Protein AF-W5NEF2-F1 (afdb_monomer)

pLDDT: mean 73.18, std 16.23, range [29.92, 96.69]

Solvent-accessible surface area (backbone atoms only — not comparable to full-atom values): 31275 Å² total; per-residue (Å²): 89,32,35,35,42,43,38,66,43,52,70,58,50,53,48,53,50,26,46,60,60,70,44,90,72,83,83,78,63,73,80,49,56,46,82,47,76,40,72,45,94,92,37,60,38,36,40,34,42,51,28,24,52,55,48,53,47,40,61,70,29,90,52,57,69,63,22,44,65,76,43,44,67,48,54,50,48,46,36,64,76,30,62,89,28,34,42,32,37,42,38,42,46,68,93,74,67,90,55,52,71,48,54,55,52,43,52,33,73,73,60,34,81,68,48,36,72,37,30,33,42,34,36,66,58,63,85,92,55,91,67,64,83,77,72,48,74,53,51,46,54,55,28,57,64,24,73,64,36,67,51,73,41,68,88,59,64,83,57,54,62,61,49,53,53,49,52,53,56,48,49,54,40,22,54,76,54,75,67,46,52,53,77,44,74,81,46,50,64,60,44,54,57,52,50,53,52,52,53,50,52,54,50,53,48,52,53,51,52,50,51,51,51,55,48,53,53,51,49,54,53,48,52,53,49,52,53,50,53,52,51,50,52,51,52,48,52,54,50,51,54,51,50,51,51,54,48,53,52,52,51,50,52,51,50,51,53,50,53,51,51,50,49,52,51,50,50,53,51,50,52,53,49,51,52,52,51,50,53,53,51,52,53,51,51,51,52,50,51,53,51,51,50,54,50,51,51,50,50,54,52,51,54,50,51,54,53,51,56,50,52,56,52,51,53,55,52,54,53,54,51,53,54,56,54,50,55,58,52,55,58,55,58,56,58,52,58,60,54,60,60,54,61,64,60,52,64,73,52,55,73,70,48,72,80,61,67,85,70,66,91,66,76,90,84,76,79,93,84,77,92,85,84,79,96,85,90,88,85,85,78,88,78,84,82,80,83,85,85,85,84,76,77,70,77,63,69,64,62,67,66,73,66,72,79,76,74,76,71,88,81,71,81,85,83,79,82,91,73,89,88,76,69,63,71,62,46,53,56,52,46,52,52,52,47,52,50,48,51,52,48,48,51,52,51,51,51,50,47,49,50,50,54,49,51,51,48,52,53,52,52,53,48,49,53,53,49,52,53,49,51,50,51,51,49,53,53,51,51,52,51,48,53,52,50,51,54,51,51,51,54,49,53,51,50,52,47,53,52,50,53,50,54,52,50,51,51,52,54,51,51,51,53,48,51,52,48,54,54,46,53,51,49,52,49,52,50,52,51,51,50,52,49,52,51,51,48,52,55,46,56,57,48,59,70,72,76,114

Foldseek 3Di:
DEEEEAELDQVQSQLVVCLLQVHNDDGDDQQAWDWDWHQGPNDTYIYIYAHNCLLVLCQVDPPNVVSLVSCLVRLLRSLVRRPLAGLAYEYEYEQDDPPLVSSVVNCCVNQHLCNLLRYAYEYEDDDPDPDDRQPDPSSVVSCVSSVVHYAYDYSDSVPSVSNVVVVVSSVVSCVVVVVDHRDDPSSVPVNVVVVVVVVVVVVVVVVVVVVVVVVVVVVVVVVVVVVVVVVVVVVVVVVVVVVVVVVVVVVVVVVVVVVVVVVVVVVVVVVVVVVVVVVVVVVVVVVVVVVVVVVVVVVVVVVVVVVVVVVVVVVVVVVVVVVVVVVVVVVVVVVVVVVVVVVVVVVVVVVVCPVPVVPPPDDDDDDDDDDDDDDDDDPPDPPPPPPDPPDPPPVVVVVVVVPVVPPPPPPPPPPPPPDDDPPPPVCVVVVVVVVVVVVVVVVVVVVVVVVVVVVVVVVVVVVVVVVVVVVVVVVVVVVVVVVVVVVVVVVVVVVVVVVVVVVVVVVVVVVVVVVVVVVVVVVVVVVVVVVVVVVVVVVVVVVVVVVD

Mean predicted aligned error: 22.67 Å

Nearest PDB structures (foldseek):
  3p1j-assembly1_D  TM=8.138E-01  e=3.929E-15  Homo sapiens
  5a1u-assembly1_A  TM=5.969E-01  e=3.977E-05  Saccharomyces cerevisiae

Structure (mmCIF, N/CA/C/O backbone):
data_AF-W5NEF2-F1
#
_entry.id   AF-W5NEF2-F1
#
loop_
_atom_site.group_PDB
_atom_site.id
_atom_site.type_symbol
_atom_site.label_atom_id
_atom_site.label_alt_id
_atom_site.label_comp_id
_atom_site.label_asym_id
_atom_site.label_entity_id
_atom_site.label_seq_id
_atom_site.pdbx_PDB_ins_code
_atom_site.Cartn_x
_atom_site.Cartn_y
_atom_site.Cartn_z
_atom_site.occupancy
_atom_site.B_iso_or_equiv
_atom_site.auth_seq_id
_atom_site.auth_comp_id
_atom_site.auth_asym_id
_atom_site.auth_atom_id
_atom_site.pdbx_PDB_model_num
ATOM 1 N N . LEU A 1 1 ? -35.655 -9.846 30.711 1.00 94.25 1 LEU A N 1
ATOM 2 C CA . LEU A 1 1 ? -36.380 -9.978 31.997 1.00 94.25 1 LEU A CA 1
ATOM 3 C C . LEU A 1 1 ? -35.524 -10.765 32.986 1.00 94.25 1 LEU A C 1
ATOM 5 O O . LEU A 1 1 ? -34.838 -11.686 32.565 1.00 94.25 1 LEU A O 1
ATOM 9 N N . ARG A 1 2 ? -35.521 -10.394 34.270 1.00 94.69 2 ARG A N 1
ATOM 10 C CA . ARG A 1 2 ? -34.716 -11.026 35.334 1.00 94.69 2 ARG A CA 1
ATOM 11 C C . ARG A 1 2 ? -35.627 -11.329 36.519 1.00 94.69 2 ARG A C 1
ATOM 13 O O . ARG A 1 2 ? -36.267 -10.404 37.007 1.00 94.69 2 ARG A O 1
ATOM 20 N N . ILE A 1 3 ? -35.702 -12.586 36.926 1.00 95.00 3 ILE A N 1
ATOM 21 C CA . ILE A 1 3 ? -36.659 -13.113 37.896 1.00 95.00 3 ILE A CA 1
ATOM 22 C C . ILE A 1 3 ? -35.874 -13.756 39.038 1.00 95.00 3 ILE A C 1
ATOM 24 O O . ILE A 1 3 ? -34.994 -14.575 38.784 1.00 95.00 3 ILE A O 1
ATOM 28 N N . ALA A 1 4 ? -36.211 -13.415 40.277 1.00 91.12 4 ALA A N 1
ATOM 29 C CA . ALA A 1 4 ? -35.761 -14.151 41.455 1.00 91.12 4 ALA A CA 1
ATOM 30 C C . ALA A 1 4 ? -36.895 -15.067 41.936 1.00 91.12 4 ALA A C 1
ATOM 32 O O . ALA A 1 4 ? -37.988 -14.579 42.225 1.00 91.12 4 ALA A O 1
ATOM 33 N N . LEU A 1 5 ? -36.656 -16.377 42.015 1.00 90.31 5 LEU A N 1
ATOM 34 C CA . LEU A 1 5 ? -37.600 -17.343 42.589 1.00 90.31 5 LEU A CA 1
ATOM 35 C C . LEU A 1 5 ? -37.313 -17.521 44.079 1.00 90.31 5 LEU A C 1
ATOM 37 O O . LEU A 1 5 ? -36.195 -17.876 44.447 1.00 90.31 5 LEU A O 1
ATOM 41 N N . LEU A 1 6 ? -38.325 -17.278 44.913 1.00 84.31 6 LEU A N 1
ATOM 42 C CA . LEU A 1 6 ? -38.298 -17.390 46.372 1.00 84.31 6 LEU A CA 1
ATOM 43 C C . LEU A 1 6 ? -39.299 -18.461 46.817 1.00 84.31 6 LEU A C 1
ATOM 45 O O . LEU A 1 6 ? -40.390 -18.525 46.258 1.00 84.31 6 LEU A O 1
ATOM 49 N N . GLY A 1 7 ? -39.000 -19.235 47.857 1.00 77.19 7 GLY A N 1
ATOM 50 C CA . GLY A 1 7 ? -39.950 -20.202 48.411 1.00 77.19 7 GLY A CA 1
ATOM 51 C C . GLY A 1 7 ? -39.312 -21.169 49.403 1.00 77.19 7 GLY A C 1
ATOM 52 O O . GLY A 1 7 ? -38.091 -21.227 49.520 1.00 77.19 7 GLY A O 1
ATOM 53 N N . ASP A 1 8 ? -40.159 -21.915 50.110 1.00 67.12 8 ASP A N 1
ATOM 54 C CA . ASP A 1 8 ? -39.770 -22.904 51.135 1.00 67.12 8 ASP A CA 1
ATOM 55 C C . ASP A 1 8 ? -39.663 -24.339 50.567 1.00 67.12 8 ASP A C 1
ATOM 57 O O . ASP A 1 8 ? -39.228 -25.275 51.230 1.00 67.12 8 ASP A O 1
ATOM 61 N N . GLY A 1 9 ? -40.049 -24.525 49.298 1.00 67.94 9 GLY A N 1
ATOM 62 C CA . GLY A 1 9 ? -40.098 -25.819 48.617 1.00 67.94 9 GLY A CA 1
ATOM 63 C C . GLY A 1 9 ? -39.190 -25.863 47.390 1.00 67.94 9 GLY A C 1
ATOM 64 O O . GLY A 1 9 ? -39.457 -25.213 46.376 1.00 67.94 9 GLY A O 1
ATOM 65 N N . LYS A 1 10 ? -38.104 -26.646 47.467 1.00 69.50 10 LYS A N 1
ATOM 66 C CA . LYS A 1 10 ? -37.151 -26.843 46.357 1.00 69.50 10 LYS A CA 1
ATOM 67 C C . LYS A 1 10 ? -37.852 -27.404 45.113 1.00 69.50 10 LYS A C 1
ATOM 69 O O . LYS A 1 10 ? -37.632 -26.934 44.000 1.00 69.50 10 LYS A O 1
ATOM 74 N N . THR A 1 11 ? -38.720 -28.393 45.310 1.00 76.25 11 THR A N 1
ATOM 75 C CA . THR A 1 11 ? -39.436 -29.081 44.232 1.00 76.25 11 THR A CA 1
ATOM 76 C C . THR A 1 11 ? -40.412 -28.140 43.527 1.00 76.25 11 THR A C 1
ATOM 78 O O . THR A 1 11 ? -40.505 -28.138 42.298 1.00 76.25 11 THR A O 1
ATOM 81 N N . GLU A 1 12 ? -41.113 -27.296 44.278 1.00 79.81 12 GLU A N 1
ATOM 82 C CA . GLU A 1 12 ? -42.079 -26.329 43.765 1.00 79.81 12 GLU A CA 1
ATOM 83 C C . GLU A 1 12 ? -41.392 -25.217 42.966 1.00 79.81 12 GLU A C 1
ATOM 85 O O . GLU A 1 12 ? -41.832 -24.912 41.857 1.00 79.81 12 GLU A O 1
ATOM 90 N N . MET A 1 13 ? -40.287 -24.656 43.469 1.00 85.00 13 MET A N 1
ATOM 91 C CA . MET A 1 13 ? -39.518 -23.636 42.744 1.00 85.00 13 MET A CA 1
ATOM 92 C C . MET A 1 13 ? -38.921 -24.177 41.443 1.00 85.00 13 MET A C 1
ATOM 94 O O . MET A 1 13 ? -39.084 -23.554 40.392 1.00 85.00 13 MET A O 1
ATOM 98 N N . SER A 1 14 ? -38.307 -25.364 41.486 1.00 86.25 14 SER A N 1
ATOM 99 C CA . SER A 1 14 ? -37.797 -26.044 40.290 1.00 86.25 14 SER A CA 1
ATOM 100 C C . SER A 1 14 ? -38.923 -26.351 39.289 1.00 86.25 14 SER A C 1
ATOM 102 O O . SER A 1 14 ? -38.734 -26.199 38.082 1.00 86.25 14 SER A O 1
ATOM 104 N N . THR A 1 15 ? -40.124 -26.707 39.765 1.00 87.75 15 THR A N 1
ATOM 105 C CA . THR A 1 15 ? -41.303 -26.904 38.902 1.00 87.75 15 THR A CA 1
ATOM 106 C C . THR A 1 15 ? -41.695 -25.605 38.196 1.00 87.75 15 THR A C 1
ATOM 108 O O . THR A 1 15 ? -41.836 -25.597 36.975 1.00 87.75 15 THR A O 1
ATOM 111 N N . VAL A 1 16 ? -41.817 -24.496 38.935 1.00 89.88 16 VAL A N 1
ATOM 112 C CA . VAL A 1 16 ? -42.149 -23.179 38.362 1.00 89.88 16 VAL A CA 1
ATOM 113 C C . VAL A 1 16 ? -41.095 -22.741 37.343 1.00 89.88 16 VAL A C 1
ATOM 115 O O . VAL A 1 16 ? -41.446 -22.333 36.238 1.00 89.88 16 VAL A O 1
ATOM 118 N N . ARG A 1 17 ? -39.803 -22.877 37.665 1.00 91.62 17 ARG A N 1
ATOM 119 C CA . ARG A 1 17 ? -38.693 -22.595 36.741 1.00 91.62 17 ARG A CA 1
ATOM 120 C C . ARG A 1 17 ? -38.828 -23.392 35.440 1.00 91.62 17 ARG A C 1
ATOM 122 O O . ARG A 1 17 ? -38.743 -22.808 34.359 1.00 91.62 17 ARG A O 1
ATOM 129 N N . ASN A 1 18 ? -39.043 -24.703 35.552 1.00 91.00 18 ASN A N 1
ATOM 130 C CA . ASN A 1 18 ? -39.154 -25.608 34.407 1.00 91.00 18 ASN A CA 1
ATOM 131 C C . ASN A 1 18 ? -40.376 -25.288 33.535 1.00 91.00 18 ASN A C 1
ATOM 133 O O . ASN A 1 18 ? -40.299 -25.401 32.313 1.00 91.00 18 ASN A O 1
ATOM 137 N N . ILE A 1 19 ? -41.487 -24.857 34.145 1.00 91.25 19 ILE A N 1
ATOM 138 C CA . ILE A 1 19 ? -42.666 -24.369 33.418 1.00 91.25 19 ILE A CA 1
ATOM 139 C C . ILE A 1 19 ? -42.328 -23.076 32.672 1.00 91.25 19 ILE A C 1
ATOM 141 O O . ILE A 1 19 ? -42.560 -22.999 31.470 1.00 91.25 19 ILE A O 1
ATOM 145 N N . ILE A 1 20 ? -41.729 -22.075 33.327 1.00 92.94 20 ILE A N 1
ATOM 146 C CA . ILE A 1 20 ? -41.433 -20.786 32.678 1.00 92.94 20 ILE A CA 1
ATOM 147 C C . ILE A 1 20 ? -40.483 -20.975 31.486 1.00 92.94 20 ILE A C 1
ATOM 149 O O . ILE A 1 20 ? -40.786 -20.512 30.384 1.00 92.94 20 ILE A O 1
ATOM 153 N N . LEU A 1 21 ? -39.361 -21.673 31.689 1.00 92.19 21 LEU A N 1
ATOM 154 C CA . LEU A 1 21 ? -38.311 -21.850 30.674 1.00 92.19 21 LEU A CA 1
ATOM 155 C C . LEU A 1 21 ? -38.598 -22.957 29.657 1.00 92.19 21 LEU A C 1
ATOM 157 O O . LEU A 1 21 ? -37.850 -23.089 28.694 1.00 92.19 21 LEU A O 1
ATOM 161 N N . ASP A 1 22 ? -39.649 -23.741 29.885 1.00 89.44 22 ASP A N 1
ATOM 162 C CA . ASP A 1 22 ? -39.994 -24.931 29.112 1.00 89.44 22 ASP A CA 1
ATOM 163 C C . ASP A 1 22 ? -38.851 -25.954 28.974 1.00 89.44 22 ASP A C 1
ATOM 165 O O . ASP A 1 22 ? -38.590 -26.515 27.910 1.00 89.44 22 ASP A O 1
ATOM 169 N N . ARG A 1 23 ? -38.129 -26.206 30.069 1.00 85.56 23 ARG A N 1
ATOM 170 C CA . ARG A 1 23 ? -36.997 -27.147 30.100 1.00 85.56 23 ARG A CA 1
ATOM 171 C C . ARG A 1 23 ? -36.985 -27.924 31.405 1.00 85.56 23 ARG A C 1
ATOM 173 O O . ARG A 1 23 ? -37.302 -27.367 32.452 1.00 85.56 23 ARG A O 1
ATOM 180 N N . VAL A 1 24 ? -36.611 -29.203 31.352 1.00 80.06 24 VAL A N 1
ATOM 181 C CA . VAL A 1 24 ? -36.299 -29.979 32.561 1.00 80.06 24 VAL A CA 1
ATOM 182 C C . VAL A 1 24 ? -34.807 -29.858 32.796 1.00 80.06 24 VAL A C 1
ATOM 184 O O . VAL A 1 24 ? -34.018 -30.461 32.077 1.00 80.06 24 VAL A O 1
ATOM 187 N N . GLU A 1 25 ? -34.429 -29.068 33.790 1.00 75.62 25 GLU A N 1
ATOM 188 C CA . GLU A 1 25 ? -33.044 -29.015 34.250 1.00 75.62 25 GLU A CA 1
ATOM 189 C C . GLU A 1 25 ? -32.871 -29.782 35.566 1.00 75.62 25 GLU A C 1
ATOM 191 O O . GLU A 1 25 ? -33.831 -29.864 36.346 1.00 75.62 25 GLU A O 1
ATOM 196 N N . PRO A 1 26 ? -31.667 -30.329 35.834 1.00 68.31 26 PRO A N 1
ATOM 197 C CA . PRO A 1 26 ? -31.377 -31.042 37.071 1.00 68.31 26 PRO A CA 1
ATOM 198 C C . PRO A 1 26 ? -31.734 -30.206 38.299 1.00 68.31 26 PRO A C 1
ATOM 200 O O . PRO A 1 26 ? -31.693 -28.969 38.283 1.00 68.31 26 PRO A O 1
ATOM 203 N N . GLU A 1 27 ? -32.081 -30.883 39.389 1.00 64.25 27 GLU A N 1
ATOM 204 C CA . GLU A 1 27 ? -32.394 -30.184 40.626 1.00 64.25 27 GLU A CA 1
ATOM 205 C C . GLU A 1 27 ? -31.203 -29.349 41.131 1.00 64.25 27 GLU A C 1
ATOM 207 O O . GLU A 1 27 ? -30.028 -29.699 40.975 1.00 64.25 27 GLU A O 1
ATOM 212 N N . SER A 1 28 ? -31.500 -28.218 41.775 1.00 62.00 28 SER A N 1
ATOM 213 C CA . SER A 1 28 ? -30.462 -27.373 42.372 1.00 62.00 28 SER A CA 1
ATOM 214 C C . SER A 1 28 ? -29.755 -28.058 43.561 1.00 62.00 28 SER A C 1
ATOM 216 O O . SER A 1 28 ? -30.307 -28.962 44.187 1.00 62.00 28 SER A O 1
ATOM 218 N N . ASN A 1 29 ? -28.541 -27.632 43.919 1.00 60.44 29 ASN A N 1
ATOM 219 C CA . ASN A 1 29 ? -27.919 -28.037 45.187 1.00 60.44 29 ASN A CA 1
ATOM 220 C C . ASN A 1 29 ? -28.631 -27.303 46.338 1.00 60.44 29 ASN A C 1
ATOM 222 O O . ASN A 1 29 ? -29.122 -26.193 46.151 1.00 60.44 29 ASN A O 1
ATOM 226 N N . ARG A 1 30 ? -28.712 -27.895 47.541 1.00 62.56 30 ARG A N 1
ATOM 227 C CA . ARG A 1 30 ? -29.532 -27.342 48.647 1.00 62.56 30 ARG A CA 1
ATOM 228 C C . ARG A 1 30 ? -29.068 -25.975 49.188 1.00 62.56 30 ARG A C 1
ATOM 230 O O . ARG A 1 30 ? -29.837 -25.366 49.926 1.00 62.56 30 ARG A O 1
ATOM 237 N N . ASN A 1 31 ? -27.863 -25.501 48.852 1.00 71.50 31 ASN A N 1
ATOM 238 C CA . ASN A 1 31 ? -27.211 -24.379 49.547 1.00 71.50 31 ASN A CA 1
ATOM 239 C C . ASN A 1 31 ? -26.822 -23.163 48.678 1.00 71.50 31 ASN A C 1
ATOM 241 O O . ASN A 1 31 ? -26.399 -22.165 49.258 1.00 71.50 31 ASN A O 1
ATOM 245 N N . GLU A 1 32 ? -26.984 -23.206 47.351 1.00 77.62 32 GLU A N 1
ATOM 246 C CA . GLU A 1 32 ? -26.492 -22.166 46.420 1.00 77.62 32 GLU A CA 1
ATOM 247 C C . GLU A 1 32 ? -27.596 -21.629 45.500 1.00 77.62 32 GLU A C 1
ATOM 249 O O . GLU A 1 32 ? -28.550 -22.348 45.176 1.00 77.62 32 GLU A O 1
ATOM 254 N N . CYS A 1 33 ? -27.461 -20.372 45.069 1.00 84.25 33 CYS A N 1
ATOM 255 C CA . CYS A 1 33 ? -28.320 -19.801 44.038 1.00 84.25 33 CYS A CA 1
ATOM 256 C C . CYS A 1 33 ? -27.896 -20.339 42.666 1.00 84.25 33 CYS A C 1
ATOM 258 O O . CYS A 1 33 ? -26.711 -20.416 42.353 1.00 84.25 33 CYS A O 1
ATOM 260 N N . LYS A 1 34 ? -28.859 -20.697 41.810 1.00 87.56 34 LYS A N 1
ATOM 261 C CA . LYS A 1 34 ? -28.568 -21.157 40.442 1.00 87.56 34 LYS A CA 1
ATOM 262 C C . LYS A 1 34 ? -29.238 -20.277 39.409 1.00 87.56 34 LYS A C 1
ATOM 264 O O . LYS A 1 34 ? -30.423 -19.967 39.515 1.00 87.56 34 LYS A O 1
ATOM 269 N N . LYS A 1 35 ? -28.465 -19.896 38.394 1.00 91.06 35 LYS A N 1
ATOM 270 C CA . LYS A 1 35 ? -28.905 -19.059 37.281 1.00 91.06 35 LYS A CA 1
ATOM 271 C C . LYS A 1 35 ? -29.294 -19.908 36.080 1.00 91.06 35 LYS A C 1
ATOM 273 O O . LYS A 1 35 ? -28.509 -20.719 35.608 1.00 91.06 35 LYS A O 1
ATOM 278 N N . PHE A 1 36 ? -30.464 -19.609 35.537 1.00 92.31 36 PHE A N 1
ATOM 279 C CA . PHE A 1 36 ? -31.048 -20.244 34.366 1.00 92.31 36 PHE A CA 1
ATOM 280 C C . PHE A 1 36 ? -31.442 -19.179 33.349 1.00 92.31 36 PHE A C 1
ATOM 282 O O . PHE A 1 36 ? -31.911 -18.098 33.720 1.00 92.31 36 PHE A O 1
ATOM 289 N N . GLN A 1 37 ? -31.239 -19.454 32.062 1.00 94.12 37 GLN A N 1
ATOM 290 C CA . GLN A 1 37 ? -31.530 -18.499 30.994 1.00 94.12 37 GLN A CA 1
ATOM 291 C C . GLN A 1 37 ? -32.178 -19.184 29.796 1.00 94.12 37 GLN A C 1
ATOM 293 O O . GLN A 1 37 ? -31.794 -20.282 29.403 1.00 94.12 37 GLN A O 1
ATOM 298 N N . GLY A 1 38 ? -33.147 -18.503 29.191 1.00 92.94 38 GLY A N 1
ATOM 299 C CA . GLY A 1 38 ? -33.825 -18.991 28.000 1.00 92.94 38 GLY A CA 1
ATOM 300 C C . GLY A 1 38 ? -34.649 -17.910 27.317 1.00 92.94 38 GLY A C 1
ATOM 301 O O . GLY A 1 38 ? -34.943 -16.860 27.896 1.00 92.94 38 GLY A O 1
ATOM 302 N N . LYS A 1 39 ? -35.019 -18.177 26.065 1.00 93.38 39 LYS A N 1
ATOM 303 C CA . LYS A 1 39 ? -35.941 -17.346 25.291 1.00 93.38 39 LYS A CA 1
ATOM 304 C C . LYS A 1 39 ? -37.364 -17.861 25.530 1.00 93.38 39 LYS A C 1
ATOM 306 O O . LYS A 1 39 ? -37.628 -19.033 25.288 1.00 93.38 39 LYS A O 1
ATOM 311 N N . VAL A 1 40 ? -38.252 -17.003 26.030 1.00 90.88 40 VAL A N 1
ATOM 312 C CA . VAL A 1 40 ? -39.659 -17.318 26.330 1.00 90.88 40 VAL A CA 1
ATOM 313 C C . VAL A 1 40 ? -40.526 -16.254 25.668 1.00 90.88 40 VAL A C 1
ATOM 315 O O . VAL A 1 40 ? -40.343 -15.073 25.958 1.00 90.88 40 VAL A O 1
ATOM 318 N N . SER A 1 41 ? -41.432 -16.650 24.769 1.00 86.19 41 SER A N 1
ATOM 319 C CA . SER A 1 41 ? -42.276 -15.723 23.987 1.00 86.19 41 SER A CA 1
ATOM 320 C C . SER A 1 41 ? -41.459 -14.585 23.359 1.00 86.19 41 SER A C 1
ATOM 322 O O . SER A 1 41 ? -41.710 -13.407 23.589 1.00 86.19 41 SER A O 1
ATOM 324 N N . GLU A 1 42 ? -40.393 -14.955 22.649 1.00 87.38 42 GLU A N 1
ATOM 325 C CA . GLU A 1 42 ? -39.400 -14.061 22.039 1.00 87.38 42 GLU A CA 1
ATOM 326 C C . GLU A 1 42 ? -38.555 -13.181 22.983 1.00 87.38 42 GLU A C 1
ATOM 328 O O . GLU A 1 42 ? -37.612 -12.517 22.549 1.00 87.38 42 GLU A O 1
ATOM 333 N N . ARG A 1 43 ? -38.792 -13.236 24.296 1.00 91.38 43 ARG A N 1
ATOM 334 C CA . ARG A 1 43 ? -38.092 -12.431 25.301 1.00 91.38 43 ARG A CA 1
ATOM 335 C C . ARG A 1 43 ? -36.995 -13.227 25.999 1.00 91.38 43 ARG A C 1
ATOM 337 O O . ARG A 1 43 ? -37.213 -14.347 26.453 1.00 91.38 43 ARG A O 1
ATOM 344 N N . TRP A 1 44 ? -35.817 -12.623 26.176 1.00 94.69 44 TRP A N 1
ATOM 345 C CA . TRP A 1 44 ? -34.762 -13.225 26.997 1.00 94.69 44 TRP A CA 1
ATOM 346 C C . TRP A 1 44 ? -35.126 -13.147 28.485 1.00 94.69 44 TRP A C 1
ATOM 348 O O . TRP A 1 44 ? -35.255 -12.053 29.057 1.00 94.69 44 TRP A O 1
ATOM 358 N N . VAL A 1 45 ? -35.291 -14.306 29.120 1.00 95.56 45 VAL A N 1
ATOM 359 C CA . VAL A 1 45 ? -35.630 -14.450 30.537 1.00 95.56 45 VAL A CA 1
ATOM 360 C C . VAL A 1 45 ? -34.447 -15.070 31.270 1.00 95.56 45 VAL A C 1
ATOM 362 O O . VAL A 1 45 ? -33.878 -16.072 30.853 1.00 95.56 45 VAL A O 1
ATOM 365 N N . THR A 1 46 ? -34.055 -14.440 32.372 1.00 95.50 46 THR A N 1
ATOM 366 C CA . THR A 1 46 ? -33.085 -14.971 33.332 1.00 95.50 46 THR A CA 1
ATOM 367 C C . THR A 1 46 ? -33.812 -15.234 34.635 1.00 95.50 46 THR A C 1
ATOM 369 O O . THR A 1 4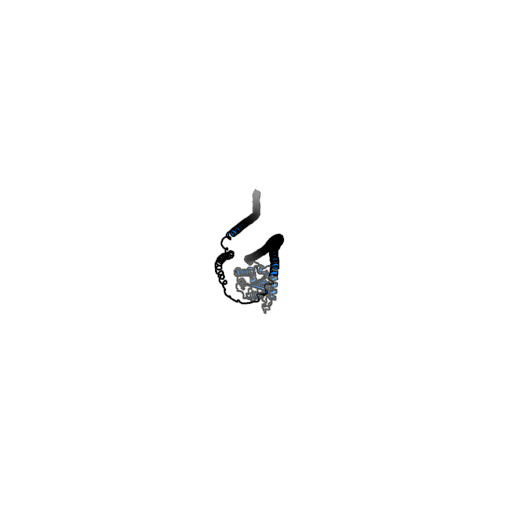6 ? -34.464 -14.330 35.152 1.00 95.50 46 THR A O 1
ATOM 372 N N . ILE A 1 47 ? -33.698 -16.446 35.157 1.00 94.38 47 ILE A N 1
ATOM 373 C CA . ILE A 1 47 ? -34.290 -16.856 36.424 1.00 94.38 47 ILE A CA 1
ATOM 374 C C . ILE A 1 47 ? -33.152 -17.270 37.343 1.00 94.38 47 ILE A C 1
ATOM 376 O O . ILE A 1 47 ? -32.326 -18.090 36.953 1.00 94.38 47 ILE A O 1
ATOM 380 N N . VAL A 1 48 ? -33.098 -16.711 38.546 1.00 91.38 48 VAL A N 1
ATOM 381 C CA . VAL A 1 48 ? -32.240 -17.238 39.605 1.00 91.38 48 VAL A CA 1
ATOM 382 C C . VAL A 1 48 ? -33.121 -17.901 40.645 1.00 91.38 48 VAL A C 1
ATOM 384 O O . VAL A 1 48 ? -33.991 -17.269 41.244 1.00 91.38 48 VAL A O 1
ATOM 387 N N . GLU A 1 49 ? -32.918 -19.204 40.791 1.00 88.44 49 GLU A N 1
ATOM 388 C CA . GLU A 1 49 ? -33.544 -20.022 41.819 1.00 88.44 49 GLU A CA 1
ATOM 389 C C . GLU A 1 49 ? -32.714 -19.919 43.089 1.00 88.44 49 GLU A C 1
ATOM 391 O O . GLU A 1 49 ? -31.493 -20.096 43.060 1.00 88.44 49 GLU A O 1
ATOM 396 N N . THR A 1 50 ? -33.378 -19.609 44.195 1.00 82.19 50 THR A N 1
ATOM 397 C CA . THR A 1 50 ? -32.724 -19.482 45.495 1.00 82.19 50 THR A CA 1
ATOM 398 C C . THR A 1 50 ? -32.792 -20.796 46.278 1.00 82.19 50 THR A C 1
ATOM 400 O O . THR A 1 50 ? -33.611 -21.662 45.961 1.00 82.19 50 THR A O 1
ATOM 403 N N . PRO A 1 51 ? -31.921 -21.006 47.279 1.00 77.69 51 PRO A N 1
ATOM 404 C CA . PRO A 1 51 ? -31.893 -22.260 48.027 1.00 77.69 51 PRO A CA 1
ATOM 405 C C . PRO A 1 51 ? -33.222 -22.544 48.743 1.00 77.69 51 PRO A C 1
ATOM 407 O O . PRO A 1 51 ? -33.760 -21.673 49.418 1.00 77.69 51 PRO A O 1
ATOM 410 N N . GLY A 1 52 ? -33.719 -23.784 48.682 1.00 65.81 52 GLY A N 1
ATOM 411 C CA . GLY A 1 52 ? -35.020 -24.151 49.271 1.00 65.81 52 GLY A CA 1
ATOM 412 C C . GLY A 1 52 ? -35.136 -23.943 50.787 1.00 65.81 52 GLY A C 1
ATOM 413 O O . GLY A 1 52 ? -36.204 -23.618 51.276 1.00 65.81 52 GLY A O 1
ATOM 414 N N . GLN A 1 53 ? -34.030 -24.043 51.533 1.00 66.00 53 GLN A N 1
ATOM 415 C CA . GLN A 1 53 ? -34.013 -23.820 52.990 1.00 66.00 53 GLN A CA 1
ATOM 416 C C . GLN A 1 53 ? -33.936 -22.338 53.383 1.00 66.00 53 GLN A C 1
ATOM 418 O O . GLN A 1 53 ? -33.722 -22.011 54.552 1.00 66.00 53 GLN A O 1
ATOM 423 N N . TRP A 1 54 ? -34.003 -21.418 52.419 1.00 70.06 54 TRP A N 1
ATOM 424 C CA . TRP A 1 54 ? -33.805 -20.002 52.695 1.00 70.06 54 TRP A CA 1
ATOM 425 C C . TRP A 1 54 ? -34.881 -19.454 53.641 1.00 70.06 54 TRP A C 1
ATOM 427 O O . TRP A 1 54 ? -34.548 -18.734 54.584 1.00 70.06 54 TRP A O 1
ATOM 437 N N . MET A 1 55 ? -36.143 -19.865 53.460 1.00 66.50 55 MET A N 1
ATOM 438 C CA . MET A 1 55 ? -37.256 -19.470 54.332 1.00 66.50 55 MET A CA 1
ATOM 439 C C . MET A 1 55 ? -37.232 -20.185 55.685 1.00 66.50 55 MET A C 1
ATOM 441 O O . MET A 1 55 ? -37.371 -19.522 56.712 1.00 66.50 55 MET A O 1
ATOM 445 N N . GLU A 1 56 ? -36.944 -21.486 55.716 1.00 65.81 56 GLU A N 1
ATOM 446 C CA . GLU A 1 56 ? -36.760 -22.253 56.953 1.00 65.81 56 GLU A CA 1
ATOM 447 C C . GLU A 1 56 ? -35.635 -21.687 57.849 1.00 65.81 56 GLU A C 1
ATOM 449 O O . GLU A 1 56 ? -35.835 -21.470 59.047 1.00 65.81 56 GLU A O 1
ATOM 454 N N . LYS A 1 57 ? -34.456 -21.358 57.292 1.00 66.38 57 LYS A N 1
ATOM 455 C CA . LYS A 1 57 ? -33.320 -20.754 58.035 1.00 66.38 57 LYS A CA 1
ATOM 456 C C . LYS A 1 57 ? -33.650 -19.363 58.587 1.00 66.38 57 LYS A C 1
ATOM 458 O O . LYS A 1 57 ? -33.132 -18.962 59.631 1.00 66.38 57 LYS A O 1
ATOM 463 N N . LEU A 1 58 ? -34.523 -18.635 57.895 1.00 64.38 58 LEU A N 1
ATOM 464 C CA . LEU A 1 58 ? -35.056 -17.345 58.327 1.00 64.38 58 LEU A CA 1
ATOM 465 C C . LEU A 1 58 ? -36.109 -17.484 59.435 1.00 64.38 58 LEU A C 1
ATOM 467 O O . LEU A 1 58 ? -36.136 -16.669 60.358 1.00 64.38 58 LEU A O 1
ATOM 471 N N . ALA A 1 59 ? -36.963 -18.504 59.346 1.00 59.53 59 ALA A N 1
ATOM 472 C CA . ALA A 1 59 ? -38.084 -18.754 60.248 1.00 59.53 59 ALA A CA 1
ATOM 473 C C . ALA A 1 59 ? -37.684 -19.446 61.564 1.00 59.53 59 ALA A C 1
ATOM 475 O O . ALA A 1 59 ? -38.316 -19.201 62.594 1.00 59.53 59 ALA A O 1
ATOM 476 N N . SER A 1 60 ? -36.641 -20.284 61.538 1.00 60.88 60 SER A N 1
ATOM 477 C CA . SER A 1 60 ? -36.130 -21.065 62.680 1.00 60.88 60 SER A CA 1
ATOM 478 C C . SER A 1 60 ? -35.184 -20.288 63.605 1.00 60.88 60 SER A C 1
ATOM 480 O O . SER A 1 60 ? -34.893 -20.727 64.717 1.00 60.88 60 SER A O 1
ATOM 482 N N . SER A 1 61 ? -34.700 -19.110 63.196 1.00 55.31 61 SER A N 1
ATOM 483 C CA . SER A 1 61 ? -33.786 -18.317 64.021 1.00 55.31 61 SER A CA 1
ATOM 484 C C . SER A 1 61 ? -34.550 -17.419 65.002 1.00 55.31 61 SER A C 1
ATOM 486 O O . SER A 1 61 ? -35.009 -16.335 64.640 1.00 55.31 61 SER A O 1
ATOM 488 N N . TRP A 1 62 ? -34.640 -17.849 66.269 1.00 49.78 62 TRP A N 1
ATOM 489 C CA . TRP A 1 62 ? -35.222 -17.081 67.391 1.00 49.78 62 TRP A CA 1
ATOM 490 C C . TRP A 1 62 ? -34.633 -15.660 67.497 1.00 49.78 62 TRP A C 1
ATOM 492 O O . TRP A 1 62 ? -35.324 -14.698 67.827 1.00 49.78 62 TRP A O 1
ATOM 502 N N . PHE A 1 63 ? -33.364 -15.506 67.106 1.00 51.75 63 PHE A N 1
ATOM 503 C CA . PHE A 1 63 ? -32.722 -14.222 66.847 1.00 51.75 63 PHE A CA 1
ATOM 504 C C . PHE A 1 63 ? -32.647 -13.978 65.339 1.00 51.75 63 PHE A C 1
ATOM 506 O O . PHE A 1 63 ? -31.680 -14.372 64.688 1.00 51.75 63 PHE A O 1
ATOM 513 N N . LEU A 1 64 ? -33.626 -13.255 64.784 1.00 55.91 64 LEU A N 1
ATOM 514 C CA . LEU A 1 64 ? -33.679 -12.900 63.355 1.00 55.91 64 LEU A CA 1
ATOM 515 C C . LEU A 1 64 ? -32.363 -12.326 62.792 1.00 55.91 64 LEU A C 1
ATOM 517 O O . LEU A 1 64 ? -32.155 -12.369 61.588 1.00 55.91 64 LEU A O 1
ATOM 521 N N . SER A 1 65 ? -31.486 -11.750 63.618 1.00 59.00 65 SER A N 1
ATOM 522 C CA . SER A 1 65 ? -30.181 -11.235 63.178 1.00 59.00 65 SER A CA 1
ATOM 523 C C . SER A 1 65 ? -29.158 -12.343 62.862 1.00 59.00 65 SER A C 1
ATOM 525 O O . SER A 1 65 ? -28.400 -12.201 61.907 1.00 59.00 65 SER A O 1
ATOM 527 N N . ARG A 1 66 ? -29.173 -13.478 63.582 1.00 60.44 66 ARG A N 1
ATOM 528 C CA . ARG A 1 66 ? -28.298 -14.640 63.311 1.00 60.44 66 ARG A CA 1
ATOM 529 C C . ARG A 1 66 ? -28.745 -15.415 62.070 1.00 60.44 66 ARG A C 1
ATOM 531 O O . ARG A 1 66 ? -27.906 -15.879 61.305 1.00 60.44 66 ARG A O 1
ATOM 538 N N . GLY A 1 67 ? -30.057 -15.534 61.859 1.00 63.06 67 GLY A N 1
ATOM 539 C CA . GLY A 1 67 ? -30.628 -16.141 60.652 1.00 63.06 67 GLY A CA 1
ATOM 540 C C . GLY A 1 67 ? -30.229 -15.392 59.382 1.00 63.06 67 GLY A C 1
ATOM 541 O O . GLY A 1 67 ? -29.841 -16.027 58.411 1.00 63.06 67 GLY A O 1
ATOM 542 N N . ILE A 1 68 ? -30.231 -14.053 59.423 1.00 63.19 68 ILE A N 1
ATOM 543 C CA . ILE A 1 68 ? -29.842 -13.195 58.291 1.00 63.19 68 ILE A CA 1
ATOM 544 C C . ILE A 1 68 ? -28.358 -13.333 57.944 1.00 63.19 68 ILE A C 1
ATOM 546 O O . ILE A 1 68 ? -28.033 -13.497 56.775 1.00 63.19 68 ILE A O 1
ATOM 550 N N . GLN A 1 69 ? -27.457 -13.367 58.932 1.00 66.12 69 GLN A N 1
ATOM 551 C CA . GLN A 1 69 ? -26.026 -13.581 58.666 1.00 66.12 69 GLN A CA 1
ATOM 552 C C . GLN A 1 69 ? -25.745 -14.911 57.947 1.00 66.12 69 GLN A C 1
ATOM 554 O O . GLN A 1 69 ? -24.867 -14.971 57.095 1.00 66.12 69 GLN A O 1
ATOM 559 N N . LYS A 1 70 ? -26.510 -15.972 58.241 1.00 69.25 70 LYS A N 1
ATOM 560 C CA . LYS A 1 70 ? -26.338 -17.292 57.604 1.00 69.25 70 LYS A CA 1
ATOM 561 C C . LYS A 1 70 ? -26.773 -17.347 56.138 1.00 69.25 70 LYS A C 1
ATOM 563 O O . LYS A 1 70 ? -26.412 -18.301 55.453 1.00 69.25 70 LYS A O 1
ATOM 568 N N . ILE A 1 71 ? -27.591 -16.392 55.701 1.00 70.31 71 ILE A N 1
ATOM 569 C CA . ILE A 1 71 ? -28.175 -16.360 54.353 1.00 70.31 71 ILE A CA 1
ATOM 570 C C . ILE A 1 71 ? -27.645 -15.193 53.504 1.00 70.31 71 ILE A C 1
ATOM 572 O O . ILE A 1 71 ? -27.952 -15.117 52.316 1.00 70.31 71 ILE A O 1
ATOM 576 N N . GLN A 1 72 ? -26.899 -14.268 54.126 1.00 72.06 72 GLN A N 1
ATOM 577 C CA . GLN A 1 72 ? -26.318 -13.071 53.513 1.00 72.06 72 GLN A CA 1
ATOM 578 C C . GLN A 1 72 ? -25.511 -13.393 52.240 1.00 72.06 72 GLN A C 1
ATOM 580 O O . GLN A 1 72 ? -25.802 -12.779 51.213 1.00 72.06 72 GLN A O 1
ATOM 585 N N . PRO A 1 73 ? -24.623 -14.411 52.227 1.00 75.38 73 PRO A N 1
ATOM 586 C CA . PRO A 1 73 ? -23.895 -14.785 51.013 1.00 75.38 73 PRO A CA 1
ATOM 587 C C . PRO A 1 73 ? -24.813 -15.206 49.860 1.00 75.38 73 PRO A C 1
ATOM 589 O O . PRO A 1 73 ? -24.552 -14.891 48.708 1.00 75.38 73 PRO A O 1
ATOM 592 N N . GLN A 1 74 ? -25.921 -15.889 50.153 1.00 75.38 74 GLN A N 1
ATOM 593 C CA . GLN A 1 74 ? -26.877 -16.340 49.141 1.00 75.38 74 GLN A CA 1
ATOM 594 C C . GLN A 1 74 ? -27.684 -15.171 48.557 1.00 75.38 74 GLN A C 1
ATOM 596 O O . GLN A 1 74 ? -28.050 -15.195 47.382 1.00 75.38 74 GLN A O 1
ATOM 601 N N . ILE A 1 75 ? -27.947 -14.130 49.355 1.00 73.19 75 ILE A N 1
ATOM 602 C CA . ILE A 1 75 ? -28.578 -12.886 48.887 1.00 73.19 75 ILE A CA 1
ATOM 603 C C . ILE A 1 75 ? -27.645 -12.127 47.944 1.00 73.19 75 ILE A C 1
ATOM 605 O O . ILE A 1 75 ? -28.086 -11.675 46.884 1.00 73.19 75 ILE A O 1
ATOM 609 N N . GLU A 1 76 ? -26.377 -12.000 48.332 1.00 74.56 76 GLU A N 1
ATOM 610 C CA . GLU A 1 76 ? -25.324 -11.358 47.539 1.00 74.56 76 GLU A CA 1
ATOM 611 C C . GLU A 1 76 ? -25.097 -12.116 46.227 1.00 74.56 76 GLU A C 1
ATOM 613 O O . GLU A 1 76 ? -25.141 -11.519 45.150 1.00 74.56 76 GLU A O 1
ATOM 618 N N . ASP A 1 77 ? -25.008 -13.446 46.292 1.00 79.00 77 ASP A N 1
ATOM 619 C CA . ASP A 1 77 ? -24.886 -14.322 45.127 1.00 79.00 77 ASP A CA 1
ATOM 620 C C . ASP A 1 77 ? -26.087 -14.174 44.175 1.00 79.00 77 ASP A C 1
ATOM 622 O O . ASP A 1 77 ? -25.917 -13.877 42.990 1.00 79.00 77 ASP A O 1
ATOM 626 N N . CYS A 1 78 ? -27.321 -14.228 44.696 1.00 78.56 78 CYS A N 1
ATOM 627 C CA . CYS A 1 78 ? -28.535 -13.978 43.909 1.00 78.56 78 CYS A CA 1
ATOM 628 C C . CYS A 1 78 ? -28.505 -12.602 43.219 1.00 78.56 78 CYS A C 1
ATOM 630 O O . CYS A 1 78 ? -28.892 -12.466 42.054 1.00 78.56 78 CYS A O 1
ATOM 632 N N . GLY A 1 79 ? -27.998 -11.582 43.915 1.00 76.88 79 GLY A N 1
ATOM 633 C CA . GLY A 1 79 ? -27.795 -10.243 43.369 1.00 76.88 79 GLY A CA 1
ATOM 634 C C . GLY A 1 79 ? -26.804 -10.169 42.237 1.00 76.88 79 GLY A C 1
ATOM 635 O O . GLY A 1 79 ? -27.105 -9.588 41.193 1.00 76.88 79 GLY A O 1
ATOM 636 N N . SER A 1 80 ? -25.645 -10.785 42.437 1.00 78.19 80 SER A N 1
ATOM 637 C CA . SER A 1 80 ? -24.578 -10.831 41.447 1.00 78.19 80 SER A CA 1
ATOM 638 C C . SER A 1 80 ? -25.049 -11.521 40.159 1.00 78.19 80 SER A C 1
ATOM 640 O O . SER A 1 80 ? -24.841 -11.011 39.054 1.00 78.19 80 SER A O 1
ATOM 642 N N . LEU A 1 81 ? -25.800 -12.621 40.285 1.00 85.81 81 LEU A N 1
ATOM 643 C CA . LEU A 1 81 ? -26.311 -13.402 39.159 1.00 85.81 81 LEU A CA 1
ATOM 644 C C . LEU A 1 81 ? -27.433 -12.684 38.389 1.00 85.81 81 LEU A C 1
ATOM 646 O O . LEU A 1 81 ? -27.569 -12.883 37.172 1.00 85.81 81 LEU A O 1
ATOM 650 N N . LEU A 1 82 ? -28.214 -11.842 39.079 1.00 86.50 82 LEU A N 1
ATOM 651 C CA . LEU A 1 82 ? -29.310 -11.036 38.525 1.00 86.50 82 LEU A CA 1
ATOM 652 C C . LEU A 1 82 ? -28.932 -9.578 38.237 1.00 86.50 82 LEU A C 1
ATOM 654 O O . LEU A 1 82 ? -29.830 -8.757 38.023 1.00 86.50 82 LEU A O 1
ATOM 658 N N . PHE A 1 83 ? -27.641 -9.251 38.174 1.00 79.56 83 PHE A N 1
ATOM 659 C CA . PHE A 1 83 ? -27.144 -7.908 37.883 1.00 79.56 83 PHE A CA 1
ATOM 660 C C . PHE A 1 83 ? -27.863 -7.243 36.676 1.00 79.56 83 PHE A C 1
ATOM 662 O O . PHE A 1 83 ? -28.057 -7.894 35.639 1.00 79.56 83 PHE A O 1
ATOM 669 N N . PRO A 1 84 ? -28.256 -5.950 36.751 1.00 78.19 84 PRO A N 1
ATOM 670 C CA . PRO A 1 84 ? -28.121 -4.996 37.870 1.00 78.19 84 PRO A CA 1
ATOM 671 C C . PRO A 1 84 ? -29.172 -5.131 38.996 1.00 78.19 84 PRO A C 1
ATOM 673 O O . PRO A 1 84 ? -29.190 -4.321 39.917 1.00 78.19 84 PRO A O 1
ATOM 676 N N . GLY A 1 85 ? -30.062 -6.121 38.914 1.00 84.62 85 GLY A N 1
ATOM 677 C CA . GLY A 1 85 ? -31.094 -6.424 39.908 1.00 84.62 85 GLY A CA 1
ATOM 678 C C . GLY A 1 85 ? -32.315 -7.128 39.288 1.00 84.62 85 GLY A C 1
ATOM 679 O O . GLY A 1 85 ? -32.559 -6.987 38.080 1.00 84.62 85 GLY A O 1
ATOM 680 N N . PRO A 1 86 ? -33.102 -7.896 40.064 1.00 90.31 86 PRO A N 1
ATOM 681 C CA . PRO A 1 86 ? -34.329 -8.542 39.588 1.00 90.31 86 PRO A CA 1
ATOM 682 C C . PRO A 1 86 ? -35.389 -7.522 39.164 1.00 90.31 86 PRO A C 1
ATOM 684 O O . PRO A 1 86 ? -35.566 -6.494 39.804 1.00 90.31 86 PRO A O 1
ATOM 687 N N . HIS A 1 87 ? -36.146 -7.826 38.111 1.00 93.44 87 HIS A N 1
ATOM 688 C CA . HIS A 1 87 ? -37.346 -7.058 37.754 1.00 93.44 87 HIS A CA 1
ATOM 689 C C . HIS A 1 87 ? -38.555 -7.478 38.596 1.00 93.44 87 HIS A C 1
ATOM 691 O O . HIS A 1 87 ? -39.450 -6.676 38.831 1.00 93.44 87 HIS A O 1
ATOM 697 N N . VAL A 1 88 ? -38.591 -8.739 39.032 1.00 94.06 88 VAL A N 1
ATOM 698 C CA . VAL A 1 88 ? -39.679 -9.298 39.837 1.00 94.06 88 VAL A CA 1
ATOM 699 C C . VAL A 1 88 ? -39.149 -10.407 40.743 1.00 94.06 88 VAL A C 1
ATOM 701 O O . VAL A 1 88 ? -38.240 -11.156 40.367 1.00 94.06 88 VAL A O 1
ATOM 704 N N . PHE A 1 89 ? -39.746 -10.518 41.924 1.00 91.50 89 PHE A N 1
ATOM 705 C CA . PHE A 1 89 ? -39.597 -11.643 42.836 1.00 91.50 89 PHE A CA 1
ATOM 706 C C . PHE A 1 89 ? -40.859 -12.501 42.774 1.00 91.50 89 PHE A C 1
ATOM 708 O O . PHE A 1 89 ? -41.968 -12.013 43.001 1.00 91.50 89 PHE A O 1
ATOM 715 N N . LEU A 1 90 ? -40.698 -13.780 42.460 1.00 92.69 90 LEU A N 1
ATOM 716 C CA . LEU A 1 90 ? -41.785 -14.749 42.434 1.00 92.69 90 LEU A CA 1
ATOM 717 C C . LEU A 1 90 ? -41.726 -15.575 43.713 1.00 92.69 90 LEU A C 1
ATOM 719 O O . LEU A 1 90 ? -40.807 -16.368 43.898 1.00 92.69 90 LEU A O 1
ATOM 723 N N . LEU A 1 91 ? -42.695 -15.355 44.599 1.00 88.62 91 LEU A N 1
ATOM 724 C CA . LEU A 1 91 ? -42.789 -16.016 45.893 1.00 88.62 91 LEU A CA 1
ATOM 725 C C . LEU A 1 91 ? -43.688 -17.249 45.788 1.00 88.62 91 LEU A C 1
ATOM 727 O O . LEU A 1 91 ? -44.910 -17.131 45.822 1.00 88.62 91 LEU A O 1
ATOM 731 N N . VAL A 1 92 ? -43.077 -18.421 45.659 1.00 86.81 92 VAL A N 1
ATOM 732 C CA . VAL A 1 92 ? -43.747 -19.719 45.585 1.00 86.81 92 VAL A CA 1
ATOM 733 C C . VAL A 1 92 ? -44.141 -20.169 46.987 1.00 86.81 92 VAL A C 1
ATOM 735 O O . VAL A 1 92 ? -43.286 -20.360 47.852 1.00 86.81 92 VAL A O 1
ATOM 738 N N . VAL A 1 93 ? -45.444 -20.334 47.206 1.00 81.06 93 VAL A N 1
ATOM 739 C CA . VAL A 1 93 ? -46.016 -20.744 48.492 1.00 81.06 93 VAL A CA 1
ATOM 740 C C . VAL A 1 93 ? -46.809 -22.048 48.363 1.00 81.06 93 VAL A C 1
ATOM 742 O O . VAL A 1 93 ? -47.427 -22.290 47.320 1.00 81.06 93 VAL A O 1
ATOM 745 N N . PRO A 1 94 ? -46.821 -22.890 49.413 1.00 76.56 94 PRO A N 1
ATOM 746 C CA . PRO A 1 94 ? -47.712 -24.044 49.478 1.00 76.56 94 PRO A CA 1
ATOM 747 C C . PRO A 1 94 ? -49.180 -23.608 49.591 1.00 76.56 94 PRO A C 1
ATOM 749 O O . PRO A 1 94 ? -49.483 -22.458 49.920 1.00 76.56 94 PRO A O 1
ATOM 752 N N . SER A 1 95 ? -50.104 -24.542 49.348 1.00 70.62 95 SER A N 1
ATOM 753 C CA . SER A 1 95 ? -51.547 -24.276 49.433 1.00 70.62 95 SER A CA 1
ATOM 754 C C . SER A 1 95 ? -52.015 -23.899 50.836 1.00 70.62 95 SER A C 1
ATOM 756 O O . SER A 1 95 ? -52.942 -23.102 50.993 1.00 70.62 95 SER A O 1
ATOM 758 N N . GLU A 1 96 ? -51.346 -24.426 51.860 1.00 68.50 96 GLU A N 1
ATOM 759 C CA . GLU A 1 96 ? -51.551 -24.047 53.250 1.00 68.50 96 GLU A CA 1
ATOM 760 C C . GLU A 1 96 ? -50.318 -23.327 53.786 1.00 68.50 96 GLU A C 1
ATOM 762 O O . GLU A 1 96 ? -49.241 -23.905 53.900 1.00 68.50 96 GLU A O 1
ATOM 767 N N . ILE A 1 97 ? -50.483 -22.053 54.148 1.00 67.81 97 ILE A N 1
ATOM 768 C CA . ILE A 1 97 ? -49.432 -21.286 54.818 1.00 67.81 97 ILE A CA 1
ATOM 769 C C . ILE A 1 97 ? -49.746 -21.230 56.308 1.00 67.81 97 ILE A C 1
ATOM 771 O O . ILE A 1 97 ? -50.735 -20.627 56.732 1.00 67.81 97 ILE A O 1
ATOM 775 N N . THR A 1 98 ? -48.869 -21.801 57.124 1.00 65.38 98 THR A N 1
ATOM 776 C CA . THR A 1 98 ? -48.971 -21.736 58.587 1.00 65.38 98 THR A CA 1
ATOM 777 C C . THR A 1 98 ? -48.246 -20.514 59.164 1.00 65.38 98 THR A C 1
ATOM 779 O O . THR A 1 98 ? -48.733 -19.942 60.145 1.00 65.38 98 THR A O 1
ATOM 782 N N . GLU A 1 99 ? -47.175 -20.043 58.506 1.00 70.31 99 GLU A N 1
ATOM 783 C CA . GLU A 1 99 ? -46.204 -19.065 59.037 1.00 70.31 99 GLU A CA 1
ATOM 784 C C . GLU A 1 99 ? -46.064 -17.753 58.226 1.00 70.31 99 GLU A C 1
ATOM 786 O O . GLU A 1 99 ? -44.987 -17.166 58.124 1.00 70.31 99 GLU A O 1
ATOM 791 N N . GLU A 1 100 ? -47.161 -17.237 57.672 1.00 70.31 100 GLU A N 1
ATOM 792 C CA . GLU A 1 100 ? -47.194 -16.038 56.809 1.00 70.31 100 GLU A CA 1
ATOM 793 C C . GLU A 1 100 ? -46.452 -14.814 57.390 1.00 70.31 100 GLU A C 1
ATOM 795 O O . GLU A 1 100 ? -45.651 -14.168 56.706 1.00 70.31 100 GLU A O 1
ATOM 800 N N . LYS A 1 101 ? -46.639 -14.532 58.687 1.00 71.44 101 LYS A N 1
ATOM 801 C CA . LYS A 1 101 ? -45.944 -13.433 59.380 1.00 71.44 101 LYS A CA 1
ATOM 802 C C . LYS A 1 101 ? -44.419 -13.587 59.358 1.00 71.44 101 LYS A C 1
ATOM 804 O O . LYS A 1 101 ? -43.716 -12.576 59.297 1.00 71.44 101 LYS A O 1
ATOM 809 N N . LYS A 1 102 ? -43.898 -14.819 59.407 1.00 70.81 102 LYS A N 1
ATOM 810 C CA . LYS A 1 102 ? -42.452 -15.073 59.359 1.00 70.81 102 LYS A CA 1
ATOM 811 C C . LYS A 1 102 ? -41.904 -14.817 57.959 1.00 70.81 102 LYS A C 1
ATOM 813 O O . LYS A 1 102 ? -40.914 -14.102 57.844 1.00 70.81 102 LYS A O 1
ATOM 818 N N . ILE A 1 103 ? -42.602 -15.278 56.916 1.00 71.06 103 ILE A N 1
ATOM 819 C CA . ILE A 1 103 ? -42.243 -15.035 55.507 1.00 71.06 103 ILE A CA 1
ATOM 820 C C . ILE A 1 103 ? -42.168 -13.528 55.228 1.00 71.06 103 ILE A C 1
ATOM 822 O O . ILE A 1 103 ? -41.150 -13.027 54.752 1.00 71.06 103 ILE A O 1
ATOM 826 N N . LEU A 1 104 ? -43.204 -12.773 55.611 1.00 71.62 104 LEU A N 1
ATOM 827 C CA . LEU A 1 104 ? -43.237 -11.317 55.443 1.00 71.62 104 LEU A CA 1
ATOM 828 C C . LEU A 1 104 ? -42.093 -10.607 56.173 1.00 71.62 104 LEU A C 1
ATOM 830 O O . LEU A 1 104 ? -41.469 -9.700 55.617 1.00 71.62 104 LEU A O 1
ATOM 834 N N . LYS A 1 105 ? -41.831 -10.989 57.429 1.00 72.00 105 LYS A N 1
ATOM 835 C CA . LYS A 1 105 ? -40.774 -10.381 58.248 1.00 72.00 105 LYS A CA 1
ATOM 836 C C . LYS A 1 105 ? -39.392 -10.678 57.672 1.00 72.00 105 LYS A C 1
ATOM 838 O O . LYS A 1 105 ? -38.546 -9.789 57.643 1.00 72.00 105 LYS A O 1
ATOM 843 N N . ALA A 1 106 ? -39.186 -11.896 57.190 1.00 69.88 106 ALA A N 1
ATOM 844 C CA . ALA A 1 106 ? -37.925 -12.344 56.633 1.00 69.88 106 ALA A CA 1
ATOM 845 C C . ALA A 1 106 ? -37.611 -11.652 55.297 1.00 69.88 106 ALA A C 1
ATOM 847 O O . ALA A 1 106 ? -36.557 -11.034 55.161 1.00 69.88 106 ALA A O 1
ATOM 848 N N . VAL A 1 107 ? -38.569 -11.643 54.364 1.00 72.62 107 VAL A N 1
ATOM 849 C CA . VAL A 1 107 ? -38.429 -10.983 53.056 1.00 72.62 107 VAL A CA 1
ATOM 850 C C . VAL A 1 107 ? -38.171 -9.480 53.219 1.00 72.62 107 VAL A C 1
ATOM 852 O O . VAL A 1 107 ? -37.258 -8.946 52.593 1.00 72.62 107 VAL A O 1
ATOM 855 N N . LYS A 1 108 ? -38.902 -8.791 54.109 1.00 75.12 108 LYS A N 1
ATOM 856 C CA . LYS A 1 108 ? -38.681 -7.356 54.374 1.00 75.12 108 LYS A CA 1
ATOM 857 C C . LYS A 1 108 ? -37.328 -7.057 55.002 1.00 75.12 108 LYS A C 1
ATOM 859 O O . LYS A 1 108 ? -36.686 -6.089 54.612 1.00 75.12 108 LYS A O 1
ATOM 864 N N . LYS A 1 109 ? -36.915 -7.846 55.997 1.00 70.69 109 LYS A N 1
ATOM 865 C CA . LYS A 1 109 ? -35.685 -7.573 56.750 1.00 70.69 109 LYS A CA 1
ATOM 866 C C . LYS A 1 109 ? -34.433 -7.829 55.912 1.00 70.69 109 LYS A C 1
ATOM 868 O O . LYS A 1 109 ? -33.446 -7.130 56.084 1.00 70.69 109 LYS A O 1
ATOM 873 N N . VAL A 1 110 ? -34.496 -8.806 55.011 1.00 65.62 110 VAL A N 1
ATOM 874 C CA . VAL A 1 110 ? -33.392 -9.147 54.116 1.00 65.62 110 VAL A CA 1
ATOM 875 C C . VAL A 1 110 ? -33.337 -8.214 52.920 1.00 65.62 110 VAL A C 1
ATOM 877 O O . VAL A 1 110 ? -32.292 -7.661 52.601 1.00 65.62 110 VAL A O 1
ATOM 880 N N . LEU A 1 111 ? -34.461 -8.069 52.223 1.00 68.88 111 LEU A N 1
ATOM 881 C CA . LEU A 1 111 ? -34.437 -7.453 50.910 1.00 68.88 111 LEU A CA 1
ATOM 882 C C . LEU A 1 111 ? -34.841 -5.991 50.965 1.00 68.88 111 LEU A C 1
ATOM 884 O O . LEU A 1 111 ? -34.498 -5.295 50.023 1.00 68.88 111 LEU A O 1
ATOM 888 N N . GLY A 1 112 ? -35.437 -5.496 52.053 1.00 73.38 112 GLY A N 1
ATOM 889 C CA . GLY A 1 112 ? -35.843 -4.100 52.246 1.00 73.38 112 GLY A CA 1
ATOM 890 C C . GLY A 1 112 ? -37.355 -3.903 52.126 1.00 73.38 112 GLY A C 1
ATOM 891 O O . GLY A 1 112 ? -38.065 -4.735 51.567 1.00 73.38 112 GLY A O 1
ATOM 892 N N . GLN A 1 113 ? -37.883 -2.788 52.641 1.00 72.56 113 GLN A N 1
ATOM 893 C CA . GLN A 1 113 ? -39.335 -2.551 52.694 1.00 72.56 113 GLN A CA 1
ATOM 894 C C . GLN A 1 113 ? -39.986 -2.482 51.296 1.00 72.56 113 GLN A C 1
ATOM 896 O O . GLN A 1 113 ? -41.135 -2.899 51.128 1.00 72.56 113 GLN A O 1
ATOM 901 N N . ASN A 1 114 ? -39.235 -2.012 50.295 1.00 82.94 114 ASN A N 1
ATOM 902 C CA . ASN A 1 114 ? -39.716 -1.785 48.931 1.00 82.94 114 ASN A CA 1
ATOM 903 C C . ASN A 1 114 ? -39.866 -3.071 48.110 1.00 82.94 114 ASN A C 1
ATOM 905 O O . ASN A 1 114 ? -40.545 -3.050 47.090 1.00 82.94 114 ASN A O 1
ATOM 909 N N . ILE A 1 115 ? -39.307 -4.208 48.541 1.00 86.19 115 ILE A N 1
ATOM 910 C CA . ILE A 1 115 ? -39.403 -5.460 47.772 1.00 86.19 115 ILE A CA 1
ATOM 911 C C . ILE A 1 115 ? -40.846 -5.886 47.497 1.00 86.19 115 ILE A C 1
ATOM 913 O O . ILE A 1 115 ? -41.146 -6.501 46.471 1.00 86.19 115 ILE A O 1
ATOM 917 N N . MET A 1 116 ? -41.761 -5.541 48.403 1.00 87.44 116 MET A N 1
ATOM 918 C CA . MET A 1 116 ? -43.152 -5.945 48.285 1.00 87.44 116 MET A CA 1
ATOM 919 C C . MET A 1 116 ? -43.774 -5.424 46.988 1.00 87.44 116 MET A C 1
ATOM 921 O O . MET A 1 116 ? -44.548 -6.167 46.389 1.00 87.44 116 MET A O 1
ATOM 925 N N . SER A 1 117 ? -43.392 -4.234 46.493 1.00 90.50 117 SER A N 1
ATOM 926 C CA . SER A 1 117 ? -43.882 -3.687 45.213 1.00 90.50 117 SER A CA 1
ATOM 927 C C . SER A 1 117 ? -43.380 -4.449 43.982 1.00 90.50 117 SER A C 1
ATOM 929 O O . SER A 1 117 ? -44.016 -4.373 42.934 1.00 90.50 117 SER A O 1
ATOM 931 N N . TYR A 1 118 ? -42.304 -5.228 44.124 1.00 92.62 118 TYR A N 1
ATOM 932 C CA . TYR A 1 118 ? -41.702 -6.069 43.084 1.00 92.62 118 TYR A CA 1
ATOM 933 C C . TYR A 1 118 ? -42.046 -7.557 43.248 1.00 92.62 118 TYR A C 1
ATOM 935 O O . TYR A 1 118 ? -41.544 -8.385 42.493 1.00 92.62 118 TYR A O 1
ATOM 943 N N . THR A 1 119 ? -42.867 -7.926 44.238 1.00 91.00 119 THR A N 1
ATOM 944 C CA . THR A 1 119 ? -43.179 -9.330 44.553 1.00 91.00 119 THR A CA 1
ATOM 945 C C . THR A 1 119 ? -44.563 -9.734 44.047 1.00 91.00 119 THR A C 1
ATOM 947 O O . THR A 1 119 ? -45.531 -8.982 44.205 1.00 91.00 119 THR A O 1
ATOM 950 N N . MET A 1 120 ? -44.655 -10.943 43.489 1.00 93.69 120 MET A N 1
ATOM 951 C CA . MET A 1 120 ? -45.899 -11.640 43.148 1.00 93.69 120 MET A CA 1
ATOM 952 C C . MET A 1 120 ? -45.936 -12.999 43.848 1.00 93.69 120 MET A C 1
ATOM 954 O O . MET A 1 120 ? -44.937 -13.717 43.862 1.00 93.69 120 MET A O 1
ATOM 958 N N . VAL A 1 121 ? -47.089 -13.360 44.409 1.00 90.12 121 VAL A N 1
ATOM 959 C CA . VAL A 1 121 ? -47.280 -14.648 45.087 1.00 90.12 121 VAL A CA 1
ATOM 960 C C . VAL A 1 121 ? -47.725 -15.708 44.081 1.00 90.12 121 VAL A C 1
ATOM 962 O O . VAL A 1 121 ? -48.687 -15.507 43.339 1.00 90.12 121 VAL A O 1
ATOM 965 N N . LEU A 1 122 ? -47.038 -16.845 44.066 1.00 90.06 122 LEU A N 1
ATOM 966 C CA . LEU A 1 122 ? -47.332 -17.984 43.209 1.00 90.06 122 LEU A CA 1
ATOM 967 C C . LEU A 1 122 ? -47.852 -19.152 44.030 1.00 90.06 122 LEU A C 1
ATOM 969 O O . LEU A 1 122 ? -47.197 -19.584 44.975 1.00 90.06 122 LEU A O 1
ATOM 973 N N . GLN A 1 123 ? -48.990 -19.700 43.619 1.00 85.00 123 GLN A N 1
ATOM 974 C CA . GLN A 1 123 ? -49.539 -20.915 44.208 1.00 85.00 123 GLN A CA 1
ATOM 975 C C . GLN A 1 123 ? -49.704 -21.980 43.126 1.00 85.00 123 GLN A C 1
ATOM 977 O O . GLN A 1 123 ? -50.150 -21.704 42.012 1.00 85.00 123 GLN A O 1
ATOM 982 N N . LYS A 1 124 ? -49.347 -23.219 43.452 1.00 81.00 124 LYS A N 1
ATOM 983 C CA . LYS A 1 124 ? -49.608 -24.363 42.582 1.00 81.00 124 LYS A CA 1
ATOM 984 C C . LYS A 1 124 ? -51.083 -24.768 42.696 1.00 81.00 124 LYS A C 1
ATOM 986 O O . LYS A 1 124 ? -51.606 -24.898 43.798 1.00 81.00 124 LYS A O 1
ATOM 991 N N . ARG A 1 125 ? -51.733 -25.038 41.564 1.00 77.88 125 ARG A N 1
ATOM 992 C CA . ARG A 1 125 ? -53.043 -25.689 41.490 1.00 77.88 125 ARG A CA 1
ATOM 993 C C . ARG A 1 125 ? -52.891 -27.158 41.879 1.00 77.88 125 ARG A C 1
ATOM 995 O O . ARG A 1 125 ? -52.148 -27.910 41.241 1.00 77.88 125 ARG A O 1
ATOM 1002 N N . GLU A 1 126 ? -53.573 -27.564 42.938 1.00 70.38 126 GLU A N 1
ATOM 1003 C CA . GLU A 1 126 ? -53.705 -28.974 43.292 1.00 70.38 126 GLU A CA 1
ATOM 1004 C C . GLU A 1 126 ? -54.698 -29.645 42.342 1.00 70.38 126 GLU A C 1
ATOM 1006 O O . GLU A 1 126 ? -55.769 -29.106 42.068 1.00 70.38 126 GLU A O 1
ATOM 1011 N N . LYS A 1 127 ? -54.311 -30.806 41.806 1.00 61.28 127 LYS A N 1
ATOM 1012 C CA . LYS A 1 127 ? -55.232 -31.681 41.081 1.00 61.28 127 LYS A CA 1
ATOM 1013 C C . LYS A 1 127 ? -56.211 -32.225 42.130 1.00 61.28 127 LYS A C 1
ATOM 1015 O O . LYS A 1 127 ? -55.757 -32.634 43.194 1.00 61.28 127 LYS A O 1
ATOM 1020 N N . ASP A 1 128 ? -57.509 -32.140 41.860 1.00 57.47 128 ASP A N 1
ATOM 1021 C CA . ASP A 1 128 ? -58.585 -32.692 42.704 1.00 57.47 128 ASP A CA 1
ATOM 1022 C C . ASP A 1 128 ? -58.859 -31.969 44.042 1.00 57.47 128 ASP A C 1
ATOM 1024 O O . ASP A 1 128 ? -59.538 -32.496 44.921 1.00 57.47 128 ASP A O 1
ATOM 1028 N N . SER A 1 129 ? -58.393 -30.725 44.199 1.00 59.97 129 SER A N 1
ATOM 1029 C CA . SER A 1 129 ? -58.720 -29.896 45.368 1.00 59.97 129 SER A CA 1
ATOM 1030 C C . SER A 1 129 ? -59.955 -29.031 45.095 1.00 59.97 129 SER A C 1
ATOM 1032 O O . SER A 1 129 ? -59.918 -28.135 44.255 1.00 59.97 129 SER A O 1
ATOM 1034 N N . TYR A 1 130 ? -61.045 -29.252 45.840 1.00 57.94 130 TYR A N 1
ATOM 1035 C CA . TYR A 1 130 ? -62.239 -28.382 45.846 1.00 57.94 130 TYR A CA 1
ATOM 1036 C C . TYR A 1 130 ? -61.977 -27.002 46.476 1.00 57.94 130 TYR A C 1
ATOM 1038 O O . TYR A 1 130 ? -62.861 -26.145 46.523 1.00 57.94 130 TYR A O 1
ATOM 1046 N N . ARG A 1 131 ? -60.775 -26.780 47.018 1.00 61.84 131 ARG A N 1
ATOM 1047 C CA . ARG A 1 131 ? -60.413 -25.536 47.691 1.00 61.84 131 ARG A CA 1
ATOM 1048 C C . ARG A 1 131 ? -60.030 -24.484 46.661 1.00 61.84 131 ARG A C 1
ATOM 1050 O O . ARG A 1 131 ? -59.125 -24.681 45.852 1.00 61.84 131 ARG A O 1
ATOM 1057 N N . LEU A 1 132 ? -60.686 -23.328 46.741 1.00 64.75 132 LEU A N 1
ATOM 1058 C CA . LEU A 1 132 ? -60.317 -22.161 45.948 1.00 64.75 132 LEU A CA 1
ATOM 1059 C C . LEU A 1 132 ? -58.853 -21.772 46.248 1.00 64.75 132 LEU A C 1
ATOM 1061 O O . LEU A 1 132 ? -58.484 -21.636 47.423 1.00 64.75 132 LEU A O 1
ATOM 1065 N N . PRO A 1 133 ? -58.007 -21.565 45.219 1.00 68.00 133 PRO A N 1
ATOM 1066 C CA . PRO A 1 133 ? -56.695 -20.954 45.404 1.00 68.00 133 PRO A CA 1
ATOM 1067 C C . PRO A 1 133 ? -56.830 -19.650 46.196 1.00 68.00 133 PRO A C 1
ATOM 1069 O O . PRO A 1 133 ? -57.795 -18.909 46.020 1.00 68.00 133 PRO A O 1
ATOM 1072 N N . PHE A 1 134 ? -55.867 -19.356 47.069 1.00 70.50 134 PHE A N 1
ATOM 1073 C CA . PHE A 1 134 ? -55.868 -18.143 47.896 1.00 70.50 134 PHE A CA 1
ATOM 1074 C C . PHE A 1 134 ? -57.020 -17.977 48.918 1.00 70.50 134 PHE A C 1
ATOM 1076 O O . PHE A 1 134 ? -57.211 -16.877 49.436 1.00 70.50 134 PHE A O 1
ATOM 1083 N N . TYR A 1 135 ? -57.760 -19.033 49.282 1.00 70.31 135 TYR A N 1
ATOM 1084 C CA . TYR A 1 135 ? -58.881 -18.941 50.243 1.00 70.31 135 TYR A CA 1
ATOM 1085 C C . TYR A 1 135 ? -58.463 -18.750 51.723 1.00 70.31 135 TYR A C 1
ATOM 1087 O O . TYR A 1 135 ? -59.259 -18.335 52.561 1.00 70.31 135 TYR A O 1
ATOM 1095 N N . ASN A 1 136 ? -57.203 -19.021 52.077 1.00 71.94 136 ASN A N 1
ATOM 1096 C CA . ASN A 1 136 ? -56.721 -18.950 53.463 1.00 71.94 136 ASN A CA 1
ATOM 1097 C C . ASN A 1 136 ? -56.542 -17.489 53.950 1.00 71.94 136 ASN A C 1
ATOM 1099 O O . ASN A 1 136 ? -55.856 -16.693 53.306 1.00 71.94 136 ASN A O 1
ATOM 1103 N N . THR A 1 137 ? -57.085 -17.144 55.126 1.00 74.25 137 THR A N 1
ATOM 1104 C CA . THR A 1 137 ? -57.014 -15.791 55.728 1.00 74.25 137 THR A CA 1
ATOM 1105 C C . THR A 1 137 ? -55.584 -15.288 55.960 1.00 74.25 137 THR A C 1
ATOM 1107 O O . THR A 1 137 ? -55.318 -14.089 55.828 1.00 74.25 137 THR A O 1
ATOM 1110 N N . LYS A 1 138 ? -54.634 -16.187 56.242 1.00 77.25 138 LYS A N 1
ATOM 1111 C CA . LYS A 1 138 ? -53.206 -15.848 56.353 1.00 77.25 138 LYS A CA 1
ATOM 1112 C C . LYS A 1 138 ? -52.631 -15.465 54.987 1.00 77.25 138 LYS A C 1
ATOM 1114 O O . LYS A 1 138 ? -52.004 -14.424 54.837 1.00 77.25 138 LYS A O 1
ATOM 1119 N N . LEU A 1 139 ? -52.929 -16.243 53.949 1.00 79.94 139 LEU A N 1
ATOM 1120 C CA . LEU A 1 139 ? -52.491 -15.966 52.576 1.00 79.94 139 LEU A CA 1
ATOM 1121 C C . LEU A 1 139 ? -53.079 -14.651 52.033 1.00 79.94 139 LEU A C 1
ATOM 1123 O O . LEU A 1 139 ? -52.375 -13.889 51.375 1.00 79.94 139 LEU A O 1
ATOM 1127 N N . GLN A 1 140 ? -54.318 -14.315 52.394 1.00 82.62 140 GLN A N 1
ATOM 1128 C CA . GLN A 1 140 ? -54.925 -13.017 52.072 1.00 82.62 140 GLN A CA 1
ATOM 1129 C C . GLN A 1 140 ? -54.137 -11.826 52.640 1.00 82.62 140 GLN A C 1
ATOM 1131 O O . GLN A 1 140 ? -54.029 -10.780 51.999 1.00 82.62 140 GLN A O 1
ATOM 1136 N N . THR A 1 141 ? -53.537 -11.973 53.823 1.00 83.69 141 THR A N 1
ATOM 1137 C CA . THR A 1 141 ? -52.720 -10.909 54.426 1.00 83.69 141 THR A CA 1
ATOM 1138 C C . THR A 1 141 ? -51.406 -10.711 53.659 1.00 83.69 141 THR A C 1
ATOM 1140 O O . THR A 1 141 ? -51.049 -9.568 53.344 1.00 83.69 141 THR A O 1
ATOM 1143 N N . LEU A 1 142 ? -50.752 -11.801 53.242 1.00 82.75 142 LEU A N 1
ATOM 1144 C CA . LEU A 1 142 ? -49.566 -11.772 52.378 1.00 82.75 142 LEU A CA 1
ATOM 1145 C C . LEU A 1 142 ? -49.881 -11.120 51.027 1.00 82.75 142 LEU A C 1
ATOM 1147 O O . LEU A 1 142 ? -49.161 -10.221 50.590 1.00 82.75 142 LEU A O 1
ATOM 1151 N N . LEU A 1 143 ? -50.993 -11.513 50.402 1.00 86.69 143 LEU A N 1
ATOM 1152 C CA . LEU A 1 143 ? -51.448 -10.953 49.131 1.00 86.69 143 LEU A CA 1
ATOM 1153 C C . LEU A 1 143 ? -51.676 -9.448 49.217 1.00 86.69 143 LEU A C 1
ATOM 1155 O O . LEU A 1 143 ? -51.154 -8.715 48.379 1.00 86.69 143 LEU A O 1
ATOM 1159 N N . LYS A 1 144 ? -52.358 -8.965 50.261 1.00 88.19 144 LYS A N 1
ATOM 1160 C CA . LYS A 1 144 ? -52.560 -7.525 50.476 1.00 88.19 144 LYS A CA 1
ATOM 1161 C C . LYS A 1 144 ? -51.235 -6.767 50.567 1.00 88.19 144 LYS A C 1
ATOM 1163 O O . LYS A 1 144 ? -51.108 -5.684 49.998 1.00 88.19 144 LYS A O 1
ATOM 1168 N N . LYS A 1 145 ? -50.218 -7.327 51.234 1.00 86.00 145 LYS A N 1
ATOM 1169 C CA . LYS A 1 145 ? -48.874 -6.717 51.295 1.00 86.00 145 LYS A CA 1
ATOM 1170 C C . LYS A 1 145 ? -48.168 -6.723 49.941 1.00 86.00 145 LYS A C 1
ATOM 1172 O O . LYS A 1 145 ? -47.487 -5.752 49.622 1.00 86.00 145 LYS A O 1
ATOM 1177 N N . CYS A 1 146 ? -48.390 -7.750 49.129 1.00 88.31 146 CYS A N 1
ATOM 1178 C CA . CYS A 1 146 ? -47.958 -7.819 47.736 1.00 88.31 146 CYS A CA 1
ATOM 1179 C C . CYS A 1 146 ? -48.958 -7.152 46.770 1.00 88.31 146 CYS A C 1
ATOM 1181 O O . CYS A 1 146 ? -48.994 -7.510 45.598 1.00 88.31 146 CYS A O 1
ATOM 1183 N N . GLY A 1 147 ? -49.781 -6.195 47.225 1.00 89.38 147 GLY A N 1
ATOM 1184 C CA . GLY A 1 147 ? -50.713 -5.433 46.382 1.00 89.38 147 GLY A CA 1
ATOM 1185 C C . GLY A 1 147 ? -51.652 -6.298 45.537 1.00 89.38 147 GLY A C 1
ATOM 1186 O O . GLY A 1 147 ? -51.903 -5.967 44.382 1.00 89.38 147 GLY A O 1
ATOM 1187 N N . ASN A 1 148 ? -52.103 -7.421 46.099 1.00 90.06 148 ASN A N 1
ATOM 1188 C CA . ASN A 1 148 ? -52.969 -8.428 45.484 1.00 90.06 148 ASN A CA 1
ATOM 1189 C C . ASN A 1 148 ? -52.411 -9.046 44.189 1.00 90.06 148 ASN A C 1
ATOM 1191 O O . ASN A 1 148 ? -53.163 -9.555 43.362 1.00 90.06 148 ASN A O 1
ATOM 1195 N N . ARG A 1 149 ? -51.085 -9.027 44.006 1.00 93.25 149 ARG A N 1
ATOM 1196 C CA . ARG A 1 149 ? -50.420 -9.652 42.859 1.00 93.25 149 ARG A CA 1
ATOM 1197 C C . ARG A 1 149 ? -50.251 -11.143 43.096 1.00 93.25 149 ARG A C 1
ATOM 1199 O O . ARG A 1 149 ? -49.423 -11.556 43.913 1.00 93.25 149 ARG A O 1
ATOM 1206 N N . SER A 1 150 ? -50.991 -11.944 42.340 1.00 92.44 150 SER A N 1
ATOM 1207 C CA . SER A 1 150 ? -50.872 -13.394 42.390 1.00 92.44 150 SER A CA 1
ATOM 1208 C C . SER A 1 150 ? -51.048 -14.077 41.042 1.00 92.44 150 SER A C 1
ATOM 1210 O O . SER A 1 150 ? -51.635 -13.538 40.094 1.00 92.44 150 SER A O 1
ATOM 1212 N N . HIS A 1 151 ? -50.532 -15.298 40.962 1.00 91.94 151 HIS A N 1
ATOM 1213 C CA . HIS A 1 151 ? -50.716 -16.165 39.810 1.00 91.94 151 HIS A CA 1
ATOM 1214 C C . HIS A 1 151 ? -50.772 -17.637 40.248 1.00 91.94 151 HIS A C 1
ATOM 1216 O O . HIS A 1 151 ? -50.097 -18.044 41.197 1.00 91.94 151 HIS A O 1
ATOM 1222 N N . VAL A 1 152 ? -51.615 -18.424 39.575 1.00 88.25 152 VAL A N 1
ATOM 1223 C CA . VAL A 1 152 ? -51.812 -19.851 39.859 1.00 88.25 152 VAL A CA 1
ATOM 1224 C C . VAL A 1 152 ? -51.205 -20.667 38.731 1.00 88.25 152 VAL A C 1
ATOM 1226 O O . VAL A 1 152 ? -51.628 -20.518 37.593 1.00 88.25 152 VAL A O 1
ATOM 1229 N N . PHE A 1 153 ? -50.272 -21.558 39.056 1.00 85.38 153 PHE A N 1
ATOM 1230 C CA . PHE A 1 153 ? -49.642 -22.457 38.086 1.00 85.38 153 PHE A CA 1
ATOM 1231 C C . PHE A 1 153 ? -50.280 -23.841 38.115 1.00 85.38 153 PHE A C 1
ATOM 1233 O O . PHE A 1 153 ? -50.554 -24.367 39.193 1.00 85.38 153 PHE A O 1
ATOM 1240 N N . ASN A 1 154 ? -50.462 -24.472 36.958 1.00 83.81 154 ASN A N 1
ATOM 1241 C CA . ASN A 1 154 ? -50.729 -25.908 36.883 1.00 83.81 154 ASN A CA 1
ATOM 1242 C C . ASN A 1 154 ? -49.405 -26.664 36.617 1.00 83.81 154 ASN A C 1
ATOM 1244 O O . ASN A 1 154 ? -48.368 -26.053 36.381 1.00 83.81 154 ASN A O 1
ATOM 1248 N N . ARG A 1 155 ? -49.389 -27.999 36.741 1.00 80.56 155 ARG A N 1
ATOM 1249 C CA . ARG A 1 155 ? -48.179 -28.806 36.453 1.00 80.56 155 ARG A CA 1
ATOM 1250 C C . ARG A 1 155 ? -48.016 -29.136 34.967 1.00 80.56 155 ARG A C 1
ATOM 1252 O O . ARG A 1 155 ? -47.032 -29.777 34.600 1.00 80.56 155 ARG A O 1
ATOM 1259 N N . ASP A 1 156 ? -48.976 -28.744 34.139 1.00 83.88 156 ASP A N 1
ATOM 1260 C CA . ASP A 1 156 ? -48.958 -29.033 32.718 1.00 83.88 156 ASP A CA 1
ATOM 1261 C C . ASP A 1 156 ? -48.055 -28.027 32.003 1.00 83.88 156 ASP A C 1
ATOM 1263 O O . ASP A 1 156 ? -48.384 -26.857 31.847 1.00 83.88 156 ASP A O 1
ATOM 1267 N N . ARG A 1 157 ? -46.879 -28.485 31.573 1.00 84.25 157 ARG A N 1
ATOM 1268 C CA . ARG A 1 157 ? -45.910 -27.641 30.862 1.00 84.25 157 ARG A CA 1
ATOM 1269 C C . ARG A 1 157 ? -46.349 -27.292 29.438 1.00 84.25 157 ARG A C 1
ATOM 1271 O O . ARG A 1 157 ? -45.813 -26.336 28.878 1.00 84.25 157 ARG A O 1
ATOM 1278 N N . THR A 1 158 ? -47.280 -28.060 28.867 1.00 83.56 158 THR A N 1
ATOM 1279 C CA . THR A 1 158 ? -47.782 -27.846 27.502 1.00 83.56 158 THR A CA 1
ATOM 1280 C C . THR A 1 158 ? -48.717 -26.645 27.429 1.00 83.56 158 THR A C 1
ATOM 1282 O O . THR A 1 158 ? -48.766 -25.953 26.412 1.00 83.56 158 THR A O 1
ATOM 1285 N N . ASP A 1 159 ? -49.373 -26.317 28.542 1.00 87.25 159 ASP A N 1
ATOM 1286 C CA . ASP A 1 159 ? -50.160 -25.105 28.681 1.00 87.25 159 ASP A CA 1
ATOM 1287 C C . ASP A 1 159 ? -49.241 -23.878 28.781 1.00 87.25 159 ASP A C 1
ATOM 1289 O O . ASP A 1 159 ? -48.811 -23.454 29.855 1.00 87.25 159 ASP A O 1
ATOM 1293 N N . ARG A 1 160 ? -48.917 -23.288 27.627 1.00 90.81 160 ARG A N 1
ATOM 1294 C CA . ARG A 1 160 ? -48.121 -22.055 27.548 1.00 90.81 160 ARG A CA 1
ATOM 1295 C C . ARG A 1 160 ? -48.926 -20.802 27.900 1.00 90.81 160 ARG A C 1
ATOM 1297 O O . ARG A 1 160 ? -48.315 -19.755 28.121 1.00 90.81 160 ARG A O 1
ATOM 1304 N N . THR A 1 161 ? -50.257 -20.886 28.001 1.00 90.69 161 THR A N 1
ATOM 1305 C CA . THR A 1 161 ? -51.103 -19.720 28.312 1.00 90.69 161 THR A CA 1
ATOM 1306 C C . THR A 1 161 ? -50.811 -19.182 29.710 1.00 90.69 161 THR A C 1
ATOM 1308 O O . THR A 1 161 ? -50.608 -17.978 29.860 1.00 90.69 161 THR A O 1
ATOM 1311 N N . GLN A 1 162 ? -50.600 -20.067 30.694 1.00 91.06 162 GLN A N 1
ATOM 1312 C CA . GLN A 1 162 ? -50.205 -19.683 32.055 1.00 91.06 162 GLN A CA 1
ATOM 1313 C C . GLN A 1 162 ? -48.892 -18.877 32.091 1.00 91.06 162 GLN A C 1
ATOM 1315 O O . GLN A 1 162 ? -48.744 -17.935 32.869 1.00 91.06 162 GLN A O 1
ATOM 1320 N N . VAL A 1 163 ? -47.927 -19.200 31.217 1.00 93.25 163 VAL A N 1
ATOM 1321 C CA . VAL A 1 163 ? -46.647 -18.479 31.149 1.00 93.25 163 VAL A CA 1
ATOM 1322 C C . VAL A 1 163 ? -46.845 -17.108 30.511 1.00 93.25 163 VAL A C 1
ATOM 1324 O O . VAL A 1 163 ? -46.311 -16.123 31.018 1.00 93.25 163 VAL A O 1
ATOM 1327 N N . THR A 1 164 ? -47.638 -17.021 29.443 1.00 92.88 164 THR A N 1
ATOM 1328 C CA . THR A 1 164 ? -47.983 -15.744 28.804 1.00 92.88 164 THR A CA 1
ATOM 1329 C C . THR A 1 164 ? -48.725 -14.817 29.772 1.00 92.88 164 THR A C 1
ATOM 1331 O O . THR A 1 164 ? -48.353 -13.651 29.907 1.00 92.88 164 THR A O 1
ATOM 1334 N N . GLU A 1 165 ? -49.698 -15.335 30.524 1.00 94.19 165 GLU A N 1
ATOM 1335 C CA . GLU A 1 165 ? -50.409 -14.586 31.567 1.00 94.19 165 GLU A CA 1
ATOM 1336 C C . GLU A 1 165 ? -49.487 -14.136 32.707 1.00 94.19 165 GLU A C 1
ATOM 1338 O O . GLU A 1 165 ? -49.587 -13.001 33.181 1.00 94.19 165 GLU A O 1
ATOM 1343 N N . LEU A 1 166 ? -48.571 -15.003 33.160 1.00 95.00 166 LEU A N 1
ATOM 1344 C CA . LEU A 1 166 ? -47.561 -14.628 34.149 1.00 95.00 166 LEU A CA 1
ATOM 1345 C C . LEU A 1 166 ? -46.716 -13.459 33.633 1.00 95.00 166 LEU A C 1
ATOM 1347 O O . LEU A 1 166 ? -46.521 -12.488 34.362 1.00 95.00 166 LEU A O 1
ATOM 1351 N N . LEU A 1 167 ? -46.201 -13.552 32.404 1.00 95.38 167 LEU A N 1
ATOM 1352 C CA . LEU A 1 167 ? -45.352 -12.515 31.819 1.00 95.38 167 LEU A CA 1
ATOM 1353 C C . LEU A 1 167 ? -46.096 -11.179 31.697 1.00 95.38 167 LEU A C 1
ATOM 1355 O O . LEU A 1 167 ? -45.523 -10.157 32.068 1.00 95.38 167 LEU A O 1
ATOM 1359 N N . GLY A 1 168 ? -47.375 -11.192 31.304 1.00 95.44 168 GLY A N 1
ATOM 1360 C CA . GLY A 1 168 ? -48.221 -9.993 31.294 1.00 95.44 168 GLY A CA 1
ATOM 1361 C C . GLY A 1 168 ? -48.348 -9.350 32.679 1.00 95.44 168 GLY A C 1
ATOM 1362 O O . GLY A 1 168 ? -48.082 -8.160 32.845 1.00 95.44 168 GLY A O 1
ATOM 1363 N N . LYS A 1 169 ? -48.630 -10.152 33.717 1.00 96.69 169 LYS A N 1
ATOM 1364 C CA . LYS A 1 169 ? -48.671 -9.664 35.108 1.00 96.69 169 LYS A CA 1
ATOM 1365 C C . LYS A 1 169 ? -47.314 -9.142 35.590 1.00 96.69 169 LYS A C 1
ATOM 1367 O O . LYS A 1 169 ? -47.263 -8.207 36.386 1.00 96.69 169 LYS A O 1
ATOM 1372 N N . ILE A 1 170 ? -46.203 -9.735 35.146 1.00 96.38 170 ILE A N 1
ATOM 1373 C CA . ILE A 1 170 ? -44.854 -9.237 35.453 1.00 96.38 170 ILE A CA 1
ATOM 1374 C C . ILE A 1 170 ? -44.622 -7.878 34.788 1.00 96.38 170 ILE A C 1
ATOM 1376 O O . ILE A 1 170 ? -44.064 -6.985 35.423 1.00 96.38 170 ILE A O 1
ATOM 1380 N N . ASP A 1 171 ? -45.063 -7.690 33.547 1.00 95.44 171 ASP A N 1
ATOM 1381 C CA . ASP A 1 171 ? -44.919 -6.411 32.856 1.00 95.44 171 ASP A CA 1
ATOM 1382 C C . ASP A 1 171 ? -45.729 -5.299 33.534 1.00 95.44 171 ASP A C 1
ATOM 1384 O O . ASP A 1 171 ? -45.214 -4.193 33.693 1.00 95.44 171 ASP A O 1
ATOM 1388 N N . GLU A 1 172 ? -46.915 -5.601 34.073 1.00 96.50 172 GLU A N 1
ATOM 1389 C CA . GLU A 1 172 ? -47.652 -4.658 34.926 1.00 96.50 172 GLU A CA 1
ATOM 1390 C C . GLU A 1 172 ? -46.877 -4.265 36.192 1.00 96.50 172 GLU A C 1
ATOM 1392 O O . GLU A 1 172 ? -46.908 -3.104 36.606 1.00 96.50 172 GLU A O 1
ATOM 1397 N N . ILE A 1 173 ? -46.181 -5.217 36.826 1.00 95.62 173 ILE A N 1
ATOM 1398 C CA . ILE A 1 173 ? -45.331 -4.936 37.994 1.00 95.62 173 ILE A CA 1
ATOM 1399 C C . ILE A 1 173 ? -44.202 -3.995 37.600 1.00 95.62 173 ILE A C 1
ATOM 1401 O O . ILE A 1 173 ? -43.967 -2.999 38.284 1.00 95.62 173 ILE A O 1
ATOM 1405 N N . VAL A 1 174 ? -43.507 -4.298 36.506 1.00 94.06 174 VAL A N 1
ATOM 1406 C CA . VAL A 1 174 ? -42.377 -3.497 36.030 1.00 94.06 174 VAL A CA 1
ATOM 1407 C C . VAL A 1 174 ? -42.843 -2.091 35.652 1.00 94.06 174 VAL A C 1
ATOM 1409 O O . VAL A 1 174 ? -42.225 -1.117 36.077 1.00 94.06 174 VAL A O 1
ATOM 1412 N N . ALA A 1 175 ? -43.972 -1.962 34.952 1.00 94.81 175 ALA A N 1
ATOM 1413 C CA . ALA A 1 175 ? -44.560 -0.674 34.593 1.00 94.81 175 ALA A CA 1
ATOM 1414 C C . ALA A 1 175 ? -44.956 0.155 35.829 1.00 94.81 175 ALA A C 1
ATOM 1416 O O . ALA A 1 175 ? -44.589 1.326 35.922 1.00 94.81 175 ALA A O 1
ATOM 1417 N N . LYS A 1 176 ? -45.620 -0.452 36.827 1.00 94.06 176 LYS A N 1
ATOM 1418 C CA . LYS A 1 176 ? -45.986 0.220 38.094 1.00 94.06 176 LYS A CA 1
ATOM 1419 C C . LYS A 1 176 ? -44.773 0.672 38.912 1.00 94.06 176 LYS A C 1
ATOM 1421 O O . LYS A 1 176 ? -44.892 1.606 39.697 1.00 94.06 176 LYS A O 1
ATOM 1426 N N . ASN A 1 177 ? -43.616 0.040 38.721 1.00 91.94 177 ASN A N 1
ATOM 1427 C CA . ASN A 1 177 ? -42.344 0.445 39.323 1.00 91.94 177 ASN A CA 1
ATOM 1428 C C . ASN A 1 177 ? -41.494 1.339 38.383 1.00 91.94 177 ASN A C 1
ATOM 1430 O O . ASN A 1 177 ? -40.281 1.454 38.559 1.00 91.94 177 ASN A O 1
ATOM 1434 N N . GLY A 1 178 ? -42.107 1.979 37.378 1.00 88.94 178 GLY A N 1
ATOM 1435 C CA . GLY A 1 178 ? -41.450 2.958 36.499 1.00 88.94 178 GLY A CA 1
ATOM 1436 C C . GLY A 1 178 ? -40.518 2.355 35.444 1.00 88.94 178 GLY A C 1
ATOM 1437 O O . GLY A 1 178 ? -39.657 3.052 34.921 1.00 88.94 178 GLY A O 1
ATOM 1438 N N . GLY A 1 179 ? -40.643 1.058 35.153 1.00 88.31 179 GLY A N 1
ATOM 1439 C CA . GLY A 1 179 ? -39.763 0.342 34.224 1.00 88.31 179 GLY A CA 1
ATOM 1440 C C . GLY A 1 179 ? -38.429 -0.098 34.836 1.00 88.31 179 GLY A C 1
ATOM 1441 O O . GLY A 1 179 ? -37.622 -0.739 34.160 1.00 88.31 179 GLY A O 1
ATOM 1442 N N . TYR A 1 180 ? -38.188 0.220 36.109 1.00 86.06 180 TYR A N 1
ATOM 1443 C CA . TYR A 1 180 ? -36.934 -0.080 36.789 1.00 86.06 180 TYR A CA 1
ATOM 1444 C C . TYR A 1 180 ? -36.923 -1.482 37.405 1.00 86.06 180 TYR A C 1
ATOM 1446 O O . TYR A 1 180 ? -37.951 -2.101 37.676 1.00 86.06 180 TYR A O 1
ATOM 1454 N N . TYR A 1 181 ? -35.714 -1.995 37.615 1.00 87.62 181 TYR A N 1
ATOM 1455 C CA . TYR A 1 181 ? -35.457 -3.208 38.383 1.00 87.62 181 TYR A CA 1
ATOM 1456 C C . TYR A 1 181 ? -35.280 -2.873 39.867 1.00 87.62 181 TYR A C 1
ATOM 1458 O O . TYR A 1 181 ? -34.949 -1.746 40.238 1.00 87.62 181 TYR A O 1
ATOM 1466 N N . TYR A 1 182 ? -35.453 -3.875 40.723 1.00 86.38 182 TYR A N 1
ATOM 1467 C CA . TYR A 1 182 ? -35.234 -3.732 42.150 1.00 86.38 182 TYR A CA 1
ATOM 1468 C C . TYR A 1 182 ? -33.770 -3.422 42.465 1.00 86.38 182 TYR A C 1
ATOM 1470 O O . TYR A 1 182 ? -32.869 -4.147 42.041 1.00 86.38 182 TYR A O 1
ATOM 1478 N N . CYS A 1 183 ? -33.542 -2.370 43.251 1.00 75.69 183 CYS A N 1
ATOM 1479 C CA . CYS A 1 183 ? -32.220 -1.937 43.689 1.00 75.69 183 CYS A CA 1
ATOM 1480 C C . CYS A 1 183 ? -32.287 -1.517 45.168 1.00 75.69 183 CYS A C 1
ATOM 1482 O O . CYS A 1 183 ? -32.899 -0.502 45.498 1.00 75.69 183 CYS A O 1
ATOM 1484 N N . ASN A 1 184 ? -31.667 -2.302 46.056 1.00 71.06 184 ASN A N 1
ATOM 1485 C CA . ASN A 1 184 ? -31.484 -1.990 47.483 1.00 71.06 184 ASN A CA 1
ATOM 1486 C C . ASN A 1 184 ? -29.979 -1.823 47.792 1.00 71.06 184 ASN A C 1
ATOM 1488 O O . ASN A 1 184 ? -29.143 -2.191 46.971 1.00 71.06 184 ASN A O 1
ATOM 1492 N N . GLU A 1 185 ? -29.616 -1.283 48.957 1.00 62.34 185 GLU A N 1
ATOM 1493 C CA . GLU A 1 185 ? -28.234 -1.038 49.399 1.00 62.34 185 GLU A CA 1
ATOM 1494 C C . GLU A 1 185 ? -27.325 -2.271 49.306 1.00 62.34 185 GLU A C 1
ATOM 1496 O O . GLU A 1 185 ? -26.203 -2.141 48.821 1.00 62.34 185 GLU A O 1
ATOM 1501 N N . ILE A 1 186 ? -27.834 -3.465 49.638 1.00 61.41 186 ILE A N 1
ATOM 1502 C CA . ILE A 1 186 ? -27.102 -4.739 49.491 1.00 61.41 186 ILE A CA 1
ATOM 1503 C C . ILE A 1 186 ? -26.726 -4.992 48.022 1.00 61.41 186 ILE A C 1
ATOM 1505 O O . ILE A 1 186 ? -25.617 -5.417 47.725 1.00 61.41 186 ILE A O 1
ATOM 1509 N N . TYR A 1 187 ? -27.609 -4.650 47.079 1.00 58.72 187 TYR A N 1
ATOM 1510 C CA . TYR A 1 187 ? -27.291 -4.743 45.657 1.00 58.72 187 TYR A CA 1
ATOM 1511 C C . TYR A 1 187 ? -26.358 -3.612 45.200 1.00 58.72 187 TYR A C 1
ATOM 1513 O O . TYR A 1 187 ? -25.564 -3.831 44.296 1.00 58.72 187 TYR A O 1
ATOM 1521 N N . ARG A 1 188 ? -26.381 -2.415 45.802 1.00 59.41 188 ARG A N 1
ATOM 1522 C CA . ARG A 1 188 ? -25.615 -1.245 45.316 1.00 59.41 188 ARG A CA 1
ATOM 1523 C C . ARG A 1 188 ? -24.091 -1.394 45.414 1.00 59.41 188 ARG A C 1
ATOM 1525 O O . ARG A 1 188 ? -23.406 -0.921 44.504 1.00 59.41 188 ARG A O 1
ATOM 1532 N N . ALA A 1 189 ? -23.564 -2.010 46.474 1.00 58.03 189 ALA A N 1
ATOM 1533 C CA . ALA A 1 189 ? -22.116 -2.089 46.706 1.00 58.03 189 ALA A CA 1
ATOM 1534 C C . ALA A 1 189 ? -21.403 -2.985 45.672 1.00 58.03 189 ALA A C 1
ATOM 1536 O O . ALA A 1 189 ? -20.480 -2.527 44.993 1.00 58.03 189 ALA A O 1
ATOM 1537 N N . ASP A 1 190 ? -21.902 -4.204 45.452 1.00 58.88 190 ASP A N 1
ATOM 1538 C CA . ASP A 1 190 ? -21.340 -5.136 44.462 1.00 58.88 190 ASP A CA 1
ATOM 1539 C C . ASP A 1 190 ? -21.649 -4.733 43.018 1.00 58.88 190 ASP A C 1
ATOM 1541 O O . ASP A 1 190 ? -20.803 -4.853 42.125 1.00 58.88 190 ASP A O 1
ATOM 1545 N N . THR A 1 191 ? -22.834 -4.163 42.782 1.00 57.78 191 THR A N 1
ATOM 1546 C CA . THR A 1 191 ? -23.263 -3.690 41.457 1.00 57.78 191 THR A CA 1
ATOM 1547 C C . THR A 1 191 ? -22.295 -2.644 40.908 1.00 57.78 191 THR A C 1
ATOM 1549 O O . THR A 1 191 ? -21.960 -2.687 39.728 1.00 57.78 191 THR A O 1
ATOM 1552 N N . ARG A 1 192 ? -21.760 -1.738 41.738 1.00 65.06 192 ARG A N 1
ATOM 1553 C CA . ARG A 1 192 ? -20.841 -0.692 41.257 1.00 65.06 192 ARG A CA 1
ATOM 1554 C C . ARG A 1 192 ? -19.481 -1.248 40.820 1.00 65.06 192 ARG A C 1
ATOM 1556 O O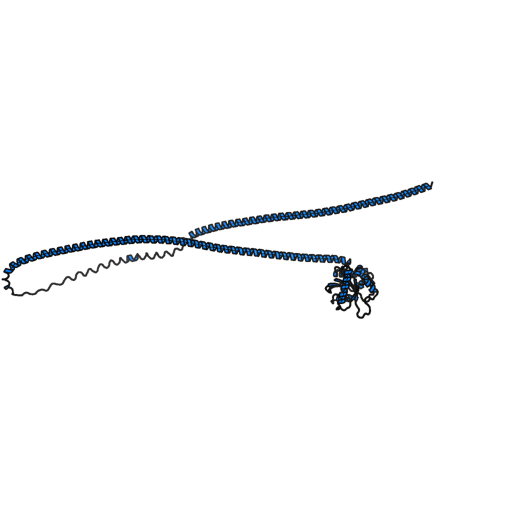 . ARG A 1 192 ? -18.954 -0.828 39.788 1.00 65.06 192 ARG A O 1
ATOM 1563 N N . SER A 1 193 ? -18.935 -2.213 41.562 1.00 69.25 193 SER A N 1
ATOM 1564 C CA . SER A 1 193 ? -17.668 -2.880 41.221 1.00 69.25 193 SER A CA 1
ATOM 1565 C C . SER A 1 193 ? -17.798 -3.713 39.939 1.00 69.25 193 SER A C 1
ATOM 1567 O O . SER A 1 193 ? -16.951 -3.634 39.045 1.00 69.25 193 SER A O 1
ATOM 1569 N N . LEU A 1 194 ? -18.909 -4.444 39.797 1.00 69.06 194 LEU A N 1
ATOM 1570 C CA . LEU A 1 194 ? -19.198 -5.261 38.617 1.00 69.06 194 LEU A CA 1
ATOM 1571 C C . LEU A 1 194 ? -19.462 -4.417 37.359 1.00 69.06 194 LEU A C 1
ATOM 1573 O O . LEU A 1 194 ? -18.925 -4.749 36.301 1.00 69.06 194 LEU A O 1
ATOM 1577 N N . ILE A 1 195 ? -20.199 -3.299 37.469 1.00 71.62 195 ILE A N 1
ATOM 1578 C CA . ILE A 1 195 ? -20.362 -2.316 36.374 1.00 71.62 195 ILE A CA 1
ATOM 1579 C C . ILE A 1 195 ? -18.999 -1.851 35.888 1.00 71.62 195 ILE A C 1
ATOM 1581 O O . ILE A 1 195 ? -18.690 -1.966 34.706 1.00 71.62 195 ILE A O 1
ATOM 1585 N N . THR A 1 196 ? -18.165 -1.389 36.820 1.00 74.62 196 THR A N 1
ATOM 1586 C CA . THR A 1 196 ? -16.857 -0.813 36.498 1.00 74.62 196 THR A CA 1
ATOM 1587 C C . THR A 1 196 ? -15.951 -1.835 35.802 1.00 74.62 196 THR A C 1
ATOM 1589 O O . THR A 1 196 ? -15.271 -1.505 34.828 1.00 74.62 196 THR A O 1
ATOM 1592 N N . LYS A 1 197 ? -15.949 -3.102 36.247 1.00 79.44 197 LYS A N 1
ATOM 1593 C CA . LYS A 1 197 ? -15.201 -4.180 35.572 1.00 79.44 197 LYS A CA 1
ATOM 1594 C C . LYS A 1 197 ? -15.705 -4.410 34.145 1.00 79.44 197 LYS A C 1
ATOM 1596 O O . LYS A 1 197 ? -14.898 -4.423 33.217 1.00 79.44 197 LYS A O 1
ATOM 1601 N N . ARG A 1 198 ? -17.025 -4.527 33.961 1.00 77.50 198 ARG A N 1
ATOM 1602 C CA . ARG A 1 198 ? -17.648 -4.772 32.651 1.00 77.50 198 ARG A CA 1
ATOM 1603 C C . ARG A 1 198 ? -17.405 -3.622 31.668 1.00 77.50 198 ARG A C 1
ATOM 1605 O O . ARG A 1 198 ? -17.108 -3.864 30.501 1.00 77.50 198 ARG A O 1
ATOM 1612 N N . GLU A 1 199 ? -17.491 -2.378 32.133 1.00 77.06 199 GLU A N 1
ATOM 1613 C CA . GLU A 1 199 ? -17.197 -1.185 31.330 1.00 77.06 199 GLU A CA 1
ATOM 1614 C C . GLU A 1 199 ? -15.732 -1.146 30.881 1.00 77.06 199 GLU A C 1
ATOM 1616 O O . GLU A 1 199 ? -15.446 -0.869 29.714 1.00 77.06 199 GLU A O 1
ATOM 1621 N N . ASN A 1 200 ? -14.798 -1.491 31.772 1.00 83.12 200 ASN A N 1
ATOM 1622 C CA . ASN A 1 200 ? -13.375 -1.563 31.441 1.00 83.12 200 ASN A CA 1
ATOM 1623 C C . ASN A 1 200 ? -13.054 -2.681 30.437 1.00 83.12 200 ASN A C 1
ATOM 1625 O O . ASN A 1 200 ? -12.231 -2.479 29.542 1.00 83.12 200 ASN A O 1
ATOM 1629 N N . GLU A 1 201 ? -13.698 -3.845 30.549 1.00 85.25 201 GLU A N 1
ATOM 1630 C CA . GLU A 1 201 ? -13.573 -4.937 29.572 1.00 85.25 201 GLU A CA 1
ATOM 1631 C C . GLU A 1 201 ? -14.073 -4.512 28.187 1.00 85.25 201 GLU A C 1
ATOM 1633 O O . GLU A 1 201 ? -13.353 -4.665 27.198 1.00 85.25 201 GLU A O 1
ATOM 1638 N N . LEU A 1 202 ? -15.259 -3.898 28.122 1.00 84.31 202 LEU A N 1
ATOM 1639 C CA . LEU A 1 202 ? -15.827 -3.372 26.878 1.00 84.31 202 LEU A CA 1
ATOM 1640 C C . LEU A 1 202 ? -14.936 -2.292 26.257 1.00 84.31 202 LEU A C 1
ATOM 1642 O O . LEU A 1 202 ? -14.737 -2.274 25.041 1.00 84.31 202 LEU A O 1
ATOM 1646 N N . LYS A 1 203 ? -14.354 -1.410 27.077 1.00 87.50 203 LYS A N 1
ATOM 1647 C CA . LYS A 1 203 ? -13.410 -0.391 26.608 1.00 87.50 203 LYS A CA 1
ATOM 1648 C C . LYS A 1 203 ? -12.152 -1.022 26.005 1.00 87.50 203 LYS A C 1
ATOM 1650 O O . LYS A 1 203 ? -11.778 -0.664 24.890 1.00 87.50 203 LYS A O 1
ATOM 1655 N N . LYS A 1 204 ? -11.548 -2.006 26.682 1.00 89.38 204 LYS A N 1
ATOM 1656 C CA . LYS A 1 204 ? -10.386 -2.750 26.160 1.00 89.38 204 LYS A CA 1
ATOM 1657 C C . LYS A 1 204 ? -10.707 -3.478 24.854 1.00 89.38 204 LYS A C 1
ATOM 1659 O O . LYS A 1 204 ? -9.867 -3.515 23.957 1.00 89.38 204 LYS A O 1
ATOM 1664 N N . GLN A 1 205 ? -11.904 -4.051 24.731 1.00 84.31 205 GLN A N 1
ATOM 1665 C CA . GLN A 1 205 ? -12.330 -4.719 23.503 1.00 84.31 205 GLN A CA 1
ATOM 1666 C C . GLN A 1 205 ? -12.450 -3.730 22.336 1.00 84.31 205 GLN A C 1
ATOM 1668 O O . GLN A 1 205 ? -11.866 -3.969 21.279 1.00 84.31 205 GLN A O 1
ATOM 1673 N N . ARG A 1 206 ? -13.103 -2.581 22.555 1.00 86.62 206 ARG A N 1
ATOM 1674 C CA . ARG A 1 206 ? -13.214 -1.510 21.550 1.00 86.62 206 ARG A CA 1
ATOM 1675 C C . ARG A 1 206 ? -11.851 -0.970 21.118 1.00 86.62 206 ARG A C 1
ATOM 1677 O O . ARG A 1 206 ? -11.635 -0.729 19.937 1.00 86.62 206 ARG A O 1
ATOM 1684 N N . GLU A 1 207 ? -10.913 -0.806 22.050 1.00 89.44 207 GLU A N 1
ATOM 1685 C CA . GLU A 1 207 ? -9.546 -0.374 21.729 1.00 89.44 207 GLU A CA 1
ATOM 1686 C C . GLU A 1 207 ? -8.795 -1.405 20.871 1.00 89.44 207 GLU A C 1
ATOM 1688 O O . GLU A 1 207 ? -8.084 -1.021 19.943 1.00 89.44 207 GLU A O 1
ATOM 1693 N N . ARG A 1 208 ? -8.970 -2.708 21.131 1.00 89.06 208 ARG A N 1
ATOM 1694 C CA . ARG A 1 208 ? -8.385 -3.783 20.305 1.00 89.06 208 ARG A CA 1
ATOM 1695 C C . ARG A 1 208 ? -8.986 -3.826 18.903 1.00 89.06 208 ARG A C 1
ATOM 1697 O O . ARG A 1 208 ? -8.254 -4.002 17.937 1.00 89.06 208 ARG A O 1
ATOM 1704 N N . GLU A 1 209 ? -10.300 -3.669 18.785 1.00 86.81 209 GLU A N 1
ATOM 1705 C CA . GLU A 1 209 ? -10.983 -3.598 17.487 1.00 86.81 209 GLU A CA 1
ATOM 1706 C C . GLU A 1 209 ? -10.540 -2.377 16.686 1.00 86.81 209 GLU A C 1
ATOM 1708 O O . GLU A 1 209 ? -10.197 -2.521 15.516 1.00 86.81 209 GLU A O 1
ATOM 1713 N N . LYS A 1 210 ? -10.432 -1.209 17.332 1.00 88.56 210 LYS A N 1
ATOM 1714 C CA . LYS A 1 210 ? -9.910 -0.000 16.691 1.00 88.56 210 LYS A CA 1
ATOM 1715 C C . LYS A 1 210 ? -8.473 -0.185 16.198 1.00 88.56 210 LYS A C 1
ATOM 1717 O O . LYS A 1 210 ? -8.189 0.160 15.060 1.00 88.56 210 LYS A O 1
ATOM 1722 N N . LYS A 1 211 ? -7.585 -0.775 17.011 1.00 89.06 211 LYS A N 1
ATOM 1723 C CA . LYS A 1 211 ? -6.201 -1.064 16.593 1.00 89.06 211 LYS A CA 1
ATOM 1724 C C . LYS A 1 211 ? -6.138 -1.994 15.382 1.00 89.06 211 LYS A C 1
ATOM 1726 O O . LYS A 1 211 ? -5.404 -1.694 14.452 1.00 89.06 211 LYS A O 1
ATOM 1731 N N . ARG A 1 212 ? -6.935 -3.070 15.371 1.00 88.81 212 ARG A N 1
ATOM 1732 C CA . ARG A 1 212 ? -7.011 -3.992 14.223 1.00 88.81 212 ARG A CA 1
ATOM 1733 C C . ARG A 1 212 ? -7.517 -3.300 12.961 1.00 88.81 212 ARG A C 1
ATOM 1735 O O . ARG A 1 212 ? -6.975 -3.529 11.890 1.00 88.81 212 ARG A O 1
ATOM 1742 N N . PHE A 1 213 ? -8.524 -2.439 13.091 1.00 86.88 213 PHE A N 1
ATOM 1743 C CA . PHE A 1 213 ? -9.022 -1.648 11.969 1.00 86.88 213 PHE A CA 1
ATOM 1744 C C . PHE A 1 213 ? -7.954 -0.677 11.443 1.00 86.88 213 PHE A C 1
ATOM 1746 O O . PHE A 1 213 ? -7.722 -0.619 10.241 1.00 86.88 213 PHE A O 1
ATOM 1753 N N . ASP A 1 214 ? -7.263 0.041 12.332 1.00 87.75 214 ASP A N 1
ATOM 1754 C CA . ASP A 1 214 ? -6.188 0.964 11.951 1.00 87.75 214 ASP A CA 1
ATOM 1755 C C . ASP A 1 214 ? -4.999 0.229 11.291 1.00 87.75 214 ASP A C 1
ATOM 1757 O O . ASP A 1 214 ? -4.375 0.770 10.377 1.00 87.75 214 ASP A O 1
ATOM 1761 N N . GLU A 1 215 ? -4.678 -0.996 11.725 1.00 90.25 215 GLU A N 1
ATOM 1762 C CA . GLU A 1 215 ? -3.663 -1.860 11.102 1.00 90.25 215 GLU A CA 1
ATOM 1763 C C . GLU A 1 215 ? -4.077 -2.327 9.698 1.00 90.25 215 GLU A C 1
ATOM 1765 O O . GLU A 1 215 ? -3.300 -2.124 8.766 1.00 90.25 215 GLU A O 1
ATOM 1770 N N . ASP A 1 216 ? -5.305 -2.830 9.516 1.00 91.12 216 ASP A N 1
ATOM 1771 C CA . ASP A 1 216 ? -5.840 -3.238 8.200 1.00 91.12 216 ASP A CA 1
ATOM 1772 C C . ASP A 1 216 ? -5.853 -2.060 7.206 1.00 91.12 216 ASP A C 1
ATOM 1774 O O . ASP A 1 216 ? -5.438 -2.183 6.054 1.00 91.12 216 ASP A O 1
ATOM 1778 N N . GLN A 1 217 ? -6.240 -0.861 7.660 1.00 84.62 217 GLN A N 1
ATOM 1779 C CA . GLN A 1 217 ? -6.193 0.347 6.825 1.00 84.62 217 GLN A CA 1
ATOM 1780 C C . GLN A 1 217 ? -4.762 0.722 6.413 1.00 84.62 217 GLN A C 1
ATOM 1782 O O . GLN A 1 217 ? -4.526 1.139 5.276 1.00 84.62 217 GLN A O 1
ATOM 1787 N N . ARG A 1 218 ? -3.786 0.574 7.318 1.00 89.38 218 ARG A N 1
ATOM 1788 C CA . ARG A 1 218 ? -2.369 0.828 7.009 1.00 89.38 218 ARG A CA 1
ATOM 1789 C C . ARG A 1 218 ? -1.811 -0.194 6.028 1.00 89.38 218 ARG A C 1
ATOM 1791 O O . ARG A 1 218 ? -1.026 0.190 5.165 1.00 89.38 218 ARG A O 1
ATOM 1798 N N . GLU A 1 219 ? -2.193 -1.458 6.159 1.00 90.88 219 GLU A N 1
ATOM 1799 C CA . GLU A 1 219 ? -1.771 -2.529 5.258 1.00 90.88 219 GLU A CA 1
ATOM 1800 C C . GLU A 1 219 ? -2.300 -2.292 3.840 1.00 90.88 219 GLU A C 1
ATOM 1802 O O . GLU A 1 219 ? -1.502 -2.167 2.912 1.00 90.88 219 GLU A O 1
ATOM 1807 N N . ARG A 1 220 ? -3.603 -2.026 3.683 1.00 89.75 220 ARG A N 1
ATOM 1808 C CA . ARG A 1 220 ? -4.197 -1.656 2.383 1.00 89.75 220 ARG A CA 1
ATOM 1809 C C . ARG A 1 220 ? -3.543 -0.425 1.757 1.00 89.75 220 ARG A C 1
ATOM 1811 O O . ARG A 1 220 ? -3.312 -0.382 0.550 1.00 89.75 220 ARG A O 1
ATOM 1818 N N . ALA A 1 221 ? -3.217 0.590 2.561 1.00 89.69 221 ALA A N 1
ATOM 1819 C CA . ALA A 1 221 ? -2.522 1.778 2.070 1.00 89.69 221 ALA A CA 1
ATOM 1820 C C . ALA A 1 221 ? -1.090 1.471 1.592 1.00 89.69 221 ALA A C 1
ATOM 1822 O O . ALA A 1 221 ? -0.621 2.103 0.643 1.00 89.69 221 ALA A O 1
ATOM 1823 N N . ARG A 1 222 ? -0.390 0.516 2.224 1.00 90.44 222 ARG A N 1
ATOM 1824 C CA . ARG A 1 222 ? 0.928 0.040 1.767 1.00 90.44 222 ARG A CA 1
ATOM 1825 C C . ARG A 1 222 ? 0.811 -0.742 0.464 1.00 90.44 222 ARG A C 1
ATOM 1827 O O . ARG A 1 222 ? 1.563 -0.447 -0.458 1.00 90.44 222 ARG A O 1
ATOM 1834 N N . GLU A 1 223 ? -0.148 -1.658 0.362 1.00 91.88 223 GLU A N 1
ATOM 1835 C CA . GLU A 1 223 ? -0.395 -2.422 -0.867 1.00 91.88 223 GLU A CA 1
ATOM 1836 C C . GLU A 1 223 ? -0.730 -1.505 -2.048 1.00 91.88 223 GLU A C 1
ATOM 1838 O O . GLU A 1 223 ? -0.165 -1.647 -3.130 1.00 91.88 223 GLU A O 1
ATOM 1843 N N . MET A 1 224 ? -1.594 -0.506 -1.839 1.00 90.25 224 MET A N 1
ATOM 1844 C CA . MET A 1 224 ? -1.924 0.487 -2.867 1.00 90.25 224 MET A CA 1
ATOM 1845 C C . MET A 1 224 ? -0.699 1.290 -3.318 1.00 90.25 224 MET A C 1
ATOM 1847 O O . MET A 1 224 ? -0.539 1.534 -4.513 1.00 90.25 224 MET A O 1
ATOM 1851 N N . ARG A 1 225 ? 0.184 1.682 -2.388 1.00 91.25 225 ARG A N 1
ATOM 1852 C CA . ARG A 1 225 ? 1.441 2.373 -2.726 1.00 91.25 225 ARG A CA 1
ATOM 1853 C C . ARG A 1 225 ? 2.374 1.485 -3.541 1.00 91.25 225 ARG A C 1
ATOM 1855 O O . ARG A 1 225 ? 2.886 1.947 -4.551 1.00 91.25 225 ARG A O 1
ATOM 1862 N N . GLN A 1 226 ? 2.547 0.225 -3.143 1.00 89.19 226 GLN A N 1
ATOM 1863 C CA . GLN A 1 226 ? 3.385 -0.729 -3.872 1.00 89.19 226 GLN A CA 1
ATOM 1864 C C . GLN A 1 226 ? 2.870 -0.959 -5.295 1.00 89.19 226 GLN A C 1
ATOM 1866 O O . GLN A 1 226 ? 3.647 -0.864 -6.239 1.00 89.19 226 GLN A O 1
ATOM 1871 N N . ARG A 1 227 ? 1.557 -1.165 -5.463 1.00 91.88 227 ARG A N 1
ATOM 1872 C CA . ARG A 1 227 ? 0.938 -1.298 -6.792 1.00 91.88 227 ARG A CA 1
ATOM 1873 C C . ARG A 1 227 ? 1.151 -0.057 -7.650 1.00 91.88 227 ARG A C 1
ATOM 1875 O O . ARG A 1 227 ? 1.484 -0.181 -8.822 1.00 91.88 227 ARG A O 1
ATOM 1882 N N . TYR A 1 228 ? 0.980 1.130 -7.070 1.00 87.69 228 TYR A N 1
ATOM 1883 C CA . TYR A 1 228 ? 1.203 2.381 -7.789 1.00 87.69 228 TYR A CA 1
ATOM 1884 C C . TYR A 1 228 ? 2.669 2.536 -8.217 1.00 87.69 228 TYR A C 1
ATOM 1886 O O . TYR A 1 228 ? 2.933 2.864 -9.369 1.00 87.69 228 TYR A O 1
ATOM 1894 N N . GLU A 1 229 ? 3.627 2.264 -7.326 1.00 89.06 229 GLU A N 1
ATOM 1895 C CA . GLU A 1 229 ? 5.060 2.303 -7.648 1.00 89.06 229 GLU A CA 1
ATOM 1896 C C . GLU A 1 229 ? 5.439 1.293 -8.739 1.00 89.06 229 GLU A C 1
ATOM 1898 O O . GLU A 1 229 ? 6.207 1.623 -9.643 1.00 89.06 229 GLU A O 1
ATOM 1903 N N . GLU A 1 230 ? 4.894 0.077 -8.690 1.00 90.06 230 GLU A N 1
ATOM 1904 C CA . GLU A 1 230 ? 5.115 -0.948 -9.711 1.00 90.06 230 GLU A CA 1
ATOM 1905 C C . GLU A 1 230 ? 4.526 -0.536 -11.068 1.00 90.06 230 GLU A C 1
ATOM 1907 O O . GLU A 1 230 ? 5.185 -0.672 -12.101 1.00 90.06 230 GLU A O 1
ATOM 1912 N N . GLU A 1 231 ? 3.327 0.052 -11.074 1.00 90.19 231 GLU A N 1
ATOM 1913 C CA . GLU A 1 231 ? 2.705 0.584 -12.285 1.00 90.19 231 GLU A CA 1
ATOM 1914 C C . GLU A 1 231 ? 3.531 1.732 -12.890 1.00 90.19 231 GLU A C 1
ATOM 1916 O O . GLU A 1 231 ? 3.732 1.762 -14.106 1.00 90.19 231 GLU A O 1
ATOM 1921 N N . GLN A 1 232 ? 4.070 2.639 -12.063 1.00 85.50 232 GLN A N 1
ATOM 1922 C CA . GLN A 1 232 ? 4.964 3.703 -12.539 1.00 85.50 232 GLN A CA 1
ATOM 1923 C C . GLN A 1 232 ? 6.244 3.132 -13.157 1.00 85.50 232 GLN A C 1
ATOM 1925 O O . GLN A 1 232 ? 6.603 3.526 -14.265 1.00 85.50 232 GLN A O 1
ATOM 1930 N N . ARG A 1 233 ? 6.891 2.155 -12.505 1.00 89.62 233 ARG A N 1
ATOM 1931 C CA . ARG A 1 233 ? 8.086 1.491 -13.059 1.00 89.62 233 ARG A CA 1
ATOM 1932 C C . ARG A 1 233 ? 7.790 0.788 -14.380 1.00 89.62 233 ARG A C 1
ATOM 1934 O O . ARG A 1 233 ? 8.607 0.843 -15.294 1.00 89.62 233 ARG A O 1
ATOM 1941 N N . ASN A 1 234 ? 6.639 0.125 -14.501 1.00 91.31 234 ASN A N 1
ATOM 1942 C CA . ASN A 1 234 ? 6.251 -0.528 -15.751 1.00 91.31 234 ASN A CA 1
ATOM 1943 C C . ASN A 1 234 ? 5.977 0.490 -16.864 1.00 91.31 234 ASN A C 1
ATOM 1945 O O . ASN A 1 234 ? 6.423 0.281 -17.990 1.00 91.31 234 ASN A O 1
ATOM 1949 N N . ARG A 1 235 ? 5.309 1.612 -16.564 1.00 87.88 235 ARG A N 1
ATOM 1950 C CA . ARG A 1 235 ? 5.121 2.704 -17.534 1.00 87.88 235 ARG A CA 1
ATOM 1951 C C . ARG A 1 235 ? 6.448 3.294 -17.991 1.00 87.88 235 ARG A C 1
ATOM 1953 O O . ARG A 1 235 ? 6.617 3.513 -19.187 1.00 87.88 235 ARG A O 1
ATOM 1960 N N . GLU A 1 236 ? 7.373 3.518 -17.063 1.00 88.38 236 GLU A N 1
ATOM 1961 C CA . GLU A 1 236 ? 8.711 4.015 -17.373 1.00 88.38 236 GLU A CA 1
ATOM 1962 C C . GLU A 1 236 ? 9.447 3.036 -18.290 1.00 88.38 236 GLU A C 1
ATOM 1964 O O . GLU A 1 236 ? 9.843 3.433 -19.377 1.00 88.38 236 GLU A O 1
ATOM 1969 N N . LYS A 1 237 ? 9.506 1.741 -17.948 1.00 90.88 237 LYS A N 1
ATOM 1970 C CA . LYS A 1 237 ? 10.115 0.705 -18.804 1.00 90.88 237 LYS A CA 1
ATOM 1971 C C . LYS A 1 237 ? 9.536 0.681 -20.219 1.00 90.88 237 LYS A C 1
ATOM 1973 O O . LYS A 1 237 ? 10.298 0.698 -21.180 1.00 90.88 237 LYS A O 1
ATOM 1978 N N . ILE A 1 238 ? 8.206 0.682 -20.350 1.00 92.44 238 ILE A N 1
ATOM 1979 C CA . ILE A 1 238 ? 7.527 0.700 -21.658 1.00 92.44 238 ILE A CA 1
ATOM 1980 C C . ILE A 1 238 ? 7.928 1.947 -22.454 1.00 92.44 238 ILE A C 1
ATOM 1982 O O . ILE A 1 238 ? 8.161 1.873 -23.662 1.00 92.44 238 ILE A O 1
ATOM 1986 N N . LEU A 1 239 ? 8.001 3.102 -21.790 1.00 90.38 239 LEU A N 1
ATOM 1987 C CA . LEU A 1 239 ? 8.394 4.350 -22.426 1.00 90.38 239 LEU A CA 1
ATOM 1988 C C . LEU A 1 239 ? 9.860 4.297 -22.886 1.00 90.38 239 LEU A C 1
ATOM 1990 O O . LEU A 1 239 ? 10.142 4.659 -24.029 1.00 90.38 239 LEU A O 1
ATOM 1994 N N . THR A 1 240 ? 10.771 3.786 -22.056 1.00 87.44 240 THR A N 1
ATOM 1995 C CA . THR A 1 240 ? 12.193 3.630 -22.395 1.00 87.44 240 THR A CA 1
ATOM 1996 C C . THR A 1 240 ? 12.393 2.668 -23.565 1.00 87.44 240 THR A C 1
ATOM 1998 O O . THR A 1 240 ? 13.072 3.015 -24.528 1.00 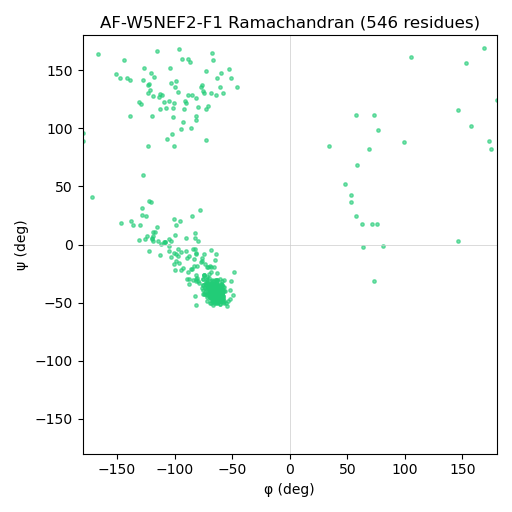87.44 240 THR A O 1
ATOM 2001 N N . GLU A 1 241 ? 11.738 1.503 -23.551 1.00 91.00 241 GLU A N 1
ATOM 2002 C CA . GLU A 1 241 ? 11.775 0.538 -24.659 1.00 91.00 241 GLU A CA 1
ATOM 2003 C C . GLU A 1 241 ? 11.247 1.148 -25.964 1.00 91.00 241 GLU A C 1
ATOM 2005 O O . GLU A 1 241 ? 11.820 0.941 -27.039 1.00 91.00 241 GLU A O 1
ATOM 2010 N N . LYS A 1 242 ? 10.176 1.948 -25.882 1.00 91.25 242 LYS A N 1
ATOM 2011 C CA . LYS A 1 242 ? 9.623 2.664 -27.036 1.00 91.25 242 LYS A CA 1
ATOM 2012 C C . LYS A 1 242 ? 10.626 3.671 -27.607 1.00 91.25 242 LYS A C 1
ATOM 2014 O O . LYS A 1 242 ? 10.821 3.692 -28.824 1.00 91.25 242 LYS A O 1
ATOM 2019 N N . TYR A 1 243 ? 11.278 4.467 -26.756 1.00 84.38 243 TYR A N 1
ATOM 2020 C CA . TYR A 1 243 ? 12.312 5.416 -27.181 1.00 84.38 243 TYR A CA 1
ATOM 2021 C C . TYR A 1 243 ? 13.536 4.712 -27.774 1.00 84.38 243 TYR A C 1
ATOM 2023 O O . TYR A 1 243 ? 14.028 5.132 -28.820 1.00 84.38 243 TYR A O 1
ATOM 2031 N N . GLU A 1 244 ? 14.008 3.615 -27.176 1.00 88.69 244 GLU A N 1
ATOM 2032 C CA . GLU A 1 244 ? 15.125 2.837 -27.724 1.00 88.69 244 GLU A CA 1
ATOM 2033 C C . GLU A 1 244 ? 14.802 2.241 -29.093 1.00 88.69 244 GLU A C 1
ATOM 2035 O O . GLU A 1 244 ? 15.641 2.272 -29.998 1.00 88.69 244 GLU A O 1
ATOM 2040 N N . LYS A 1 245 ? 13.587 1.710 -29.266 1.00 89.06 245 LYS A N 1
ATOM 2041 C CA . LYS A 1 245 ? 13.139 1.175 -30.553 1.00 89.06 245 LYS A CA 1
ATOM 2042 C C . LYS A 1 245 ? 13.129 2.268 -31.620 1.00 89.06 245 LYS A C 1
ATOM 2044 O O . LYS A 1 245 ? 13.707 2.073 -32.687 1.00 89.06 245 LYS A O 1
ATOM 2049 N N . GLN A 1 246 ? 12.560 3.432 -31.304 1.00 85.06 246 GLN A N 1
ATOM 2050 C CA . GLN A 1 246 ? 12.547 4.584 -32.206 1.00 85.06 246 GLN A CA 1
ATOM 2051 C C . GLN A 1 246 ? 13.966 5.078 -32.527 1.00 85.06 246 GLN A C 1
ATOM 2053 O O . GLN A 1 246 ? 14.259 5.413 -33.676 1.00 85.06 246 GLN A O 1
ATOM 2058 N N . ARG A 1 247 ? 14.873 5.079 -31.541 1.00 89.06 247 ARG A N 1
ATOM 2059 C CA . ARG A 1 247 ? 16.285 5.431 -31.740 1.00 89.06 247 ARG A CA 1
ATOM 2060 C C . ARG A 1 247 ? 16.964 4.472 -32.715 1.00 89.06 247 ARG A C 1
ATOM 2062 O O . ARG A 1 247 ? 17.587 4.930 -33.665 1.00 89.06 247 ARG A O 1
ATOM 2069 N N . LYS A 1 248 ? 16.799 3.157 -32.524 1.00 87.88 248 LYS A N 1
ATOM 2070 C CA . LYS A 1 248 ? 17.355 2.120 -33.413 1.00 87.88 248 LYS A CA 1
ATOM 2071 C C . LYS A 1 248 ? 16.786 2.210 -34.830 1.00 87.88 248 LYS A C 1
ATOM 2073 O O . LYS A 1 248 ? 17.523 2.023 -35.792 1.00 87.88 248 LYS A O 1
ATOM 2078 N N . GLU A 1 249 ? 15.492 2.489 -34.976 1.00 88.56 249 GLU A N 1
ATOM 2079 C CA . GLU A 1 249 ? 14.867 2.709 -36.288 1.00 88.56 249 GLU A CA 1
ATOM 2080 C C . GLU A 1 249 ? 15.434 3.957 -36.979 1.00 88.56 249 GLU A C 1
ATOM 2082 O O . GLU A 1 249 ? 15.799 3.893 -38.152 1.00 88.56 249 GLU A O 1
ATOM 2087 N N . SER A 1 250 ? 15.600 5.055 -36.238 1.00 83.31 250 SER A N 1
ATOM 2088 C CA . SER A 1 250 ? 16.181 6.301 -36.758 1.00 83.31 250 SER A CA 1
ATOM 2089 C C . SER A 1 250 ? 17.652 6.130 -37.154 1.00 83.31 250 SER A C 1
ATOM 2091 O O . SER A 1 250 ? 18.070 6.604 -38.206 1.00 83.31 250 SER A O 1
ATOM 2093 N N . GLU A 1 251 ? 18.433 5.403 -36.352 1.00 85.75 251 GLU A N 1
ATOM 2094 C CA . GLU A 1 251 ? 19.837 5.083 -36.633 1.00 85.75 251 GLU A CA 1
ATOM 2095 C C . GLU A 1 251 ? 19.980 4.212 -37.890 1.00 85.75 251 GLU A C 1
ATOM 2097 O O . GLU A 1 251 ? 20.825 4.477 -38.745 1.00 85.75 251 GLU A O 1
ATOM 2102 N N . ARG A 1 252 ? 19.102 3.213 -38.061 1.00 88.94 252 ARG A N 1
ATOM 2103 C CA . ARG A 1 252 ? 19.043 2.401 -39.288 1.00 88.94 252 ARG A CA 1
ATOM 2104 C C . ARG A 1 252 ? 18.694 3.248 -40.509 1.00 88.94 252 ARG A C 1
ATOM 2106 O O . ARG A 1 252 ? 19.337 3.087 -41.541 1.00 88.94 252 ARG A O 1
ATOM 2113 N N . ALA A 1 253 ? 17.717 4.147 -40.394 1.00 88.69 253 ALA A N 1
ATOM 2114 C CA . ALA A 1 253 ? 17.339 5.044 -41.483 1.00 88.69 253 ALA A CA 1
ATOM 2115 C C . ALA A 1 253 ? 18.496 5.977 -41.875 1.00 88.69 253 ALA A C 1
ATOM 2117 O O . ALA A 1 253 ? 18.802 6.102 -43.057 1.00 88.69 253 ALA A O 1
ATOM 2118 N N . LEU A 1 254 ? 19.192 6.564 -40.895 1.00 87.44 254 LEU A N 1
ATOM 2119 C CA . LEU A 1 254 ? 20.388 7.380 -41.128 1.00 87.44 254 LEU A CA 1
ATOM 2120 C C . LEU A 1 254 ? 21.496 6.591 -41.828 1.00 87.44 254 LEU A C 1
ATOM 2122 O O . LEU A 1 254 ? 22.092 7.097 -42.776 1.00 87.44 254 LEU A O 1
ATOM 2126 N N . LYS A 1 255 ? 21.739 5.344 -41.409 1.00 88.69 255 LYS A N 1
ATOM 2127 C CA . LYS A 1 255 ? 22.738 4.482 -42.046 1.00 88.69 255 LYS A CA 1
ATOM 2128 C C . LYS A 1 255 ? 22.391 4.168 -43.502 1.00 88.69 255 LYS A C 1
ATOM 2130 O O . LYS A 1 255 ? 23.256 4.281 -44.361 1.00 88.69 255 LYS A O 1
ATOM 2135 N N . ILE A 1 256 ? 21.128 3.843 -43.787 1.00 89.94 256 ILE A N 1
ATOM 2136 C CA . ILE A 1 256 ? 20.657 3.611 -45.161 1.00 89.94 256 ILE A CA 1
ATOM 2137 C C . ILE A 1 256 ? 20.829 4.875 -46.009 1.00 89.94 256 ILE A C 1
ATOM 2139 O O . ILE A 1 256 ? 21.378 4.794 -47.103 1.00 89.94 256 ILE A O 1
ATOM 2143 N N . MET A 1 257 ? 20.418 6.042 -45.499 1.00 85.44 257 MET A N 1
ATOM 2144 C CA . MET A 1 257 ? 20.581 7.312 -46.216 1.00 85.44 257 MET A CA 1
ATOM 2145 C C . MET A 1 257 ? 22.054 7.618 -46.511 1.00 85.44 257 MET A C 1
ATOM 2147 O O . MET A 1 257 ? 22.378 8.042 -47.619 1.00 85.44 257 MET A O 1
ATOM 2151 N N . PHE A 1 258 ? 22.948 7.367 -45.551 1.00 87.12 258 PHE A N 1
ATOM 2152 C CA . PHE A 1 258 ? 24.386 7.548 -45.741 1.00 87.12 258 PHE A CA 1
ATOM 2153 C C . PHE A 1 258 ? 24.944 6.602 -46.816 1.00 87.12 258 PHE A C 1
ATOM 2155 O O . PHE A 1 258 ? 25.642 7.053 -47.723 1.00 87.12 258 PHE A O 1
ATOM 2162 N N . ASP A 1 259 ? 24.599 5.313 -46.766 1.00 86.12 259 ASP A N 1
ATOM 2163 C CA . ASP A 1 259 ? 25.046 4.321 -47.751 1.00 86.12 259 ASP A CA 1
ATOM 2164 C C . ASP A 1 259 ? 24.511 4.632 -49.164 1.00 86.12 259 ASP A C 1
ATOM 2166 O O . ASP A 1 259 ? 25.230 4.480 -50.155 1.00 86.12 259 ASP A O 1
ATOM 2170 N N . GLU A 1 260 ? 23.264 5.099 -49.282 1.00 87.06 260 GLU A N 1
ATOM 2171 C CA . GLU A 1 260 ? 22.689 5.557 -50.551 1.00 87.06 260 GLU A CA 1
ATOM 2172 C C . GLU A 1 260 ? 23.404 6.793 -51.101 1.00 87.06 260 GLU A C 1
ATOM 2174 O O . GLU A 1 260 ? 23.652 6.876 -52.307 1.00 87.06 260 GLU A O 1
ATOM 2179 N N . GLU A 1 261 ? 23.757 7.752 -50.244 1.00 85.56 261 GLU A N 1
ATOM 2180 C CA . GLU A 1 261 ? 24.504 8.938 -50.658 1.00 85.56 261 GLU A CA 1
ATOM 2181 C C . GLU A 1 261 ? 25.919 8.576 -51.126 1.00 85.56 261 GLU A C 1
ATOM 2183 O O . GLU A 1 261 ? 26.366 9.062 -52.168 1.00 85.56 261 GLU A O 1
ATOM 2188 N N . GLN A 1 262 ? 26.605 7.673 -50.417 1.00 81.31 262 GLN A N 1
ATOM 2189 C CA . GLN A 1 262 ? 27.914 7.162 -50.831 1.00 81.31 262 GLN A CA 1
ATOM 2190 C C . GLN A 1 262 ? 27.835 6.455 -52.184 1.00 81.31 262 GLN A C 1
ATOM 2192 O O . GLN A 1 262 ? 28.618 6.768 -53.080 1.00 81.31 262 GLN A O 1
ATOM 2197 N N . LYS A 1 263 ? 26.837 5.583 -52.382 1.00 86.69 263 LYS A N 1
ATOM 2198 C CA . LYS A 1 263 ? 26.605 4.933 -53.679 1.00 86.69 263 LYS A CA 1
ATOM 2199 C C . LYS A 1 263 ? 26.360 5.950 -54.788 1.00 86.69 263 LYS A C 1
ATOM 2201 O O . LYS A 1 263 ? 26.975 5.827 -55.839 1.00 86.69 263 LYS A O 1
ATOM 2206 N N . LYS A 1 264 ? 25.531 6.976 -54.558 1.00 85.56 264 LYS A N 1
ATOM 2207 C CA . LYS A 1 264 ? 25.286 8.049 -55.541 1.00 85.56 264 LYS A CA 1
ATOM 2208 C C . LYS A 1 264 ? 26.562 8.813 -55.898 1.00 85.56 264 LYS A C 1
ATOM 2210 O O . LYS A 1 264 ? 26.777 9.139 -57.063 1.00 85.56 264 LYS A O 1
ATOM 2215 N N . ARG A 1 265 ? 27.416 9.107 -54.912 1.00 81.62 265 ARG A N 1
ATOM 2216 C CA . ARG A 1 265 ? 28.714 9.763 -55.147 1.00 81.62 265 ARG A CA 1
ATOM 2217 C C . ARG A 1 265 ? 29.654 8.865 -55.946 1.00 81.62 265 ARG A C 1
ATOM 2219 O O . ARG A 1 265 ? 30.291 9.344 -56.880 1.00 81.62 265 ARG A O 1
ATOM 2226 N N . GLU A 1 266 ? 29.711 7.579 -55.615 1.00 81.94 266 GLU A N 1
ATOM 2227 C CA . GLU A 1 266 ? 30.535 6.603 -56.326 1.00 81.94 266 GLU A CA 1
ATOM 2228 C C . GLU A 1 266 ? 30.061 6.408 -57.771 1.00 81.94 266 GLU A C 1
ATOM 2230 O O . GLU A 1 266 ? 30.877 6.449 -58.691 1.00 81.94 266 GLU A O 1
ATOM 2235 N N . THR A 1 267 ? 28.751 6.272 -58.002 1.00 84.25 267 THR A N 1
ATOM 2236 C CA . THR A 1 267 ? 28.188 6.163 -59.355 1.00 84.25 267 THR A CA 1
ATOM 2237 C C . THR A 1 267 ? 28.443 7.429 -60.161 1.00 84.25 267 THR A C 1
ATOM 2239 O O . THR A 1 267 ? 28.909 7.328 -61.289 1.00 84.25 267 THR A O 1
ATOM 2242 N N . ALA A 1 268 ? 28.253 8.618 -59.578 1.00 85.19 268 ALA A N 1
ATOM 2243 C CA . ALA A 1 268 ? 28.544 9.880 -60.259 1.00 85.19 268 ALA A CA 1
ATOM 2244 C C . ALA A 1 268 ? 30.037 10.029 -60.605 1.00 85.19 268 ALA A C 1
ATOM 2246 O O . ALA A 1 268 ? 30.388 10.583 -61.649 1.00 85.19 268 ALA A O 1
ATOM 2247 N N . LEU A 1 269 ? 30.940 9.538 -59.748 1.00 85.75 269 LEU A N 1
ATOM 2248 C CA . LEU A 1 269 ? 32.375 9.534 -60.030 1.00 85.75 269 LEU A CA 1
ATOM 2249 C C . LEU A 1 269 ? 32.725 8.543 -61.149 1.00 85.75 269 LEU A C 1
ATOM 2251 O O . LEU A 1 269 ? 33.502 8.888 -62.040 1.00 85.75 269 LEU A O 1
ATOM 2255 N N . ARG A 1 270 ? 32.131 7.343 -61.130 1.00 82.81 270 ARG A N 1
ATOM 2256 C CA . ARG A 1 270 ? 32.285 6.338 -62.193 1.00 82.81 270 ARG A CA 1
ATOM 2257 C C . ARG A 1 270 ? 31.768 6.859 -63.531 1.00 82.81 270 ARG A C 1
ATOM 2259 O O . ARG A 1 270 ? 32.490 6.762 -64.514 1.00 82.81 270 ARG A O 1
ATOM 2266 N N . GLU A 1 271 ? 30.596 7.488 -63.565 1.00 87.56 271 GLU A N 1
ATOM 2267 C CA . GLU A 1 271 ? 30.037 8.104 -64.776 1.00 87.56 271 GLU A CA 1
ATOM 2268 C C . GLU A 1 271 ? 30.952 9.202 -65.329 1.00 87.56 271 GLU A C 1
ATOM 2270 O O . GLU A 1 271 ? 31.258 9.204 -66.520 1.00 87.56 271 GLU A O 1
ATOM 2275 N N . LYS A 1 272 ? 31.475 10.089 -64.469 1.00 86.56 272 LYS A N 1
ATOM 2276 C CA . LYS A 1 272 ? 32.467 11.099 -64.882 1.00 86.56 272 LYS A CA 1
ATOM 2277 C C . LYS A 1 272 ? 33.742 10.464 -65.438 1.00 86.56 272 LYS A C 1
ATOM 2279 O O . LYS A 1 272 ? 34.313 10.971 -66.405 1.00 86.56 272 LYS A O 1
ATOM 2284 N N . HIS A 1 273 ? 34.207 9.374 -64.829 1.00 85.25 273 HIS A N 1
ATOM 2285 C CA . HIS A 1 273 ? 35.386 8.653 -65.299 1.00 85.25 273 HIS A CA 1
ATOM 2286 C C . HIS A 1 273 ? 35.134 7.973 -66.652 1.00 85.25 273 HIS A C 1
ATOM 2288 O O . HIS A 1 273 ? 35.952 8.105 -67.560 1.00 85.25 273 HIS A O 1
ATOM 2294 N N . GLU A 1 274 ? 33.984 7.321 -66.827 1.00 83.69 274 GLU A N 1
ATOM 2295 C CA . GLU A 1 274 ? 33.571 6.734 -68.103 1.00 83.69 274 GLU A CA 1
ATOM 2296 C C . GLU A 1 274 ? 33.402 7.793 -69.194 1.00 83.69 274 GLU A C 1
ATOM 2298 O O . GLU A 1 274 ? 33.835 7.577 -70.325 1.00 83.69 274 GLU A O 1
ATOM 2303 N N . GLU A 1 275 ? 32.826 8.955 -68.881 1.00 87.00 275 GLU A N 1
ATOM 2304 C CA . GLU A 1 275 ? 32.700 10.060 -69.833 1.00 87.00 275 GLU A CA 1
ATOM 2305 C C . GLU A 1 275 ? 34.079 10.583 -70.267 1.00 87.00 275 GLU A C 1
ATOM 2307 O O . GLU A 1 275 ? 34.317 10.816 -71.454 1.00 87.00 275 GLU A O 1
ATOM 2312 N N . SER A 1 276 ? 35.016 10.706 -69.323 1.00 87.12 276 SER A N 1
ATOM 2313 C CA . SER A 1 276 ? 36.408 11.071 -69.606 1.00 87.12 276 SER A CA 1
ATOM 2314 C C . SER A 1 276 ? 37.099 10.037 -70.502 1.00 87.12 276 SER A C 1
ATOM 2316 O O . SER A 1 276 ? 37.708 10.397 -71.513 1.00 87.12 276 SER A O 1
ATOM 2318 N N . LEU A 1 277 ? 36.942 8.742 -70.201 1.00 86.50 277 LEU A N 1
ATOM 2319 C CA . LEU A 1 277 ? 37.461 7.656 -71.036 1.00 86.50 277 LEU A CA 1
ATOM 2320 C C . LEU A 1 277 ? 36.850 7.677 -72.441 1.00 86.50 277 LEU A C 1
ATOM 2322 O O . LEU A 1 277 ? 37.577 7.523 -73.419 1.00 86.50 277 LEU A O 1
ATOM 2326 N N . ARG A 1 278 ? 35.540 7.922 -72.571 1.00 88.31 278 ARG A N 1
ATOM 2327 C CA . ARG A 1 278 ? 34.866 8.048 -73.874 1.00 88.31 278 ARG A CA 1
ATOM 2328 C C . ARG A 1 278 ? 35.438 9.197 -74.699 1.00 88.31 278 ARG A C 1
ATOM 2330 O O . ARG A 1 278 ? 35.715 8.991 -75.878 1.00 88.31 278 ARG A O 1
ATOM 2337 N N . LYS A 1 279 ? 35.662 10.368 -74.091 1.00 88.44 279 LYS A N 1
ATOM 2338 C CA . LYS A 1 279 ? 36.311 11.510 -74.763 1.00 88.44 279 LYS A CA 1
ATOM 2339 C C . LYS A 1 279 ? 37.713 11.139 -75.244 1.00 88.44 279 LYS A C 1
ATOM 2341 O O . LYS A 1 279 ? 38.018 11.332 -76.416 1.00 88.44 279 LYS A O 1
ATOM 2346 N N . LYS A 1 280 ? 38.513 10.496 -74.387 1.00 86.62 280 LYS A N 1
ATOM 2347 C CA . LYS A 1 280 ? 39.869 10.037 -74.726 1.00 86.62 280 LYS A CA 1
ATOM 2348 C C . LYS A 1 280 ? 39.884 9.008 -75.863 1.00 86.62 280 LYS A C 1
ATOM 2350 O O . LYS A 1 280 ? 40.740 9.061 -76.739 1.00 86.62 280 LYS A O 1
ATOM 2355 N N . ILE A 1 281 ? 38.931 8.071 -75.867 1.00 87.38 281 ILE A N 1
ATOM 2356 C CA . ILE A 1 281 ? 38.769 7.084 -76.944 1.00 87.38 281 ILE A CA 1
ATOM 2357 C C . ILE A 1 281 ? 38.417 7.781 -78.260 1.00 87.38 281 ILE A C 1
ATOM 2359 O O . ILE A 1 281 ? 38.936 7.398 -79.306 1.00 87.38 281 ILE A O 1
ATOM 2363 N N . GLU A 1 282 ? 37.548 8.789 -78.234 1.00 86.50 282 GLU A N 1
ATOM 2364 C CA . GLU A 1 282 ? 37.162 9.509 -79.447 1.00 86.50 282 GLU A CA 1
ATOM 2365 C C . GLU A 1 282 ? 38.315 10.362 -79.999 1.00 86.50 282 GLU A C 1
ATOM 2367 O O . GLU A 1 282 ? 38.557 10.344 -81.205 1.00 86.50 282 GLU A O 1
ATOM 2372 N N . GLU A 1 283 ? 39.099 11.003 -79.127 1.00 86.81 283 GLU A N 1
ATOM 2373 C CA . GLU A 1 283 ? 40.360 11.663 -79.494 1.00 86.81 283 GLU A CA 1
ATOM 2374 C C . GLU A 1 283 ? 41.331 10.675 -80.160 1.00 86.81 283 GLU A C 1
ATOM 2376 O O . GLU A 1 283 ? 41.826 10.935 -81.256 1.00 86.81 283 GLU A O 1
ATOM 2381 N N . LEU A 1 284 ? 41.543 9.497 -79.557 1.00 87.00 284 LEU A N 1
ATOM 2382 C CA . LEU A 1 284 ? 42.402 8.448 -80.121 1.00 87.00 284 LEU A CA 1
ATOM 2383 C C . LEU A 1 284 ? 41.890 7.919 -81.469 1.00 87.00 284 LEU A C 1
ATOM 2385 O O . LEU A 1 284 ? 42.676 7.604 -82.360 1.00 87.00 284 LEU A O 1
ATOM 2389 N N . LYS A 1 285 ? 40.571 7.820 -81.661 1.00 85.19 285 LYS A N 1
ATOM 2390 C CA . LYS A 1 285 ? 40.001 7.440 -82.962 1.00 85.19 285 LYS A CA 1
ATOM 2391 C C . LYS A 1 285 ? 40.255 8.503 -84.025 1.00 85.19 285 LYS A C 1
ATOM 2393 O O . LYS A 1 285 ? 40.474 8.146 -85.184 1.00 85.19 285 LYS A O 1
ATOM 2398 N N . GLN A 1 286 ? 40.192 9.785 -83.663 1.00 84.50 286 GLN A N 1
ATOM 2399 C CA . GLN A 1 286 ? 40.483 10.883 -84.584 1.00 84.50 286 GLN A CA 1
ATOM 2400 C C . GLN A 1 286 ? 41.954 10.874 -84.998 1.00 84.50 286 GLN A C 1
ATOM 2402 O O . GLN A 1 286 ? 42.232 10.867 -86.198 1.00 84.50 286 GLN A O 1
ATOM 2407 N N . THR A 1 287 ? 42.879 10.761 -84.040 1.00 82.00 287 THR A N 1
ATOM 2408 C CA . THR A 1 287 ? 44.317 10.673 -84.341 1.00 82.00 287 THR A CA 1
ATOM 2409 C C . THR A 1 287 ? 44.633 9.452 -85.202 1.00 82.00 287 THR A C 1
ATOM 2411 O O . THR A 1 287 ? 45.302 9.581 -86.226 1.00 82.00 287 THR A O 1
ATOM 2414 N N . TYR A 1 288 ? 44.057 8.288 -84.886 1.00 76.81 288 TYR A N 1
ATOM 2415 C CA . TYR A 1 288 ? 44.220 7.077 -85.691 1.00 76.81 288 TYR A CA 1
ATOM 2416 C C . TYR A 1 288 ? 43.676 7.237 -87.122 1.00 76.81 288 TYR A C 1
ATOM 2418 O O . TYR A 1 288 ? 44.292 6.780 -88.088 1.00 76.81 288 TYR A O 1
ATOM 2426 N N . LYS A 1 289 ? 42.536 7.923 -87.302 1.00 83.25 289 LYS A N 1
ATOM 2427 C CA . LYS A 1 289 ? 41.999 8.259 -88.635 1.00 83.25 289 LYS A CA 1
ATOM 2428 C C . LYS A 1 289 ? 42.954 9.152 -89.427 1.00 83.25 289 LYS A C 1
ATOM 2430 O O . LYS A 1 289 ? 43.124 8.936 -90.629 1.00 83.25 289 LYS A O 1
ATOM 2435 N N . GLU A 1 290 ? 43.550 10.152 -88.786 1.00 82.56 290 GLU A N 1
ATOM 2436 C CA . GLU A 1 290 ? 44.515 11.052 -89.421 1.00 82.56 290 GLU A CA 1
ATOM 2437 C C . GLU A 1 290 ? 45.813 10.334 -89.798 1.00 82.56 290 GLU A C 1
ATOM 2439 O O . GLU A 1 290 ? 46.301 10.499 -90.917 1.00 82.56 290 GLU A O 1
ATOM 2444 N N . GLU A 1 291 ? 46.351 9.497 -88.912 1.00 80.94 291 GLU A N 1
ATOM 2445 C CA . GLU A 1 291 ? 47.537 8.682 -89.190 1.00 80.94 291 GLU A CA 1
ATOM 2446 C C . GLU A 1 291 ? 47.294 7.675 -90.312 1.00 80.94 291 GLU A C 1
ATOM 2448 O O . GLU A 1 291 ? 48.133 7.533 -91.206 1.00 80.94 291 GLU A O 1
ATOM 2453 N N . ASN A 1 292 ? 46.128 7.027 -90.338 1.00 75.81 292 ASN A N 1
ATOM 2454 C CA . ASN A 1 292 ? 45.765 6.135 -91.435 1.00 75.81 292 ASN A CA 1
ATOM 2455 C C . ASN A 1 292 ? 45.646 6.883 -92.764 1.00 75.81 292 ASN A C 1
ATOM 2457 O O . ASN A 1 292 ? 46.159 6.391 -93.769 1.00 75.81 292 ASN A O 1
ATOM 2461 N N . LYS A 1 293 ? 45.059 8.090 -92.785 1.00 82.19 293 LYS A N 1
ATOM 2462 C CA . LYS A 1 293 ? 45.050 8.943 -93.988 1.00 82.19 293 LYS A CA 1
ATOM 2463 C C . LYS A 1 293 ? 46.468 9.278 -94.450 1.00 82.19 293 LYS A C 1
ATOM 2465 O O . LYS A 1 293 ? 46.778 9.076 -95.622 1.00 82.19 293 LYS A O 1
ATOM 2470 N N . LYS A 1 294 ? 47.345 9.722 -93.540 1.00 80.44 294 LYS A N 1
ATOM 2471 C CA . LYS A 1 294 ? 48.758 10.018 -93.845 1.00 80.44 294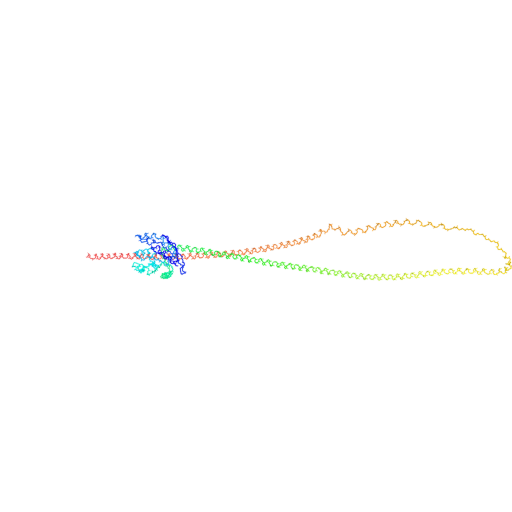 LYS A CA 1
ATOM 2472 C C . LYS A 1 294 ? 49.479 8.787 -94.401 1.00 80.44 294 LYS A C 1
ATOM 2474 O O . LYS A 1 294 ? 50.180 8.881 -95.406 1.00 80.44 294 LYS A O 1
ATOM 2479 N N . THR A 1 295 ? 49.262 7.622 -93.796 1.00 76.69 295 THR A N 1
ATOM 2480 C CA . THR A 1 295 ? 49.849 6.345 -94.230 1.00 76.69 295 THR A CA 1
ATOM 2481 C C . THR A 1 295 ? 49.340 5.933 -95.612 1.00 76.69 295 THR A C 1
ATOM 2483 O O . THR A 1 295 ? 50.115 5.487 -96.459 1.00 76.69 295 THR A O 1
ATOM 2486 N N . GLU A 1 296 ? 48.046 6.106 -95.884 1.00 79.25 296 GLU A N 1
ATOM 2487 C CA . GLU A 1 296 ? 47.448 5.798 -97.182 1.00 79.25 296 GLU A CA 1
ATOM 2488 C C . GLU A 1 296 ? 47.947 6.749 -98.283 1.00 79.25 296 GLU A C 1
ATOM 2490 O O . GLU A 1 296 ? 48.254 6.312 -99.396 1.00 79.25 296 GLU A O 1
ATOM 2495 N N . GLU A 1 297 ? 48.099 8.038 -97.978 1.00 81.88 297 GLU A N 1
ATOM 2496 C CA . GLU A 1 297 ? 48.715 9.017 -98.877 1.00 81.88 297 GLU A CA 1
ATOM 2497 C C . GLU A 1 297 ? 50.179 8.682 -99.175 1.00 81.88 297 GLU A C 1
ATOM 2499 O O . GLU A 1 297 ? 50.594 8.718 -100.339 1.00 81.88 297 GLU A O 1
ATOM 2504 N N . LEU A 1 298 ? 50.946 8.288 -98.155 1.00 80.75 298 LEU A N 1
ATOM 2505 C CA . LEU A 1 298 ? 52.330 7.844 -98.310 1.00 80.75 298 LEU A CA 1
ATOM 2506 C C . LEU A 1 298 ? 52.411 6.604 -99.215 1.00 80.75 298 LEU A C 1
ATOM 2508 O O . LEU A 1 298 ? 53.202 6.576 -100.158 1.00 80.75 298 LEU A O 1
ATOM 2512 N N . ARG A 1 299 ? 51.522 5.618 -99.011 1.00 77.56 299 ARG A N 1
ATOM 2513 C CA . ARG A 1 299 ? 51.398 4.431 -99.880 1.00 77.56 299 ARG A CA 1
ATOM 2514 C C . ARG A 1 299 ? 51.065 4.809 -101.324 1.00 77.56 299 ARG A C 1
ATOM 2516 O O . ARG A 1 299 ? 51.635 4.233 -102.252 1.00 77.56 299 ARG A O 1
ATOM 2523 N N . LYS A 1 300 ? 50.177 5.787 -101.546 1.00 79.69 300 LYS A N 1
ATOM 2524 C CA . LYS A 1 300 ? 49.838 6.286 -102.892 1.00 79.69 300 LYS A CA 1
ATOM 2525 C C . LYS A 1 300 ? 51.030 6.971 -103.566 1.00 79.69 300 LYS A C 1
ATOM 2527 O O . LYS A 1 300 ? 51.251 6.728 -104.754 1.00 79.69 300 LYS A O 1
ATOM 2532 N N . ARG A 1 301 ? 51.813 7.781 -102.839 1.00 78.06 301 ARG A N 1
ATOM 2533 C CA . ARG A 1 301 ? 53.058 8.385 -103.360 1.00 78.06 301 ARG A CA 1
ATOM 2534 C C . ARG A 1 301 ? 54.083 7.315 -103.717 1.00 78.06 301 ARG A C 1
ATOM 2536 O O . ARG A 1 301 ? 54.549 7.294 -104.852 1.00 78.06 301 ARG A O 1
ATOM 2543 N N . HIS A 1 302 ? 54.325 6.368 -102.813 1.00 77.75 302 HIS A N 1
ATOM 2544 C CA . HIS A 1 302 ? 55.257 5.269 -103.047 1.00 77.75 302 HIS A CA 1
ATOM 2545 C C . HIS A 1 302 ? 54.860 4.430 -104.274 1.00 77.75 302 HIS A C 1
ATOM 2547 O O . HIS A 1 302 ? 55.687 4.142 -105.135 1.00 77.75 302 HIS A O 1
ATOM 2553 N N . LYS A 1 303 ? 53.566 4.120 -104.444 1.00 75.38 303 LYS A N 1
ATOM 2554 C CA . LYS A 1 303 ? 53.062 3.403 -105.628 1.00 75.38 303 LYS A CA 1
ATOM 2555 C C . LYS A 1 303 ? 53.285 4.180 -106.934 1.00 75.38 303 LYS A C 1
ATOM 2557 O O . LYS A 1 303 ? 53.550 3.563 -107.966 1.00 75.38 303 LYS A O 1
ATOM 2562 N N . LYS A 1 304 ? 53.181 5.517 -106.913 1.00 75.88 304 LYS A N 1
ATOM 2563 C CA . LYS A 1 304 ? 53.491 6.372 -108.074 1.00 75.88 304 LYS A CA 1
ATOM 2564 C C . LYS A 1 304 ? 54.989 6.369 -108.388 1.00 75.88 304 LYS A C 1
ATOM 2566 O O . LYS A 1 304 ? 55.337 6.174 -109.547 1.00 75.88 304 LYS A O 1
ATOM 2571 N N . GLU A 1 305 ? 55.852 6.509 -107.384 1.00 75.25 305 GLU A N 1
ATOM 2572 C CA . GLU A 1 305 ? 57.312 6.459 -107.561 1.00 75.25 305 GLU A CA 1
ATOM 2573 C C . GLU A 1 305 ? 57.781 5.121 -108.133 1.00 75.25 305 GLU A C 1
ATOM 2575 O O . GLU A 1 305 ? 58.534 5.097 -109.104 1.00 75.25 305 GLU A O 1
ATOM 2580 N N . VAL A 1 306 ? 57.288 4.004 -107.590 1.00 75.31 306 VAL A N 1
ATOM 2581 C CA . VAL A 1 306 ? 57.599 2.662 -108.105 1.00 75.31 306 VAL A CA 1
ATOM 2582 C C . VAL A 1 306 ? 57.164 2.527 -109.569 1.00 75.31 306 VAL A C 1
ATOM 2584 O O . VAL A 1 306 ? 57.891 1.958 -110.381 1.00 75.31 306 VAL A O 1
ATOM 2587 N N . LYS A 1 307 ? 56.008 3.094 -109.945 1.00 72.81 307 LYS A N 1
ATOM 2588 C CA . LYS A 1 307 ? 55.512 3.069 -111.330 1.00 72.81 307 LYS A CA 1
ATOM 2589 C C . LYS A 1 307 ? 56.375 3.901 -112.286 1.00 72.81 307 LYS A C 1
ATOM 2591 O O . LYS A 1 307 ? 56.557 3.486 -113.426 1.00 72.81 307 LYS A O 1
ATOM 2596 N N . ILE A 1 308 ? 56.889 5.048 -111.839 1.00 79.06 308 ILE A N 1
ATOM 2597 C CA . ILE A 1 308 ? 57.803 5.892 -112.626 1.00 79.06 308 ILE A CA 1
ATOM 2598 C C . ILE A 1 308 ? 59.131 5.160 -112.837 1.00 79.06 308 ILE A C 1
ATOM 2600 O O . ILE A 1 308 ? 59.518 4.938 -113.980 1.00 79.06 308 ILE A O 1
ATOM 2604 N N . LYS A 1 309 ? 59.750 4.668 -111.755 1.00 74.12 309 LYS A N 1
ATOM 2605 C CA . LYS A 1 309 ? 61.019 3.925 -111.821 1.00 74.12 309 LYS A CA 1
ATOM 2606 C C . LYS A 1 309 ? 60.935 2.690 -112.719 1.00 74.12 309 LYS A C 1
ATOM 2608 O O . LYS A 1 309 ? 61.879 2.386 -113.438 1.00 74.12 309 LYS A O 1
ATOM 2613 N N . ARG A 1 310 ? 59.795 1.985 -112.719 1.00 74.19 310 ARG A N 1
ATOM 2614 C CA . ARG A 1 310 ? 59.576 0.831 -113.604 1.00 74.19 310 ARG A CA 1
ATOM 2615 C C . ARG A 1 310 ? 59.571 1.220 -115.089 1.00 74.19 310 ARG A C 1
ATOM 2617 O O . ARG A 1 310 ? 60.187 0.520 -115.882 1.00 74.19 310 ARG A O 1
ATOM 2624 N N . ARG A 1 311 ? 58.930 2.340 -115.450 1.00 74.25 311 ARG A N 1
ATOM 2625 C CA . ARG A 1 311 ? 58.899 2.847 -116.837 1.00 74.25 311 ARG A CA 1
ATOM 2626 C C . ARG A 1 311 ? 60.274 3.297 -117.325 1.00 74.25 311 ARG A C 1
ATOM 2628 O O . ARG A 1 311 ? 60.626 3.023 -118.465 1.00 74.25 311 ARG A O 1
ATOM 2635 N N . GLU A 1 312 ? 61.053 3.948 -116.464 1.00 78.38 312 GLU A N 1
ATOM 2636 C CA . GLU A 1 312 ? 62.438 4.332 -116.779 1.00 78.38 312 GLU A CA 1
ATOM 2637 C C . GLU A 1 312 ? 63.321 3.102 -117.034 1.00 78.38 312 GLU A C 1
ATOM 2639 O O . GLU A 1 312 ? 64.166 3.113 -117.928 1.00 78.38 312 GLU A O 1
ATOM 2644 N N . LEU A 1 313 ? 63.115 2.022 -116.269 1.00 76.94 313 LEU A N 1
ATOM 2645 C CA . LEU A 1 313 ? 63.837 0.765 -116.462 1.00 76.94 313 LEU A CA 1
ATOM 2646 C C . LEU A 1 313 ? 63.457 0.078 -117.786 1.00 76.94 313 LEU A C 1
ATOM 2648 O O . LEU A 1 313 ? 64.336 -0.428 -118.478 1.00 76.94 313 LEU A O 1
ATOM 2652 N N . GLU A 1 314 ? 62.167 0.082 -118.142 1.00 75.31 314 GLU A N 1
ATOM 2653 C CA . GLU A 1 314 ? 61.656 -0.472 -119.407 1.00 75.31 314 GLU A CA 1
ATOM 2654 C C . GLU A 1 314 ? 62.210 0.291 -120.624 1.00 75.31 314 GLU A C 1
ATOM 2656 O O . GLU A 1 314 ? 62.713 -0.337 -121.552 1.00 75.31 314 GLU A O 1
ATOM 2661 N N . GLN A 1 315 ? 62.239 1.629 -120.585 1.00 73.12 315 GLN A N 1
ATOM 2662 C CA . GLN A 1 315 ? 62.825 2.446 -121.660 1.00 73.12 315 GLN A CA 1
ATOM 2663 C C . GLN A 1 315 ? 64.317 2.162 -121.872 1.00 73.12 315 GLN A C 1
ATOM 2665 O O . GLN A 1 315 ? 64.759 1.996 -123.008 1.00 73.12 315 GLN A O 1
ATOM 2670 N N . LYS A 1 316 ? 65.090 2.034 -120.784 1.00 74.19 316 LYS A N 1
ATOM 2671 C CA . LYS A 1 316 ? 66.514 1.667 -120.866 1.00 74.19 316 LYS A CA 1
ATOM 2672 C C . LYS A 1 316 ? 66.732 0.272 -121.452 1.00 74.19 316 LYS A C 1
ATOM 2674 O O . LYS A 1 316 ? 67.750 0.031 -122.096 1.00 74.19 316 LYS A O 1
ATOM 2679 N N . TYR A 1 317 ? 65.811 -0.660 -121.210 1.00 68.12 317 TYR A N 1
ATOM 2680 C CA . TYR A 1 317 ? 65.895 -2.010 -121.761 1.00 68.12 317 TYR A CA 1
ATOM 2681 C C . TYR A 1 317 ? 65.611 -2.025 -123.273 1.00 68.12 317 TYR A C 1
ATOM 2683 O O . TYR A 1 317 ? 66.346 -2.670 -124.021 1.00 68.12 317 TYR A O 1
ATOM 2691 N N . GLU A 1 318 ? 64.611 -1.268 -123.737 1.00 72.12 318 GLU A N 1
ATOM 2692 C CA . GLU A 1 318 ? 64.278 -1.140 -125.165 1.00 72.12 318 GLU A CA 1
ATOM 2693 C C . GLU A 1 318 ? 65.379 -0.442 -125.980 1.00 72.12 318 GLU A C 1
ATOM 2695 O O . GLU A 1 318 ? 65.685 -0.867 -127.095 1.00 72.12 318 GLU A O 1
ATOM 2700 N N . GLU A 1 319 ? 66.007 0.600 -125.430 1.00 72.19 319 GLU A N 1
ATOM 2701 C CA . GLU A 1 319 ? 67.140 1.290 -126.063 1.00 72.19 319 GLU A CA 1
ATOM 2702 C C . GLU A 1 319 ? 68.317 0.329 -126.282 1.00 72.19 319 GLU A C 1
ATOM 2704 O O . GLU A 1 319 ? 68.828 0.197 -127.395 1.00 72.19 319 GLU A O 1
ATOM 2709 N N . LYS A 1 320 ? 68.648 -0.461 -125.253 1.00 68.00 320 LYS A N 1
ATOM 2710 C CA . LYS A 1 320 ? 69.726 -1.450 -125.318 1.00 68.00 320 LYS A CA 1
ATOM 2711 C C . LYS A 1 320 ? 69.479 -2.522 -126.387 1.00 68.00 320 LYS A C 1
ATOM 2713 O O . LYS A 1 320 ? 70.425 -2.930 -127.057 1.00 68.00 320 LYS A O 1
ATOM 2718 N N . GLN A 1 321 ? 68.226 -2.950 -126.579 1.00 66.75 321 GLN A N 1
ATOM 2719 C CA . GLN A 1 321 ? 67.858 -3.896 -127.642 1.00 66.75 321 GLN A CA 1
ATOM 2720 C C . GLN A 1 321 ? 68.027 -3.304 -129.050 1.00 66.75 321 GLN A C 1
ATOM 2722 O O . GLN A 1 321 ? 68.460 -4.010 -129.961 1.00 66.75 321 GLN A O 1
ATOM 2727 N N . ARG A 1 322 ? 67.734 -2.011 -129.247 1.00 67.25 322 ARG A N 1
ATOM 2728 C CA . ARG A 1 322 ? 67.903 -1.345 -130.553 1.00 67.25 322 ARG A CA 1
ATOM 2729 C C . ARG A 1 322 ? 69.365 -1.252 -130.973 1.00 67.25 322 ARG A C 1
ATOM 2731 O O . ARG A 1 322 ? 69.667 -1.471 -132.145 1.00 67.25 322 ARG A O 1
ATOM 2738 N N . ASP A 1 323 ? 70.256 -0.982 -130.026 1.00 70.88 323 ASP A N 1
ATOM 2739 C CA . ASP A 1 323 ? 71.692 -0.908 -130.299 1.00 70.88 323 ASP A CA 1
ATOM 2740 C C . ASP A 1 323 ? 72.279 -2.283 -130.645 1.00 70.88 323 ASP A C 1
ATOM 2742 O O . ASP A 1 323 ? 73.119 -2.387 -131.538 1.00 70.88 323 ASP A O 1
ATOM 2746 N N . THR A 1 324 ? 71.771 -3.360 -130.028 1.00 65.69 324 THR A N 1
ATOM 2747 C CA . THR A 1 324 ? 72.207 -4.728 -130.369 1.00 65.69 324 THR A CA 1
ATOM 2748 C C . THR A 1 324 ? 71.782 -5.119 -131.787 1.00 65.69 324 THR A C 1
ATOM 2750 O O . THR A 1 324 ? 72.559 -5.713 -132.529 1.00 65.69 324 THR A O 1
ATOM 2753 N N . VAL A 1 325 ? 70.561 -4.751 -132.193 1.00 70.31 325 VAL A N 1
ATOM 2754 C CA . VAL A 1 325 ? 70.042 -5.018 -133.547 1.00 70.31 325 VAL A CA 1
ATOM 2755 C C . VAL A 1 325 ? 70.785 -4.204 -134.614 1.00 70.31 325 VAL A C 1
ATOM 2757 O O . VAL A 1 325 ? 70.975 -4.698 -135.724 1.00 70.31 325 VAL A O 1
ATOM 2760 N N . ARG A 1 326 ? 71.234 -2.980 -134.298 1.00 68.12 326 ARG A N 1
ATOM 2761 C CA . ARG A 1 326 ? 72.029 -2.153 -135.221 1.00 68.12 326 ARG A CA 1
ATOM 2762 C C . ARG A 1 326 ? 73.389 -2.789 -135.526 1.00 68.12 326 ARG A C 1
ATOM 2764 O O . ARG A 1 326 ? 73.735 -2.893 -136.696 1.00 68.12 326 ARG A O 1
ATOM 2771 N N . ALA A 1 327 ? 74.089 -3.284 -134.503 1.00 68.62 327 ALA A N 1
ATOM 2772 C CA . ALA A 1 327 ? 75.398 -3.922 -134.661 1.00 68.62 327 ALA A CA 1
ATOM 2773 C C . ALA A 1 327 ? 75.347 -5.181 -135.553 1.00 68.62 327 ALA A C 1
ATOM 2775 O O . ALA A 1 327 ? 76.161 -5.330 -136.458 1.00 68.62 327 ALA A O 1
ATOM 2776 N N . ILE A 1 328 ? 74.332 -6.038 -135.375 1.00 72.69 328 ILE A N 1
ATOM 2777 C CA . ILE A 1 328 ? 74.147 -7.254 -136.195 1.00 72.69 328 ILE A CA 1
ATOM 2778 C C . ILE A 1 328 ? 73.862 -6.908 -137.672 1.00 72.69 328 ILE A C 1
ATOM 2780 O O . ILE A 1 328 ? 74.213 -7.663 -138.578 1.00 72.69 328 ILE A O 1
ATOM 2784 N N . ARG A 1 329 ? 73.215 -5.766 -137.938 1.00 64.38 329 ARG A N 1
ATOM 2785 C CA . ARG A 1 329 ? 72.854 -5.339 -139.298 1.00 64.38 329 ARG A CA 1
ATOM 2786 C C . ARG A 1 329 ? 74.054 -4.814 -140.088 1.00 64.38 329 ARG A C 1
ATOM 2788 O O . ARG A 1 329 ? 74.123 -5.052 -141.289 1.00 64.38 329 ARG A O 1
ATOM 2795 N N . GLU A 1 330 ? 74.986 -4.143 -139.415 1.00 67.12 330 GLU A N 1
ATOM 2796 C CA . GLU A 1 330 ? 76.224 -3.630 -140.016 1.00 67.12 330 GLU A CA 1
ATOM 2797 C C . GLU A 1 330 ? 77.192 -4.772 -140.382 1.00 67.12 330 GLU A C 1
ATOM 2799 O O . GLU A 1 330 ? 77.741 -4.765 -141.483 1.00 67.12 330 GLU A O 1
ATOM 2804 N N . GLU A 1 331 ? 77.304 -5.816 -139.546 1.00 70.81 331 GLU A N 1
ATOM 2805 C CA . GLU A 1 331 ? 78.106 -7.014 -139.866 1.00 70.81 331 GLU A CA 1
ATOM 2806 C C . GLU A 1 331 ? 77.586 -7.765 -141.110 1.00 70.81 331 GLU A C 1
ATOM 2808 O O . GLU A 1 331 ? 78.370 -8.211 -141.949 1.00 70.81 331 GLU A O 1
ATOM 2813 N N . TYR A 1 332 ? 76.262 -7.867 -141.282 1.00 65.69 332 TYR A N 1
ATOM 2814 C CA . TYR A 1 332 ? 75.655 -8.554 -142.431 1.00 65.69 332 TYR A CA 1
ATOM 2815 C C . TYR A 1 332 ? 75.883 -7.817 -143.768 1.00 65.69 332 TYR A C 1
ATOM 2817 O O . TYR A 1 332 ? 76.027 -8.453 -144.813 1.00 65.69 332 TYR A O 1
ATOM 2825 N N . GLU A 1 333 ? 75.929 -6.480 -143.765 1.00 63.34 333 GLU A N 1
ATOM 2826 C CA . GLU A 1 333 ? 76.126 -5.673 -144.982 1.00 63.34 333 GLU A CA 1
ATOM 2827 C C . GLU A 1 333 ? 77.580 -5.697 -145.493 1.00 63.34 333 GLU A C 1
ATOM 2829 O O . GLU A 1 333 ? 77.807 -5.633 -146.708 1.00 63.34 333 GLU A O 1
ATOM 2834 N N . GLU A 1 334 ? 78.570 -5.855 -144.609 1.00 63.38 334 GLU A N 1
ATOM 2835 C CA . GLU A 1 334 ? 79.977 -6.042 -145.000 1.00 63.38 334 GLU A CA 1
ATOM 2836 C C . GLU A 1 334 ? 80.234 -7.426 -145.615 1.00 63.38 334 GLU A C 1
ATOM 2838 O O . GLU A 1 334 ? 80.965 -7.545 -146.606 1.00 63.38 334 GLU A O 1
ATOM 2843 N N . GLU A 1 335 ? 79.573 -8.466 -145.097 1.00 63.78 335 GLU A N 1
ATOM 2844 C CA . GLU A 1 335 ? 79.706 -9.835 -145.603 1.00 63.78 335 GLU A CA 1
ATOM 2845 C C . GLU A 1 335 ? 79.196 -9.978 -147.055 1.00 63.78 335 GLU A C 1
ATOM 2847 O O . GLU A 1 335 ? 79.770 -10.723 -147.856 1.00 63.78 335 GLU A O 1
ATOM 2852 N N . GLN A 1 336 ? 78.162 -9.218 -147.439 1.00 53.88 336 GLN A N 1
ATOM 2853 C CA . GLN A 1 336 ? 77.595 -9.237 -148.798 1.00 53.88 336 GLN A CA 1
ATOM 2854 C C . GLN A 1 336 ? 78.503 -8.565 -149.841 1.00 53.88 336 GLN A C 1
ATOM 2856 O O . GLN A 1 336 ? 78.665 -9.092 -150.944 1.00 53.88 336 GLN A O 1
ATOM 2861 N N . ARG A 1 337 ? 79.185 -7.463 -149.492 1.00 63.47 337 ARG A N 1
ATOM 2862 C CA . ARG A 1 337 ? 80.128 -6.774 -150.403 1.00 63.47 337 ARG A CA 1
ATOM 2863 C C . ARG A 1 337 ? 81.333 -7.641 -150.770 1.00 63.47 337 ARG A C 1
ATOM 2865 O O . ARG A 1 337 ? 81.846 -7.562 -151.886 1.00 63.47 337 ARG A O 1
ATOM 2872 N N . MET A 1 338 ? 81.777 -8.487 -149.842 1.00 58.75 338 MET A N 1
ATOM 2873 C CA . MET A 1 338 ? 82.881 -9.423 -150.072 1.00 58.75 338 MET A CA 1
ATOM 2874 C C . MET A 1 338 ? 82.490 -10.580 -151.007 1.00 58.75 338 MET A C 1
ATOM 2876 O O . MET A 1 338 ? 83.349 -11.096 -151.725 1.00 58.75 338 MET A O 1
ATOM 2880 N N . ARG A 1 339 ? 81.204 -10.964 -151.053 1.00 60.25 339 ARG A N 1
ATOM 2881 C CA . ARG A 1 339 ? 80.689 -12.018 -151.947 1.00 60.25 339 ARG A CA 1
ATOM 2882 C C . ARG A 1 339 ? 80.537 -11.545 -153.401 1.00 60.25 339 ARG A C 1
ATOM 2884 O O . ARG A 1 339 ? 80.901 -12.291 -154.305 1.00 60.25 339 ARG A O 1
ATOM 2891 N N . GLU A 1 340 ? 80.115 -10.302 -153.646 1.00 59.44 340 GLU A N 1
ATOM 2892 C CA . GLU A 1 340 ? 79.985 -9.747 -155.013 1.00 59.44 340 GLU A CA 1
ATOM 2893 C C . GLU A 1 340 ? 81.327 -9.573 -155.743 1.00 59.44 340 GLU A C 1
ATOM 2895 O O . GLU A 1 340 ? 81.397 -9.713 -156.965 1.00 59.44 340 GLU A O 1
ATOM 2900 N N . LYS A 1 341 ? 82.413 -9.296 -155.010 1.00 57.81 341 LYS A N 1
ATOM 2901 C CA . LYS A 1 341 ? 83.744 -9.093 -155.601 1.00 57.81 341 LYS A CA 1
ATOM 2902 C C . LYS A 1 341 ? 84.372 -10.398 -156.112 1.00 57.81 341 LYS A C 1
ATOM 2904 O O . LYS A 1 341 ? 85.038 -10.374 -157.139 1.00 57.81 341 LYS A O 1
ATOM 2909 N N . LYS A 1 342 ? 84.102 -11.531 -155.446 1.00 58.78 342 LYS A N 1
ATOM 2910 C CA . LYS A 1 342 ? 84.571 -12.868 -155.862 1.00 58.78 342 LYS A CA 1
ATOM 2911 C C . LYS A 1 342 ? 83.861 -13.387 -157.119 1.00 58.78 342 LYS A C 1
ATOM 2913 O O . LYS A 1 342 ? 84.506 -13.960 -157.986 1.00 58.78 342 LYS A O 1
ATOM 2918 N N . LEU A 1 343 ? 82.566 -13.098 -157.267 1.00 61.28 343 LEU A N 1
ATOM 2919 C CA . LEU A 1 343 ? 81.746 -13.566 -158.394 1.00 61.28 343 LEU A CA 1
ATOM 2920 C C . LEU A 1 343 ? 82.134 -12.928 -159.748 1.00 61.28 343 LEU A C 1
ATOM 2922 O O . LEU A 1 343 ? 81.797 -13.446 -160.810 1.00 61.28 343 LEU A O 1
ATOM 2926 N N . LYS A 1 344 ? 82.840 -11.789 -159.724 1.00 54.62 344 LYS A N 1
ATOM 2927 C CA . LYS A 1 344 ? 83.246 -11.033 -160.920 1.00 54.62 344 LYS A CA 1
ATOM 2928 C C . LYS A 1 344 ? 84.589 -11.493 -161.506 1.00 54.62 344 LYS A C 1
ATOM 2930 O O . LYS A 1 344 ? 84.809 -11.307 -162.697 1.00 54.62 344 LYS A O 1
ATOM 2935 N N . GLU A 1 345 ? 85.448 -12.109 -160.693 1.00 59.00 345 GLU A N 1
ATOM 2936 C CA . GLU A 1 345 ? 86.727 -12.701 -161.121 1.00 59.00 345 GLU A CA 1
ATOM 2937 C C . GLU A 1 345 ? 86.532 -14.136 -161.667 1.00 59.00 345 GLU A C 1
ATOM 2939 O O . GLU A 1 345 ? 87.207 -14.522 -162.618 1.00 59.00 345 GLU A O 1
ATOM 2944 N N . GLU A 1 346 ? 85.533 -14.887 -161.175 1.00 58.22 346 GLU A N 1
ATOM 2945 C CA . GLU A 1 346 ? 85.207 -16.249 -161.651 1.00 58.22 346 GLU A CA 1
ATOM 2946 C C . GLU A 1 346 ? 84.630 -16.293 -163.088 1.00 58.22 346 GLU A C 1
ATOM 2948 O O . GLU A 1 346 ? 84.905 -17.232 -163.836 1.00 58.22 346 GLU A O 1
ATOM 2953 N N . TYR A 1 347 ? 83.897 -15.263 -163.534 1.00 57.28 347 TYR A N 1
ATOM 2954 C CA . TYR A 1 347 ? 83.249 -15.230 -164.861 1.00 57.28 347 TYR A CA 1
ATOM 2955 C C . TYR A 1 347 ? 84.239 -15.105 -166.043 1.00 57.28 347 TYR A C 1
ATOM 2957 O O . TYR A 1 347 ? 83.947 -15.543 -167.158 1.00 57.28 347 TYR A O 1
ATOM 2965 N N . GLU A 1 348 ? 85.432 -14.538 -165.819 1.00 56.16 348 GLU A N 1
ATOM 2966 C CA . GLU A 1 348 ? 86.470 -14.387 -166.855 1.00 56.16 348 GLU A CA 1
ATOM 2967 C C . GLU A 1 348 ? 87.363 -15.641 -167.003 1.00 56.16 348 GLU A C 1
ATOM 2969 O O . GLU A 1 348 ? 87.961 -15.867 -168.063 1.00 56.16 348 GLU A O 1
ATOM 2974 N N . GLU A 1 349 ? 87.413 -16.497 -165.976 1.00 55.78 349 GLU A N 1
ATOM 2975 C CA . GLU A 1 349 ? 88.167 -17.760 -165.947 1.00 55.78 349 GLU A CA 1
ATOM 2976 C C . GLU A 1 349 ? 87.341 -18.942 -166.509 1.00 55.78 349 GLU A C 1
ATOM 2978 O O . GLU A 1 349 ? 87.871 -19.843 -167.171 1.00 55.78 349 GLU A O 1
ATOM 2983 N N . GLU A 1 350 ? 86.013 -18.891 -166.361 1.00 54.59 350 GLU A N 1
ATOM 2984 C CA . GLU A 1 350 ? 85.067 -19.936 -166.777 1.00 54.59 350 GLU A CA 1
ATOM 2985 C C . GLU A 1 350 ? 84.948 -20.114 -168.309 1.00 54.59 350 GLU A C 1
ATOM 2987 O O . GLU A 1 350 ? 84.640 -21.207 -168.791 1.00 54.59 350 GLU A O 1
ATOM 2992 N N . GLN A 1 351 ? 85.276 -19.090 -169.110 1.00 47.72 351 GLN A N 1
ATOM 2993 C CA . GLN A 1 351 ? 85.317 -19.212 -170.579 1.00 47.72 351 GLN A CA 1
ATOM 2994 C C . GLN A 1 351 ? 86.539 -19.996 -171.087 1.00 47.72 351 GLN A C 1
ATOM 2996 O O . GLN A 1 351 ? 86.459 -20.629 -172.137 1.00 47.72 351 GLN A O 1
ATOM 3001 N N . ARG A 1 352 ? 87.652 -20.026 -170.336 1.00 52.50 352 ARG A N 1
ATOM 3002 C CA . ARG A 1 352 ? 88.866 -20.785 -170.711 1.00 52.50 352 ARG A CA 1
ATOM 3003 C C . ARG A 1 352 ? 88.805 -22.255 -170.280 1.00 52.50 352 ARG A C 1
ATOM 3005 O O . ARG A 1 352 ? 89.500 -23.092 -170.848 1.00 52.50 352 ARG A O 1
ATOM 3012 N N . ASN A 1 353 ? 87.957 -22.591 -169.305 1.00 51.84 353 ASN A N 1
ATOM 3013 C CA . ASN A 1 353 ? 87.854 -23.938 -168.728 1.00 51.84 353 ASN A CA 1
ATOM 3014 C C . ASN A 1 353 ? 86.852 -24.873 -169.434 1.00 51.84 353 ASN A C 1
ATOM 3016 O O . ASN A 1 353 ? 86.905 -26.087 -169.219 1.00 51.84 353 ASN A O 1
ATOM 3020 N N . ARG A 1 354 ? 85.996 -24.367 -170.335 1.00 50.97 354 ARG A N 1
ATOM 3021 C CA . ARG A 1 354 ? 85.056 -25.201 -171.115 1.00 50.97 354 ARG A CA 1
ATOM 3022 C C . ARG A 1 354 ? 85.736 -26.171 -172.097 1.00 50.97 354 ARG A C 1
ATOM 3024 O O . ARG A 1 354 ? 85.133 -27.183 -172.436 1.00 50.97 354 ARG A O 1
ATOM 3031 N N . GLU A 1 355 ? 86.998 -25.952 -172.473 1.00 47.41 355 GLU A N 1
ATOM 3032 C CA . GLU A 1 355 ? 87.770 -26.896 -173.308 1.00 47.41 355 GLU A CA 1
ATOM 3033 C C . GLU A 1 355 ? 88.420 -28.053 -172.522 1.00 47.41 355 GLU A C 1
ATOM 3035 O O . GLU A 1 355 ? 88.772 -29.078 -173.104 1.00 47.41 355 GLU A O 1
ATOM 3040 N N . ARG A 1 356 ? 88.574 -27.942 -171.194 1.00 49.53 356 ARG A N 1
ATOM 3041 C CA . ARG A 1 356 ? 89.445 -28.844 -170.410 1.00 49.53 356 ARG A CA 1
ATOM 3042 C C . ARG A 1 356 ? 88.696 -29.976 -169.687 1.00 49.53 356 ARG A C 1
ATOM 3044 O O . ARG A 1 356 ? 89.276 -31.026 -169.412 1.00 49.53 356 ARG A O 1
ATOM 3051 N N . VAL A 1 357 ? 87.395 -29.806 -169.437 1.00 55.69 357 VAL A N 1
ATOM 3052 C CA . VAL A 1 357 ? 86.568 -30.716 -168.612 1.00 55.69 357 VAL A CA 1
ATOM 3053 C C . VAL A 1 357 ? 86.072 -31.974 -169.349 1.00 55.69 357 VAL A C 1
ATOM 3055 O O . VAL A 1 357 ? 85.641 -32.932 -168.715 1.00 55.69 357 VAL A O 1
ATOM 3058 N N . MET A 1 358 ? 86.272 -32.090 -170.665 1.00 42.75 358 MET A N 1
ATOM 3059 C CA . MET A 1 358 ? 86.044 -33.362 -171.376 1.00 42.75 358 MET A CA 1
ATOM 3060 C C . MET A 1 358 ? 86.991 -34.502 -170.940 1.00 42.75 358 MET A C 1
ATOM 3062 O O . MET A 1 358 ? 86.787 -35.643 -171.342 1.00 42.75 358 MET A O 1
ATOM 3066 N N . ARG A 1 359 ? 88.019 -34.235 -170.117 1.00 41.88 359 ARG A N 1
ATOM 3067 C CA . ARG A 1 359 ? 89.118 -35.183 -169.861 1.00 41.88 359 ARG A CA 1
ATOM 3068 C C . ARG A 1 359 ? 89.121 -35.919 -168.519 1.00 41.88 359 ARG A C 1
ATOM 3070 O O . ARG A 1 359 ? 89.981 -36.769 -168.343 1.00 41.88 359 ARG A O 1
ATOM 3077 N N . GLN A 1 360 ? 88.227 -35.623 -167.575 1.00 37.19 360 GLN A N 1
ATOM 3078 C CA . GLN A 1 360 ? 88.334 -36.178 -166.208 1.00 37.19 360 GLN A CA 1
ATOM 3079 C C . GLN A 1 360 ? 87.062 -36.862 -165.695 1.00 37.19 360 GLN A C 1
ATOM 3081 O O . GLN A 1 360 ? 86.822 -36.963 -164.499 1.00 37.19 360 GLN A O 1
ATOM 3086 N N . LYS A 1 361 ? 86.302 -37.448 -166.624 1.00 35.12 361 LYS A N 1
ATOM 3087 C CA . LYS A 1 361 ? 85.378 -38.565 -166.357 1.00 35.12 361 LYS A CA 1
ATOM 3088 C C . LYS A 1 361 ? 86.103 -39.921 -166.229 1.00 35.12 361 LYS A C 1
ATOM 3090 O O . LYS A 1 361 ? 85.537 -40.955 -166.550 1.00 35.12 361 LYS A O 1
ATOM 3095 N N . TYR A 1 362 ? 87.350 -39.906 -165.778 1.00 34.44 362 TYR A N 1
ATOM 3096 C CA . TYR A 1 362 ? 88.143 -41.096 -165.493 1.00 34.44 362 TYR A CA 1
ATOM 3097 C C . TYR A 1 362 ? 88.559 -40.951 -164.027 1.00 34.44 362 TYR A C 1
ATOM 3099 O O . TYR A 1 362 ? 89.441 -40.167 -163.696 1.00 34.44 362 TYR A O 1
ATOM 3107 N N . GLU A 1 363 ? 87.674 -41.379 -163.138 1.00 36.88 363 GLU A N 1
ATOM 3108 C CA . GLU A 1 363 ? 87.928 -42.558 -162.301 1.00 36.88 363 GLU A CA 1
ATOM 3109 C C . GLU A 1 363 ? 88.407 -42.105 -160.912 1.00 36.88 363 GLU A C 1
ATOM 3111 O O . GLU A 1 363 ? 89.557 -41.741 -160.698 1.00 36.88 363 GLU A O 1
ATOM 3116 N N . GLU A 1 364 ? 87.491 -41.862 -159.977 1.00 42.44 364 GLU A N 1
ATOM 3117 C CA . GLU A 1 364 ? 86.820 -42.872 -159.126 1.00 42.44 364 GLU A CA 1
ATOM 3118 C C . GLU A 1 364 ? 87.681 -43.486 -158.027 1.00 42.44 364 GLU A C 1
ATOM 3120 O O . GLU A 1 364 ? 87.156 -43.811 -156.967 1.00 42.44 364 GLU A O 1
ATOM 3125 N N . GLU A 1 365 ? 88.978 -43.652 -158.182 1.00 35.28 365 GLU A N 1
ATOM 3126 C CA . GLU A 1 365 ? 89.655 -44.606 -157.311 1.00 35.28 365 GLU A CA 1
ATOM 3127 C C . GLU A 1 365 ? 90.517 -43.936 -156.255 1.00 35.28 365 GLU A C 1
ATOM 3129 O O . GLU A 1 365 ? 91.699 -43.741 -156.492 1.00 35.28 365 GLU A O 1
ATOM 3134 N N . GLN A 1 366 ? 89.952 -43.649 -155.080 1.00 34.47 366 GLN A N 1
ATOM 3135 C CA . GLN A 1 366 ? 90.568 -43.889 -153.757 1.00 34.47 366 GLN A CA 1
ATOM 3136 C C . GLN A 1 366 ? 89.654 -43.261 -152.684 1.00 34.47 366 GLN A C 1
ATOM 3138 O O . GLN A 1 366 ? 89.699 -42.066 -152.421 1.00 34.47 366 GLN A O 1
ATOM 3143 N N . LYS A 1 367 ? 88.674 -43.997 -152.161 1.00 32.41 367 LYS A N 1
ATOM 3144 C CA . LYS A 1 367 ? 88.826 -44.814 -150.943 1.00 32.41 367 LYS A CA 1
ATOM 3145 C C . LYS A 1 367 ? 89.263 -43.996 -149.715 1.00 32.41 367 LYS A C 1
ATOM 3147 O O . LYS A 1 367 ? 90.364 -43.472 -149.667 1.00 32.41 367 LYS A O 1
ATOM 3152 N N . ASP A 1 368 ? 88.412 -43.823 -148.710 1.00 35.06 368 ASP A N 1
ATOM 3153 C CA . ASP A 1 368 ? 88.083 -44.884 -147.741 1.00 35.06 368 ASP A CA 1
ATOM 3154 C C . ASP A 1 368 ? 89.286 -45.219 -146.839 1.00 35.06 368 ASP A C 1
ATOM 3156 O O . ASP A 1 368 ? 90.038 -46.148 -147.127 1.00 35.06 368 ASP A O 1
ATOM 3160 N N . ARG A 1 369 ? 89.487 -44.412 -145.781 1.00 29.92 369 ARG A N 1
ATOM 3161 C CA . ARG A 1 369 ? 90.398 -44.644 -144.632 1.00 29.92 369 ARG A CA 1
ATOM 3162 C C . ARG A 1 369 ? 90.315 -43.464 -143.649 1.00 29.92 369 ARG A C 1
ATOM 3164 O O . ARG A 1 369 ? 90.982 -42.466 -143.839 1.00 29.92 369 ARG A O 1
ATOM 3171 N N . GLU A 1 370 ? 89.427 -43.441 -142.664 1.00 30.78 370 GLU A N 1
ATOM 3172 C CA . GLU A 1 370 ? 89.742 -43.703 -141.240 1.00 30.78 370 GLU A CA 1
ATOM 3173 C C . GLU A 1 370 ? 88.772 -42.765 -140.488 1.00 30.78 370 GLU A C 1
ATOM 3175 O O . GLU A 1 370 ? 88.811 -41.565 -140.709 1.00 30.78 370 GLU A O 1
ATOM 3180 N N . ILE A 1 371 ? 87.784 -43.140 -139.673 1.00 50.34 371 ILE A N 1
ATOM 3181 C CA . ILE A 1 371 ? 87.742 -44.116 -138.582 1.00 50.34 371 ILE A CA 1
ATOM 3182 C C . ILE A 1 371 ? 89.072 -44.183 -137.836 1.00 50.34 371 ILE A C 1
ATOM 3184 O O . ILE A 1 371 ? 89.881 -45.058 -138.126 1.00 50.34 371 ILE A O 1
ATOM 3188 N N . LYS A 1 372 ? 89.258 -43.278 -136.866 1.00 33.75 372 LYS A N 1
ATOM 3189 C CA . LYS A 1 372 ? 89.911 -43.484 -135.552 1.00 33.75 372 LYS A CA 1
ATOM 3190 C C . LYS A 1 372 ? 90.412 -42.144 -135.012 1.00 33.75 372 LYS A C 1
ATOM 3192 O O . LYS A 1 372 ? 91.457 -41.689 -135.442 1.00 33.75 372 LYS A O 1
ATOM 3197 N N . LEU A 1 373 ? 89.684 -41.559 -134.057 1.00 40.12 373 LEU A N 1
ATOM 3198 C CA . LEU A 1 373 ? 90.185 -40.840 -132.865 1.00 40.12 373 LEU A CA 1
ATOM 3199 C C . LEU A 1 373 ? 88.951 -40.237 -132.146 1.00 40.12 373 LEU A C 1
ATOM 3201 O O . LEU A 1 373 ? 88.472 -39.172 -132.511 1.00 40.12 373 LEU A O 1
ATOM 3205 N N . ARG A 1 374 ? 88.247 -41.035 -131.332 1.00 31.30 374 ARG A N 1
ATOM 3206 C CA . ARG A 1 374 ? 88.398 -41.125 -129.858 1.00 31.30 374 ARG A CA 1
ATOM 3207 C C . ARG A 1 374 ? 87.830 -39.908 -129.115 1.00 31.30 374 ARG A C 1
ATOM 3209 O O . ARG A 1 374 ? 88.352 -38.814 -129.251 1.00 31.30 374 ARG A O 1
ATOM 3216 N N . GLU A 1 375 ? 86.738 -40.030 -128.359 1.00 37.91 375 GLU A N 1
ATOM 3217 C CA . GLU A 1 375 ? 86.642 -40.744 -127.061 1.00 37.91 375 GLU A CA 1
ATOM 3218 C C . GLU A 1 375 ? 87.616 -40.205 -125.992 1.00 37.91 375 GLU A C 1
ATOM 3220 O O . GLU A 1 375 ? 88.551 -40.916 -125.657 1.00 37.91 375 GLU A O 1
ATOM 3225 N N . ASN A 1 376 ? 87.434 -38.977 -125.471 1.00 29.98 376 ASN A N 1
ATOM 3226 C CA . ASN A 1 376 ? 87.928 -38.547 -124.139 1.00 29.98 376 ASN A CA 1
ATOM 3227 C C . ASN A 1 376 ? 87.556 -37.074 -123.827 1.00 29.98 376 ASN A C 1
ATOM 3229 O O . ASN A 1 376 ? 88.309 -36.195 -124.231 1.00 29.98 376 ASN A O 1
ATOM 3233 N N . PHE A 1 377 ? 86.458 -36.788 -123.098 1.00 35.16 377 PHE A N 1
ATOM 3234 C CA . PHE A 1 377 ? 86.327 -35.593 -122.218 1.00 35.16 377 PHE A CA 1
ATOM 3235 C C . PHE A 1 377 ? 85.047 -35.616 -121.335 1.00 35.16 377 PHE A C 1
ATOM 3237 O O . PHE A 1 377 ? 84.360 -34.607 -121.199 1.00 35.16 377 PHE A O 1
ATOM 3244 N N . GLU A 1 378 ? 84.670 -36.765 -120.757 1.00 40.66 378 GLU A N 1
ATOM 3245 C CA . GLU A 1 378 ? 83.467 -36.884 -119.896 1.00 40.66 378 GLU A CA 1
ATOM 3246 C C . GLU A 1 378 ? 83.752 -37.269 -118.427 1.00 40.66 378 GLU A C 1
ATOM 3248 O O . GLU A 1 378 ? 82.822 -37.518 -117.664 1.00 40.66 378 GLU A O 1
ATOM 3253 N N . GLU A 1 379 ? 85.008 -37.251 -117.962 1.00 39.50 379 GLU A N 1
ATOM 3254 C CA . GLU A 1 379 ? 85.366 -37.858 -116.664 1.00 39.50 379 GLU A CA 1
ATOM 3255 C C . GLU A 1 379 ? 85.792 -36.902 -115.527 1.00 39.50 379 GLU A C 1
ATOM 3257 O O . GLU A 1 379 ? 86.034 -37.371 -114.421 1.00 39.50 379 GLU A O 1
ATOM 3262 N N . GLU A 1 380 ? 85.831 -35.570 -115.704 1.00 39.97 380 GLU A N 1
ATOM 3263 C CA . GLU A 1 380 ? 86.647 -34.730 -114.793 1.00 39.97 380 GLU A CA 1
ATOM 3264 C C . GLU A 1 380 ? 85.949 -33.708 -113.863 1.00 39.97 380 GLU A C 1
ATOM 3266 O O . GLU A 1 380 ? 86.649 -32.999 -113.152 1.00 39.97 380 GLU A O 1
ATOM 3271 N N . GLN A 1 381 ? 84.616 -33.563 -113.783 1.00 38.56 381 GLN A N 1
ATOM 3272 C CA . GLN A 1 381 ? 84.025 -32.501 -112.914 1.00 38.56 381 GLN A CA 1
ATOM 3273 C C . GLN A 1 381 ? 82.917 -32.947 -111.940 1.00 38.56 381 GLN A C 1
ATOM 3275 O O . GLN A 1 381 ? 82.219 -32.114 -111.358 1.00 38.56 381 GLN A O 1
ATOM 3280 N N . LYS A 1 382 ? 82.792 -34.254 -111.672 1.00 42.22 382 LYS A N 1
ATOM 3281 C CA . LYS A 1 382 ? 81.842 -34.814 -110.682 1.00 42.22 382 LYS A CA 1
ATOM 3282 C C . LYS A 1 382 ? 82.320 -34.779 -109.213 1.00 42.22 382 LYS A C 1
ATOM 3284 O O . LYS A 1 382 ? 81.636 -35.316 -108.349 1.00 42.22 382 LYS A O 1
ATOM 3289 N N . GLU A 1 383 ? 83.419 -34.094 -108.882 1.00 43.97 383 GLU A N 1
ATOM 3290 C CA . GLU A 1 383 ? 84.057 -34.185 -107.549 1.00 43.97 383 GLU A CA 1
ATOM 3291 C C . GLU A 1 383 ? 83.846 -32.975 -106.601 1.00 43.97 383 GLU A C 1
ATOM 3293 O O . GLU A 1 383 ? 84.256 -33.005 -105.444 1.00 43.97 383 GLU A O 1
ATOM 3298 N N . LYS A 1 384 ? 83.145 -31.905 -107.009 1.00 40.75 384 LYS A N 1
ATOM 3299 C CA . LYS A 1 384 ? 83.008 -30.667 -106.195 1.00 40.75 384 LYS A CA 1
ATOM 3300 C C . LYS A 1 384 ? 81.692 -30.503 -105.416 1.00 40.75 384 LYS A C 1
ATOM 3302 O O . LYS A 1 384 ? 81.340 -29.394 -105.021 1.00 40.75 384 LYS A O 1
ATOM 3307 N N . VAL A 1 385 ? 80.977 -31.598 -105.140 1.00 45.31 385 VAL A N 1
ATOM 3308 C CA . VAL A 1 385 ? 79.697 -31.594 -104.391 1.00 45.31 385 VAL A CA 1
ATOM 3309 C C . VAL A 1 385 ? 79.835 -31.923 -102.888 1.00 45.31 385 VAL A C 1
ATOM 3311 O O . VAL A 1 385 ? 78.890 -31.706 -102.137 1.00 45.31 385 VAL A O 1
ATOM 3314 N N . MET A 1 386 ? 80.985 -32.367 -102.367 1.00 42.66 386 MET A N 1
ATOM 3315 C CA . MET A 1 386 ? 80.998 -33.057 -101.058 1.00 42.66 386 MET A CA 1
ATOM 3316 C C . MET A 1 386 ? 81.602 -32.309 -99.844 1.00 42.66 386 MET A C 1
ATOM 3318 O O . MET A 1 386 ? 81.619 -32.876 -98.758 1.00 42.66 386 MET A O 1
ATOM 3322 N N . GLN A 1 387 ? 82.074 -31.055 -99.943 1.00 41.94 387 GLN A N 1
ATOM 3323 C CA . GLN A 1 387 ? 82.911 -30.468 -98.863 1.00 41.94 387 GLN A CA 1
ATOM 3324 C C . GLN A 1 387 ? 82.416 -29.206 -98.127 1.00 41.94 387 GLN A C 1
ATOM 3326 O O . GLN A 1 387 ? 83.108 -28.740 -97.227 1.00 41.94 387 GLN A O 1
ATOM 3331 N N . LEU A 1 388 ? 81.222 -28.657 -98.384 1.00 43.81 388 LEU A N 1
ATOM 3332 C CA . LEU A 1 388 ? 80.779 -27.418 -97.697 1.00 43.81 388 LEU A CA 1
ATOM 3333 C C . LEU A 1 388 ? 79.391 -27.495 -97.040 1.00 43.81 388 LEU A C 1
ATOM 3335 O O . LEU A 1 388 ? 78.750 -26.473 -96.819 1.00 43.81 388 LEU A O 1
ATOM 3339 N N . ARG A 1 389 ? 78.939 -28.704 -96.674 1.00 43.50 389 ARG A N 1
ATOM 3340 C CA . ARG A 1 389 ? 77.674 -28.933 -95.946 1.00 43.50 389 ARG A CA 1
ATOM 3341 C C . ARG A 1 389 ? 77.809 -29.275 -94.456 1.00 43.50 389 ARG A C 1
ATOM 3343 O O . ARG A 1 389 ? 76.793 -29.505 -93.823 1.00 43.50 389 ARG A O 1
ATOM 3350 N N . HIS A 1 390 ? 79.008 -29.260 -93.864 1.00 44.72 390 HIS A N 1
ATOM 3351 C CA . HIS A 1 390 ? 79.195 -29.760 -92.487 1.00 44.72 390 HIS A CA 1
ATOM 3352 C C . HIS A 1 390 ? 79.696 -28.733 -91.446 1.00 44.72 390 HIS A C 1
ATOM 3354 O O . HIS A 1 390 ? 80.027 -29.111 -90.330 1.00 44.72 390 HIS A O 1
ATOM 3360 N N . LYS A 1 391 ? 79.739 -27.426 -91.747 1.00 42.28 391 LYS A N 1
ATOM 3361 C CA . LYS A 1 391 ? 80.280 -26.410 -90.809 1.00 42.28 391 LYS A CA 1
ATOM 3362 C C . LYS A 1 391 ? 79.316 -25.301 -90.361 1.00 42.28 391 LYS A C 1
ATOM 3364 O O . LYS A 1 391 ? 79.739 -24.413 -89.627 1.00 42.28 391 LYS A O 1
ATOM 3369 N N . SER A 1 392 ? 78.036 -25.339 -90.744 1.00 45.09 392 SER A N 1
ATOM 3370 C CA . SER A 1 392 ? 77.069 -24.268 -90.423 1.00 45.09 392 SER A CA 1
ATOM 3371 C C . SER A 1 392 ? 75.802 -24.707 -89.673 1.00 45.09 392 SER A C 1
ATOM 3373 O O . SER A 1 392 ? 74.933 -23.872 -89.453 1.00 45.09 392 SER A O 1
ATOM 3375 N N . GLU A 1 393 ? 75.697 -25.964 -89.228 1.00 47.03 393 GLU A N 1
ATOM 3376 C CA . GLU A 1 393 ? 74.528 -26.467 -88.471 1.00 47.03 393 GLU A CA 1
ATOM 3377 C C . GLU A 1 393 ? 74.728 -26.543 -86.944 1.00 47.03 393 GLU A C 1
ATOM 3379 O O . GLU A 1 393 ? 73.762 -26.736 -86.210 1.00 47.03 393 GLU A O 1
ATOM 3384 N N . GLU A 1 394 ? 75.939 -26.309 -86.424 1.00 48.78 394 GLU A N 1
ATOM 3385 C CA . GLU A 1 394 ? 76.193 -26.328 -84.970 1.00 48.78 394 GLU A CA 1
ATOM 3386 C C . GLU A 1 394 ? 76.063 -24.957 -84.284 1.00 48.78 394 GLU A C 1
ATOM 3388 O O . GLU A 1 394 ? 75.769 -24.899 -83.094 1.00 48.78 394 GLU A O 1
ATOM 3393 N N . LYS A 1 395 ? 76.152 -23.837 -85.016 1.00 44.66 395 LYS A N 1
ATOM 3394 C CA . LYS A 1 395 ? 76.027 -22.479 -84.435 1.00 44.66 395 LYS A CA 1
ATOM 3395 C C . LYS A 1 395 ? 74.585 -21.987 -84.234 1.00 44.66 395 LYS A C 1
ATOM 3397 O O . LYS A 1 395 ? 74.386 -20.915 -83.674 1.00 44.66 395 LYS A O 1
ATOM 3402 N N . LEU A 1 396 ? 73.582 -22.760 -84.655 1.00 46.59 396 LEU A N 1
ATOM 3403 C CA . LEU A 1 396 ? 72.160 -22.426 -84.481 1.00 46.59 396 LEU A CA 1
ATOM 3404 C C . LEU A 1 396 ? 71.540 -23.091 -83.233 1.00 46.59 396 LEU A C 1
ATOM 3406 O O . LEU A 1 396 ? 70.516 -22.634 -82.742 1.00 46.59 396 LEU A O 1
ATOM 3410 N N . LYS A 1 397 ? 72.197 -24.110 -82.658 1.00 49.75 397 LYS A N 1
ATOM 3411 C CA . LYS A 1 397 ? 71.710 -24.855 -81.477 1.00 49.75 397 LYS A CA 1
ATOM 3412 C C . LYS A 1 397 ? 72.156 -24.279 -80.122 1.00 49.75 397 LYS A C 1
ATOM 3414 O O . LYS A 1 397 ? 71.684 -24.733 -79.083 1.00 49.75 397 LYS A O 1
ATOM 3419 N N . GLU A 1 398 ? 73.019 -23.262 -80.116 1.00 48.03 398 GLU A N 1
ATOM 3420 C CA . GLU A 1 398 ? 73.465 -22.548 -78.903 1.00 48.03 398 GLU A CA 1
ATOM 3421 C C . GLU A 1 398 ? 72.641 -21.279 -78.607 1.00 48.03 398 GLU A C 1
ATOM 3423 O O . GLU A 1 398 ? 72.538 -20.858 -77.457 1.00 48.03 398 GLU A O 1
ATOM 3428 N N . PHE A 1 399 ? 71.970 -20.713 -79.615 1.00 44.91 399 PHE A N 1
ATOM 3429 C CA . PHE A 1 399 ? 71.138 -19.509 -79.483 1.00 44.91 399 PHE A CA 1
ATOM 3430 C C . PHE A 1 399 ? 69.739 -19.811 -78.901 1.00 44.91 399 PHE A C 1
ATOM 3432 O O . PHE A 1 399 ? 69.168 -19.000 -78.175 1.00 44.91 399 PHE A O 1
ATOM 3439 N N . GLU A 1 400 ? 69.212 -21.020 -79.125 1.00 48.06 400 GLU A N 1
ATOM 3440 C CA . GLU A 1 400 ? 67.888 -21.447 -78.642 1.00 48.06 400 GLU A CA 1
ATOM 3441 C C . GLU A 1 400 ? 67.853 -21.811 -77.140 1.00 48.06 400 GLU A C 1
ATOM 3443 O O . GLU A 1 400 ? 66.779 -21.835 -76.539 1.00 48.06 400 GLU A O 1
ATOM 3448 N N . ARG A 1 401 ? 69.011 -22.020 -76.487 1.00 47.56 401 ARG A N 1
ATOM 3449 C CA . ARG A 1 401 ? 69.100 -22.272 -75.030 1.00 47.56 401 ARG A CA 1
ATOM 3450 C C . ARG A 1 401 ? 69.024 -20.999 -74.169 1.00 47.56 401 ARG A C 1
ATOM 3452 O O . ARG A 1 401 ? 68.679 -21.096 -73.002 1.00 47.56 401 ARG A O 1
ATOM 3459 N N . SER A 1 402 ? 69.255 -19.811 -74.738 1.00 43.56 402 SER A N 1
ATOM 3460 C CA . SER A 1 402 ? 69.296 -18.514 -74.020 1.00 43.56 402 SER A CA 1
ATOM 3461 C C . SER A 1 402 ? 67.929 -17.808 -73.870 1.00 43.56 402 SER A C 1
ATOM 3463 O O . SER A 1 402 ? 67.789 -16.824 -73.136 1.00 43.56 402 SER A O 1
ATOM 3465 N N . MET A 1 403 ? 66.893 -18.295 -74.559 1.00 46.19 403 MET A N 1
ATOM 3466 C CA . MET A 1 403 ? 65.544 -17.704 -74.548 1.00 46.19 403 MET A CA 1
ATOM 3467 C C . MET A 1 403 ? 64.564 -18.413 -73.600 1.00 46.19 403 MET A C 1
ATOM 3469 O O . MET A 1 403 ? 63.469 -17.905 -73.374 1.00 46.19 403 MET A O 1
ATOM 3473 N N . LYS A 1 404 ? 64.949 -19.557 -73.016 1.00 44.41 404 LYS A N 1
ATOM 3474 C CA . LYS A 1 404 ? 64.065 -20.395 -72.185 1.00 44.41 404 LYS A CA 1
ATOM 3475 C C . LYS A 1 404 ? 64.199 -20.172 -70.669 1.00 44.41 404 LYS A C 1
ATOM 3477 O O . LYS A 1 404 ? 63.398 -20.708 -69.921 1.00 44.41 404 LYS A O 1
ATOM 3482 N N . GLU A 1 405 ? 65.127 -19.318 -70.235 1.00 43.66 405 GLU A N 1
ATOM 3483 C CA . GLU A 1 405 ? 65.298 -18.868 -68.835 1.00 43.66 405 GLU A CA 1
ATOM 3484 C C . GLU A 1 405 ? 64.680 -17.480 -68.556 1.00 43.66 405 GLU A C 1
ATOM 3486 O O . GLU A 1 405 ? 64.855 -16.925 -67.482 1.00 43.66 405 GLU A O 1
ATOM 3491 N N . ARG A 1 406 ? 63.926 -16.900 -69.503 1.00 41.28 406 ARG A N 1
ATOM 3492 C CA . ARG A 1 406 ? 63.284 -15.570 -69.365 1.00 41.28 406 ARG A CA 1
ATOM 3493 C C . ARG A 1 406 ? 61.751 -15.589 -69.378 1.00 41.28 406 ARG A C 1
ATOM 3495 O O . ARG A 1 406 ? 61.129 -14.550 -69.564 1.00 41.28 406 ARG A O 1
ATOM 3502 N N . TYR A 1 407 ? 61.136 -16.759 -69.199 1.00 42.00 407 TYR A N 1
ATOM 3503 C CA . TYR A 1 407 ? 59.674 -16.917 -69.245 1.00 42.00 407 TYR A CA 1
ATOM 3504 C C . TYR A 1 407 ? 59.079 -17.699 -68.057 1.00 42.00 407 TYR A C 1
ATOM 3506 O O . TYR A 1 407 ? 57.873 -17.914 -68.017 1.00 42.00 407 TYR A O 1
ATOM 3514 N N . GLU A 1 408 ? 59.891 -18.095 -67.068 1.00 44.53 408 GLU A N 1
ATOM 3515 C CA . GLU A 1 408 ? 59.423 -18.842 -65.883 1.00 44.53 408 GLU A CA 1
ATOM 3516 C C . GLU A 1 408 ? 59.676 -18.133 -64.532 1.00 44.53 408 GLU A C 1
ATOM 3518 O O . GLU A 1 408 ? 59.319 -18.679 -63.489 1.00 44.53 408 GLU A O 1
ATOM 3523 N N . GLU A 1 409 ? 60.169 -16.885 -64.528 1.00 40.16 409 GLU A N 1
ATOM 3524 C CA . GLU A 1 409 ? 60.299 -16.051 -63.310 1.00 40.16 409 GLU A CA 1
ATOM 3525 C C . GLU A 1 409 ? 59.175 -15.003 -63.132 1.00 40.16 409 GLU A C 1
ATOM 3527 O O . GLU A 1 409 ? 58.901 -14.593 -62.010 1.00 40.16 409 GLU A O 1
ATOM 3532 N N . ASP A 1 410 ? 58.401 -14.677 -64.176 1.00 42.78 410 ASP A N 1
ATOM 3533 C CA . ASP A 1 410 ? 57.363 -13.617 -64.140 1.00 42.78 410 ASP A CA 1
ATOM 3534 C C . ASP A 1 410 ? 55.948 -14.096 -63.722 1.00 42.78 410 ASP A C 1
ATOM 3536 O O . ASP A 1 410 ? 54.973 -13.343 -63.755 1.00 42.78 410 ASP A O 1
ATOM 3540 N N . GLN A 1 411 ? 55.795 -15.363 -63.317 1.00 40.50 411 GLN A N 1
ATOM 3541 C CA . GLN A 1 411 ? 54.508 -15.951 -62.887 1.00 40.50 411 GLN A CA 1
ATOM 3542 C C . GLN A 1 411 ? 54.501 -16.452 -61.430 1.00 40.50 411 GLN A C 1
ATOM 3544 O O . GLN A 1 411 ? 53.513 -17.033 -60.984 1.00 40.50 411 GLN A O 1
ATOM 3549 N N . LYS A 1 412 ? 55.560 -16.198 -60.646 1.00 42.84 412 LYS A N 1
ATOM 3550 C CA . LYS A 1 412 ? 55.659 -16.611 -59.228 1.00 42.84 412 LYS A CA 1
ATOM 3551 C C . LYS A 1 412 ? 55.956 -15.471 -58.243 1.00 42.84 412 LYS A C 1
ATOM 3553 O O . LYS A 1 412 ? 56.378 -15.726 -57.121 1.00 42.84 412 LYS A O 1
ATOM 3558 N N . GLU A 1 413 ? 55.617 -14.237 -58.614 1.00 44.62 413 GLU A N 1
ATOM 3559 C CA . GLU A 1 413 ? 55.683 -13.043 -57.750 1.00 44.62 413 GLU A CA 1
ATOM 3560 C C . GLU A 1 413 ? 54.310 -12.344 -57.613 1.00 44.62 413 GLU A C 1
ATOM 3562 O O . GLU A 1 413 ? 54.183 -11.125 -57.586 1.00 44.62 413 GLU A O 1
ATOM 3567 N N . ARG A 1 414 ? 53.224 -13.126 -57.544 1.00 42.38 414 ARG A N 1
ATOM 3568 C CA . ARG A 1 414 ? 51.884 -12.625 -57.162 1.00 42.38 414 ARG A CA 1
ATOM 3569 C C . ARG A 1 414 ? 51.234 -13.373 -55.995 1.00 42.38 414 ARG A C 1
ATOM 3571 O O . ARG A 1 414 ? 50.113 -13.049 -55.627 1.00 42.38 414 ARG A O 1
ATOM 3578 N N . GLU A 1 415 ? 51.946 -14.316 -55.373 1.00 46.59 415 GLU A N 1
ATOM 3579 C CA . GLU A 1 415 ? 51.380 -15.197 -54.335 1.00 46.59 415 GLU A CA 1
ATOM 3580 C C . GLU A 1 415 ? 52.269 -15.420 -53.086 1.00 46.59 415 GLU A C 1
ATOM 3582 O O . GLU A 1 415 ? 52.007 -16.339 -52.313 1.00 46.59 415 GLU A O 1
ATOM 3587 N N . ARG A 1 416 ? 53.306 -14.599 -52.820 1.00 43.66 416 ARG A N 1
ATOM 3588 C CA . ARG A 1 416 ? 54.230 -14.849 -51.681 1.00 43.66 416 ARG A CA 1
ATOM 3589 C C . ARG A 1 416 ? 54.697 -13.673 -50.806 1.00 43.66 416 ARG A C 1
ATOM 3591 O O . ARG A 1 416 ? 55.650 -13.853 -50.059 1.00 43.66 416 ARG A O 1
ATOM 3598 N N . LEU A 1 417 ? 54.009 -12.528 -50.786 1.00 39.34 417 LEU A N 1
ATOM 3599 C CA . LEU A 1 417 ? 54.252 -11.475 -49.775 1.00 39.34 417 LEU A CA 1
ATOM 3600 C C . LEU A 1 417 ? 52.962 -11.047 -49.063 1.00 39.34 417 LEU A C 1
ATOM 3602 O O . LEU A 1 417 ? 52.541 -9.897 -49.068 1.00 39.34 417 LEU A O 1
ATOM 3606 N N . LEU A 1 418 ? 52.356 -12.040 -48.414 1.00 47.75 418 LEU A N 1
ATOM 3607 C CA . LEU A 1 418 ? 51.697 -11.900 -47.119 1.00 47.75 418 LEU A CA 1
ATOM 3608 C C . LEU A 1 418 ? 52.675 -12.448 -46.069 1.00 47.75 418 LEU A C 1
ATOM 3610 O O . LEU A 1 418 ? 52.627 -13.633 -45.740 1.00 47.75 418 LEU A O 1
ATOM 3614 N N . ARG A 1 419 ? 53.599 -11.604 -45.604 1.00 49.19 419 ARG A N 1
ATOM 3615 C CA . ARG A 1 419 ? 54.153 -11.598 -44.239 1.00 49.19 419 ARG A CA 1
ATOM 3616 C C . ARG A 1 419 ? 55.185 -10.482 -44.123 1.00 49.19 419 ARG A C 1
ATOM 3618 O O . ARG A 1 419 ? 56.140 -10.451 -44.884 1.00 49.19 419 ARG A O 1
ATOM 3625 N N . ASP A 1 420 ? 54.940 -9.631 -43.138 1.00 50.50 420 ASP A N 1
ATOM 3626 C CA . ASP A 1 420 ? 55.842 -8.643 -42.549 1.00 50.50 420 ASP A CA 1
ATOM 3627 C C . ASP A 1 420 ? 56.065 -7.363 -43.369 1.00 50.50 420 ASP A C 1
ATOM 3629 O O . ASP A 1 420 ? 56.883 -7.295 -44.281 1.00 50.50 420 ASP A O 1
ATOM 3633 N N . GLY A 1 421 ? 55.322 -6.310 -42.993 1.00 48.25 421 GLY A N 1
ATOM 3634 C CA . GLY A 1 421 ? 55.664 -4.935 -43.374 1.00 48.25 421 GLY A CA 1
ATOM 3635 C C . GLY A 1 421 ? 54.526 -3.942 -43.628 1.00 48.25 421 GLY A C 1
ATOM 3636 O O . GLY A 1 421 ? 54.831 -2.823 -44.012 1.00 48.25 421 GLY A O 1
ATOM 3637 N N . PHE A 1 422 ? 53.242 -4.289 -43.453 1.00 43.22 422 PHE A N 1
ATOM 3638 C CA . PHE A 1 422 ? 52.125 -3.343 -43.686 1.00 43.22 422 PHE A CA 1
ATOM 3639 C C . PHE A 1 422 ? 50.911 -3.524 -42.749 1.00 43.22 422 PHE A C 1
ATOM 3641 O O . PHE A 1 422 ? 49.825 -3.021 -43.030 1.00 43.22 422 PHE A O 1
ATOM 3648 N N . GLU A 1 423 ? 51.079 -4.212 -41.614 1.00 43.25 423 GLU A N 1
ATOM 3649 C CA . GLU A 1 423 ? 50.040 -4.306 -40.572 1.00 43.25 423 GLU A CA 1
ATOM 3650 C C . GLU A 1 423 ? 50.295 -3.415 -39.344 1.00 43.25 423 GLU A C 1
ATOM 3652 O O . GLU A 1 423 ? 49.373 -3.226 -38.556 1.00 43.25 423 GLU A O 1
ATOM 3657 N N . GLU A 1 424 ? 51.479 -2.815 -39.186 1.00 45.56 424 GLU A N 1
ATOM 3658 C CA . GLU A 1 424 ? 51.781 -1.947 -38.033 1.00 45.56 424 GLU A CA 1
ATOM 3659 C C . GLU A 1 424 ? 51.381 -0.476 -38.263 1.00 45.56 424 GLU A C 1
ATOM 3661 O O . GLU A 1 424 ? 50.859 0.158 -37.351 1.00 45.56 424 GLU A O 1
ATOM 3666 N N . ASP A 1 425 ? 51.486 0.052 -39.489 1.00 44.75 425 ASP A N 1
ATOM 3667 C CA . ASP A 1 425 ? 51.267 1.490 -39.758 1.00 44.75 425 ASP A CA 1
ATOM 3668 C C . ASP A 1 425 ? 49.770 1.887 -39.841 1.00 44.75 425 ASP A C 1
ATOM 3670 O O . ASP A 1 425 ? 49.356 2.970 -39.420 1.00 44.75 425 ASP A O 1
ATOM 3674 N N . MET A 1 426 ? 48.908 0.973 -40.307 1.00 47.22 426 MET A N 1
ATOM 3675 C CA . MET A 1 426 ? 47.442 1.141 -40.280 1.00 47.22 426 MET A CA 1
ATOM 3676 C C . MET A 1 426 ? 46.830 0.805 -38.914 1.00 47.22 426 MET A C 1
ATOM 3678 O O . MET A 1 426 ? 45.786 1.362 -38.572 1.00 47.22 426 MET A O 1
ATOM 3682 N N . ARG A 1 427 ? 47.468 -0.065 -38.113 1.00 50.31 427 ARG A N 1
ATOM 3683 C CA . ARG A 1 427 ? 47.069 -0.291 -36.716 1.00 50.31 427 ARG A CA 1
ATOM 3684 C C . ARG A 1 427 ? 47.390 0.935 -35.873 1.00 50.31 427 ARG A C 1
ATOM 3686 O O . ARG A 1 427 ? 46.477 1.431 -35.236 1.00 50.31 427 ARG A O 1
ATOM 3693 N N . HIS A 1 428 ? 48.574 1.538 -36.002 1.00 47.97 428 HIS A N 1
ATOM 3694 C CA . HIS A 1 428 ? 48.963 2.714 -35.210 1.00 47.97 428 HIS A CA 1
ATOM 3695 C C . HIS A 1 428 ? 48.061 3.948 -35.435 1.00 47.97 428 HIS A C 1
ATOM 3697 O O . HIS A 1 428 ? 47.663 4.597 -34.472 1.00 47.97 428 HIS A O 1
ATOM 3703 N N . LYS A 1 429 ? 47.633 4.238 -36.676 1.00 51.19 429 LYS A N 1
ATOM 3704 C CA . LYS A 1 429 ? 46.667 5.328 -36.964 1.00 51.19 429 LYS A CA 1
ATOM 3705 C C . LYS A 1 429 ? 45.230 5.018 -36.534 1.00 51.19 429 LYS A C 1
ATOM 3707 O O . LYS A 1 429 ? 44.487 5.932 -36.176 1.00 51.19 429 LYS A O 1
ATOM 3712 N N . LEU A 1 430 ? 44.814 3.750 -36.586 1.00 48.06 430 LEU A N 1
ATOM 3713 C CA . LEU A 1 430 ? 43.484 3.317 -36.146 1.00 48.06 430 LEU A CA 1
ATOM 3714 C C . LEU A 1 430 ? 43.412 3.187 -34.612 1.00 48.06 430 LEU A C 1
ATOM 3716 O O . LEU A 1 430 ? 42.359 3.461 -34.043 1.00 48.06 430 LEU A O 1
ATOM 3720 N N . GLU A 1 431 ? 44.507 2.806 -33.946 1.00 52.53 431 GLU A N 1
ATOM 3721 C CA . GLU A 1 431 ? 44.681 2.837 -32.490 1.00 52.53 431 GLU A CA 1
ATOM 3722 C C . GLU A 1 431 ? 44.713 4.291 -31.992 1.00 52.53 431 GLU A C 1
ATOM 3724 O O . GLU A 1 431 ? 43.898 4.604 -31.137 1.00 52.53 431 GLU A O 1
ATOM 3729 N N . GLU A 1 432 ? 45.495 5.207 -32.590 1.00 54.38 432 GLU A N 1
ATOM 3730 C CA . GLU A 1 432 ? 45.515 6.637 -32.206 1.00 54.38 432 GLU A CA 1
ATOM 3731 C C . GLU A 1 432 ? 44.144 7.321 -32.354 1.00 54.38 432 GLU A C 1
ATOM 3733 O O . GLU A 1 432 ? 43.748 8.117 -31.502 1.00 54.38 432 GLU A O 1
ATOM 3738 N N . LEU A 1 433 ? 43.383 7.021 -33.417 1.00 54.22 433 LEU A N 1
ATOM 3739 C CA . LEU A 1 433 ? 42.019 7.543 -33.595 1.00 54.22 433 LEU A CA 1
ATOM 3740 C C . LEU A 1 433 ? 41.019 6.905 -32.619 1.00 54.22 433 LEU A C 1
ATOM 3742 O O . LEU A 1 433 ? 40.116 7.590 -32.142 1.00 54.22 433 LEU A O 1
ATOM 3746 N N . LYS A 1 434 ? 41.176 5.617 -32.282 1.00 52.53 434 LYS A N 1
ATOM 3747 C CA . LYS A 1 434 ? 40.359 4.935 -31.262 1.00 52.53 434 LYS A CA 1
ATOM 3748 C C . LYS A 1 434 ? 40.734 5.334 -29.838 1.00 52.53 434 LYS A C 1
ATOM 3750 O O . LYS A 1 434 ? 39.898 5.189 -28.953 1.00 52.53 434 LYS A O 1
ATOM 3755 N N . GLU A 1 435 ? 41.964 5.761 -29.597 1.00 56.34 435 GLU A N 1
ATOM 3756 C CA . GLU A 1 435 ? 42.468 6.207 -28.299 1.00 56.34 435 GLU A CA 1
ATOM 3757 C C . GLU A 1 435 ? 42.063 7.663 -28.065 1.00 56.34 435 GLU A C 1
ATOM 3759 O O . GLU A 1 435 ? 41.420 7.927 -27.058 1.00 56.34 435 GLU A O 1
ATOM 3764 N N . LYS A 1 436 ? 42.194 8.549 -29.065 1.00 54.72 436 LYS A N 1
ATOM 3765 C CA . LYS A 1 436 ? 41.603 9.902 -29.023 1.00 54.72 436 LYS A CA 1
ATOM 3766 C C . LYS A 1 436 ? 40.079 9.896 -28.905 1.00 54.72 436 LYS A C 1
ATOM 3768 O O . LYS A 1 436 ? 39.530 10.677 -28.137 1.00 54.72 436 LYS A O 1
ATOM 3773 N N . HIS A 1 437 ? 39.374 9.004 -29.610 1.00 58.62 437 HIS A N 1
ATOM 3774 C CA . HIS A 1 437 ? 37.919 8.878 -29.457 1.00 58.62 437 HIS A CA 1
ATOM 3775 C C . HIS A 1 437 ? 37.535 8.292 -28.088 1.00 58.62 437 HIS A C 1
ATOM 3777 O O . HIS A 1 437 ? 36.538 8.712 -27.511 1.00 58.62 437 HIS A O 1
ATOM 3783 N N . ARG A 1 438 ? 38.326 7.360 -27.530 1.00 55.56 438 ARG A N 1
ATOM 3784 C CA . ARG A 1 438 ? 38.118 6.839 -26.166 1.00 55.56 438 ARG A CA 1
ATOM 3785 C C . ARG A 1 438 ? 38.445 7.870 -25.088 1.00 55.56 438 ARG A C 1
ATOM 3787 O O . ARG A 1 438 ? 37.747 7.896 -24.083 1.00 55.56 438 ARG A O 1
ATOM 3794 N N . GLU A 1 439 ? 39.440 8.728 -25.292 1.00 61.16 439 GLU A N 1
ATOM 3795 C CA . GLU A 1 439 ? 39.770 9.854 -24.412 1.00 61.16 439 GLU A CA 1
ATOM 3796 C C . GLU A 1 439 ? 38.713 10.960 -24.487 1.00 61.16 439 GLU A C 1
ATOM 3798 O O . GLU A 1 439 ? 38.300 11.470 -23.450 1.00 61.16 439 GLU A O 1
ATOM 3803 N N . GLU A 1 440 ? 38.197 11.290 -25.677 1.00 62.06 440 GLU A N 1
ATOM 3804 C CA . GLU A 1 440 ? 37.066 12.214 -25.827 1.00 62.06 440 GLU A CA 1
ATOM 3805 C C . GLU A 1 440 ? 35.770 11.649 -25.231 1.00 62.06 440 GLU A C 1
ATOM 3807 O O . GLU A 1 440 ? 35.004 12.392 -24.618 1.00 62.06 440 GLU A O 1
ATOM 3812 N N . GLU A 1 441 ? 35.499 10.349 -25.386 1.00 62.25 441 GLU A N 1
ATOM 3813 C CA . GLU A 1 441 ? 34.354 9.692 -24.750 1.00 62.25 441 GLU A CA 1
ATOM 3814 C C . GLU A 1 441 ? 34.529 9.561 -23.238 1.00 62.25 441 GLU A C 1
ATOM 3816 O O . GLU A 1 441 ? 33.554 9.768 -22.520 1.00 62.25 441 GLU A O 1
ATOM 3821 N N . MET A 1 442 ? 35.742 9.290 -22.739 1.00 57.78 442 MET A N 1
ATOM 3822 C CA . MET A 1 442 ? 36.044 9.329 -21.306 1.00 57.78 442 MET A CA 1
ATOM 3823 C C . MET A 1 442 ? 35.894 10.739 -20.750 1.00 57.78 442 MET A C 1
ATOM 3825 O O . MET A 1 442 ? 35.212 10.883 -19.746 1.00 57.78 442 MET A O 1
ATOM 3829 N N . MET A 1 443 ? 36.417 11.778 -21.410 1.00 64.38 443 MET A N 1
ATOM 3830 C CA . MET A 1 443 ? 36.223 13.167 -20.977 1.00 64.38 443 MET A CA 1
ATOM 3831 C C . MET A 1 443 ? 34.746 13.570 -21.006 1.00 64.38 443 MET A C 1
ATOM 3833 O O . MET A 1 443 ? 34.273 14.188 -20.057 1.00 64.38 443 MET A O 1
ATOM 3837 N N . LYS A 1 444 ? 33.981 13.167 -22.031 1.00 66.44 444 LYS A N 1
ATOM 3838 C CA . LYS A 1 444 ? 32.527 13.403 -22.083 1.00 66.44 444 LYS A CA 1
ATOM 3839 C C . LYS A 1 444 ? 31.784 12.641 -20.988 1.00 66.44 444 LYS A C 1
ATOM 3841 O O . LYS A 1 444 ? 30.881 13.208 -20.384 1.00 66.44 444 LYS A O 1
ATOM 3846 N N . MET A 1 445 ? 32.148 11.387 -20.710 1.00 61.44 445 MET A N 1
ATOM 3847 C CA . MET A 1 445 ? 31.583 10.592 -19.611 1.00 61.44 445 MET A CA 1
ATOM 3848 C C . MET A 1 445 ? 31.955 11.159 -18.243 1.00 61.44 445 MET A C 1
ATOM 3850 O O . MET A 1 445 ? 31.123 11.153 -17.345 1.00 61.44 445 MET A O 1
ATOM 3854 N N . GLU A 1 446 ? 33.172 11.662 -18.074 1.00 67.62 446 GLU A N 1
ATOM 3855 C CA . GLU A 1 446 ? 33.676 12.230 -16.827 1.00 67.62 446 GLU A CA 1
ATOM 3856 C C . GLU A 1 446 ? 33.092 13.629 -16.570 1.00 67.62 446 GLU A C 1
ATOM 3858 O O . GLU A 1 446 ? 32.722 13.937 -15.437 1.00 67.62 446 GLU A O 1
ATOM 3863 N N . GLU A 1 447 ? 32.867 14.433 -17.617 1.00 71.00 447 GLU A N 1
ATOM 3864 C CA . GLU A 1 447 ? 32.046 15.649 -17.551 1.00 71.00 447 GLU A CA 1
ATOM 3865 C C . GLU A 1 447 ? 30.576 15.338 -17.252 1.00 71.00 447 GLU A C 1
ATOM 3867 O O . GLU A 1 447 ? 29.976 16.015 -16.415 1.00 71.00 447 GLU A O 1
ATOM 3872 N N . LEU A 1 448 ? 29.982 14.314 -17.883 1.00 70.31 448 LEU A N 1
ATOM 3873 C CA . LEU A 1 448 ? 28.607 13.897 -17.580 1.00 70.31 448 LEU A CA 1
ATOM 3874 C C . LEU A 1 448 ? 28.489 13.415 -16.133 1.00 70.31 448 LEU A C 1
ATOM 3876 O O . LEU A 1 448 ? 27.516 13.734 -15.454 1.00 70.31 448 LEU A O 1
ATOM 3880 N N . LYS A 1 449 ? 29.490 12.671 -15.654 1.00 64.62 449 LYS A N 1
ATOM 3881 C CA . LYS A 1 449 ? 29.556 12.154 -14.289 1.00 64.62 449 LYS A CA 1
ATOM 3882 C C . LYS A 1 449 ? 29.716 13.287 -13.280 1.00 64.62 449 LYS A C 1
ATOM 3884 O O . LYS A 1 449 ? 28.972 13.306 -12.308 1.00 64.62 449 LYS A O 1
ATOM 3889 N N . LYS A 1 450 ? 30.577 14.277 -13.548 1.00 71.12 450 LYS A N 1
ATOM 3890 C CA . LYS A 1 450 ? 30.670 15.502 -12.736 1.00 71.12 450 LYS A CA 1
ATOM 3891 C C . LYS A 1 450 ? 29.355 16.271 -12.710 1.00 71.12 450 LYS A C 1
ATOM 3893 O O . LYS A 1 450 ? 28.905 16.626 -11.630 1.00 71.12 450 LYS A O 1
ATOM 3898 N N . ARG A 1 451 ? 28.699 16.475 -13.859 1.00 71.00 451 ARG A N 1
ATOM 3899 C CA . ARG A 1 451 ? 27.389 17.150 -13.914 1.00 71.00 451 ARG A CA 1
ATOM 3900 C C . ARG A 1 451 ? 26.318 16.388 -13.142 1.00 71.00 451 ARG A C 1
ATOM 3902 O O . ARG A 1 451 ? 25.556 17.007 -12.414 1.00 71.00 451 ARG A O 1
ATOM 3909 N N . PHE A 1 452 ? 26.291 15.063 -13.249 1.00 70.44 452 PHE A N 1
ATOM 3910 C CA . PHE A 1 452 ? 25.351 14.226 -12.509 1.00 70.44 452 PHE A CA 1
ATOM 3911 C C . PHE A 1 452 ? 25.625 14.243 -10.998 1.00 70.44 452 PHE A C 1
ATOM 3913 O O . PHE A 1 452 ? 24.694 14.344 -10.205 1.00 70.44 452 PHE A O 1
ATOM 3920 N N . GLU A 1 453 ? 26.892 14.183 -10.581 1.00 70.06 453 GLU A N 1
ATOM 3921 C CA . GLU A 1 453 ? 27.295 14.306 -9.174 1.00 70.06 453 GLU A CA 1
ATOM 3922 C C . GLU A 1 453 ? 26.976 15.699 -8.611 1.00 70.06 453 GLU A C 1
ATOM 3924 O O . GLU A 1 453 ? 26.569 15.827 -7.455 1.00 70.06 453 GLU A O 1
ATOM 3929 N N . GLU A 1 454 ? 27.103 16.743 -9.427 1.00 74.81 454 GLU A N 1
ATOM 3930 C CA . GLU A 1 454 ? 26.786 18.122 -9.066 1.00 74.81 454 GLU A CA 1
ATOM 3931 C C . GLU A 1 454 ? 25.267 18.359 -9.000 1.00 74.81 454 GLU A C 1
ATOM 3933 O O . GLU A 1 454 ? 24.788 18.942 -8.028 1.00 74.81 454 GLU A O 1
ATOM 3938 N N . GLU A 1 455 ? 24.486 17.799 -9.931 1.00 71.19 455 GLU A N 1
ATOM 3939 C CA . GLU A 1 455 ? 23.017 17.762 -9.870 1.00 71.19 455 GLU A CA 1
ATOM 3940 C C . GLU A 1 455 ? 22.513 16.981 -8.648 1.00 71.19 455 GLU A C 1
ATOM 3942 O O . GLU A 1 455 ? 21.626 17.455 -7.935 1.00 71.19 455 GLU A O 1
ATOM 3947 N N . GLN A 1 456 ? 23.109 15.822 -8.348 1.00 70.19 456 GLN A N 1
ATOM 3948 C CA . GLN A 1 456 ? 22.829 15.059 -7.127 1.00 70.19 456 GLN A CA 1
ATOM 3949 C C . GLN A 1 456 ? 23.160 15.885 -5.878 1.00 70.19 456 GLN A C 1
ATOM 3951 O O . GLN A 1 456 ? 22.354 15.930 -4.947 1.00 70.19 456 GLN A O 1
ATOM 3956 N N . ARG A 1 457 ? 24.301 16.592 -5.854 1.00 77.56 457 ARG A N 1
ATOM 3957 C CA . ARG A 1 457 ? 24.665 17.503 -4.753 1.00 77.56 457 ARG A CA 1
ATOM 3958 C C . ARG A 1 457 ? 23.624 18.596 -4.563 1.00 77.56 457 ARG A C 1
ATOM 3960 O O . ARG A 1 457 ? 23.202 18.811 -3.432 1.00 77.56 457 ARG A O 1
ATOM 3967 N N . VAL A 1 458 ? 23.202 19.263 -5.638 1.00 78.88 458 VAL A N 1
ATOM 3968 C CA . VAL A 1 458 ? 22.202 20.341 -5.582 1.00 78.88 458 VAL A CA 1
ATOM 3969 C C . VAL A 1 458 ? 20.855 19.809 -5.090 1.00 78.88 458 VAL A C 1
ATOM 3971 O O . VAL A 1 458 ? 20.258 20.411 -4.201 1.00 78.88 458 VAL A O 1
ATOM 3974 N N . GLN A 1 459 ? 20.408 18.646 -5.573 1.00 68.75 459 GLN A N 1
ATOM 3975 C CA . GLN A 1 459 ? 19.167 18.019 -5.101 1.00 68.75 459 GLN A CA 1
ATOM 3976 C C . GLN A 1 459 ? 19.236 17.617 -3.622 1.00 68.75 459 GLN A C 1
ATOM 3978 O O . GLN A 1 459 ? 18.267 17.803 -2.881 1.00 68.75 459 GLN A O 1
ATOM 3983 N N . ILE A 1 460 ? 20.376 17.088 -3.168 1.00 73.50 460 ILE A N 1
ATOM 3984 C CA . ILE A 1 460 ? 20.602 16.749 -1.758 1.00 73.50 460 ILE A CA 1
ATOM 3985 C C . ILE A 1 460 ? 20.597 18.013 -0.891 1.00 73.50 460 ILE A C 1
ATOM 3987 O O . ILE A 1 460 ? 20.001 18.009 0.186 1.00 73.50 460 ILE A O 1
ATOM 3991 N N . GLU A 1 461 ? 21.219 19.098 -1.347 1.00 77.69 461 GLU A N 1
ATOM 3992 C CA . GLU A 1 461 ? 21.274 20.361 -0.607 1.00 77.69 461 GLU A CA 1
ATOM 3993 C C . GLU A 1 461 ? 19.891 21.042 -0.540 1.00 77.69 461 GLU A C 1
ATOM 3995 O O . GLU A 1 461 ? 19.482 21.510 0.523 1.00 77.69 461 GLU A O 1
ATOM 4000 N N . GLU A 1 462 ? 19.104 21.001 -1.623 1.00 75.62 462 GLU A N 1
ATOM 4001 C CA . GLU A 1 462 ? 17.699 21.435 -1.612 1.00 75.62 462 GLU A CA 1
ATOM 4002 C C . GLU A 1 462 ? 16.837 20.600 -0.658 1.00 75.62 462 GLU A C 1
ATOM 4004 O O . GLU A 1 462 ? 15.959 21.131 0.030 1.00 75.62 462 GLU A O 1
ATOM 4009 N N . LEU A 1 463 ? 17.063 19.285 -0.609 1.00 75.50 463 LEU A N 1
ATOM 4010 C CA . LEU A 1 463 ? 16.376 18.405 0.331 1.00 75.50 463 LEU A CA 1
ATOM 4011 C C . LEU A 1 463 ? 16.751 18.750 1.772 1.00 75.50 463 LEU A C 1
ATOM 4013 O O . LEU A 1 463 ? 15.850 18.861 2.601 1.00 75.50 463 LEU A O 1
ATOM 4017 N N . LYS A 1 464 ? 18.033 18.988 2.073 1.00 74.44 464 LYS A N 1
ATOM 4018 C CA . LYS A 1 464 ? 18.474 19.433 3.405 1.00 74.44 464 LYS A CA 1
ATOM 4019 C C . LYS A 1 464 ? 17.795 20.735 3.821 1.00 74.44 464 LYS A C 1
ATOM 4021 O O . LYS A 1 464 ? 17.231 20.779 4.908 1.00 74.44 464 LYS A O 1
ATOM 4026 N N . LEU A 1 465 ? 17.747 21.738 2.942 1.00 81.62 465 LEU A N 1
ATOM 4027 C CA . LEU A 1 465 ? 17.050 23.004 3.203 1.00 81.62 465 LEU A CA 1
ATOM 4028 C C . LEU A 1 465 ? 15.556 22.792 3.493 1.00 81.62 465 LEU A C 1
ATOM 4030 O O . LEU A 1 465 ? 15.023 23.352 4.449 1.00 81.62 465 LEU A O 1
ATOM 4034 N N . LYS A 1 466 ? 14.876 21.925 2.729 1.00 74.19 466 LYS A N 1
ATOM 4035 C CA . LYS A 1 466 ? 13.467 21.562 2.983 1.00 74.19 466 LYS A CA 1
ATOM 4036 C C . LYS A 1 466 ? 13.278 20.821 4.313 1.00 74.19 466 LYS A C 1
ATOM 4038 O O . LYS A 1 466 ? 12.242 20.981 4.961 1.00 74.19 466 LYS A O 1
ATOM 4043 N N . TYR A 1 467 ? 14.245 19.997 4.715 1.00 68.62 467 TYR A N 1
ATOM 4044 C CA . TYR A 1 467 ? 14.234 19.303 6.005 1.00 68.62 467 TYR A CA 1
ATOM 4045 C C . TYR A 1 467 ? 14.459 20.269 7.173 1.00 68.62 467 TYR A C 1
ATOM 4047 O O . TYR A 1 467 ? 13.710 20.208 8.147 1.00 68.62 467 TYR A O 1
ATOM 4055 N N . GLU A 1 468 ? 15.412 21.194 7.061 1.00 77.81 468 GLU A N 1
ATOM 4056 C CA . GLU A 1 468 ? 15.667 22.230 8.068 1.00 77.81 468 GLU A CA 1
ATOM 4057 C C . GLU A 1 468 ? 14.465 23.165 8.252 1.00 77.81 468 GLU A C 1
ATOM 4059 O O . GLU A 1 468 ? 14.100 23.495 9.383 1.00 77.81 468 GLU A O 1
ATOM 4064 N N . ASP A 1 469 ? 13.794 23.544 7.162 1.00 78.44 469 ASP A N 1
ATOM 4065 C CA . ASP A 1 469 ? 12.604 24.398 7.216 1.00 78.44 469 ASP A CA 1
ATOM 4066 C C . ASP A 1 469 ? 11.410 23.675 7.872 1.00 78.44 469 ASP A C 1
ATOM 4068 O O . ASP A 1 469 ? 10.692 24.230 8.714 1.00 78.44 469 ASP A O 1
ATOM 4072 N N . ARG A 1 470 ? 11.252 22.372 7.594 1.00 75.94 470 ARG A N 1
ATOM 4073 C CA . ARG A 1 470 ? 10.296 21.514 8.314 1.00 75.94 470 ARG A CA 1
ATOM 4074 C C . ARG A 1 470 ? 10.624 21.385 9.795 1.00 75.94 470 ARG A C 1
ATOM 4076 O O . ARG A 1 470 ? 9.708 21.466 10.611 1.00 75.94 470 ARG A O 1
ATOM 4083 N N . GLU A 1 471 ? 11.886 21.187 10.166 1.00 75.62 471 GLU A N 1
ATOM 4084 C CA . GLU A 1 471 ? 12.277 21.130 11.577 1.00 75.62 471 GLU A CA 1
ATOM 4085 C C . GLU A 1 471 ? 11.992 22.443 12.305 1.00 75.62 471 GLU A C 1
ATOM 4087 O O . GLU A 1 471 ? 11.515 22.420 13.443 1.00 75.62 471 GLU A O 1
ATOM 4092 N N . ARG A 1 472 ? 12.248 23.582 11.653 1.00 79.62 472 ARG A N 1
ATOM 4093 C CA . ARG A 1 472 ? 11.928 24.906 12.191 1.00 79.62 472 ARG A CA 1
ATOM 4094 C C . ARG A 1 472 ? 10.424 25.047 12.424 1.00 79.62 472 ARG A C 1
ATOM 4096 O O . ARG A 1 472 ? 10.013 25.399 13.526 1.00 79.62 472 ARG A O 1
ATOM 4103 N N . THR A 1 473 ? 9.615 24.634 11.449 1.00 76.44 473 THR A N 1
ATOM 4104 C CA . THR A 1 473 ? 8.147 24.644 11.550 1.00 76.44 473 THR A CA 1
ATOM 4105 C C . THR A 1 473 ? 7.652 23.751 12.695 1.00 76.44 473 THR A C 1
ATOM 4107 O O . THR A 1 473 ? 6.767 24.128 13.461 1.00 76.44 473 THR A O 1
ATOM 4110 N N . ILE A 1 474 ? 8.239 22.561 12.862 1.00 75.88 474 ILE A N 1
ATOM 4111 C CA . ILE A 1 474 ? 7.888 21.641 13.954 1.00 75.88 474 ILE A CA 1
ATOM 4112 C C . ILE A 1 474 ? 8.241 22.248 15.318 1.00 75.88 474 ILE A C 1
ATOM 4114 O O . ILE A 1 474 ? 7.431 22.158 16.244 1.00 75.88 474 ILE A O 1
ATOM 4118 N N . ARG A 1 475 ? 9.414 22.882 15.452 1.00 80.06 475 ARG A N 1
ATOM 4119 C CA . ARG A 1 475 ? 9.814 23.574 16.690 1.00 80.06 475 ARG A CA 1
ATOM 4120 C C . ARG A 1 475 ? 8.871 24.727 17.022 1.00 80.06 475 ARG A C 1
ATOM 4122 O O . ARG A 1 475 ? 8.421 24.818 18.159 1.00 80.06 475 ARG A O 1
ATOM 4129 N N . GLU A 1 476 ? 8.492 25.538 16.039 1.00 82.00 476 GLU A N 1
ATOM 4130 C CA . GLU A 1 476 ? 7.541 26.639 16.234 1.00 82.00 476 GLU A CA 1
ATOM 4131 C C . GLU A 1 476 ? 6.171 26.141 16.714 1.00 82.00 476 GLU A C 1
ATOM 4133 O O . GLU A 1 476 ? 5.619 26.672 17.681 1.00 82.00 476 GLU A O 1
ATOM 4138 N N . VAL A 1 477 ? 5.645 25.070 16.107 1.00 79.88 477 VAL A N 1
ATOM 4139 C CA . VAL A 1 477 ? 4.383 24.440 16.535 1.00 79.88 477 VAL A CA 1
ATOM 4140 C C . VAL A 1 477 ? 4.499 23.870 17.953 1.00 79.88 477 VAL A C 1
ATOM 4142 O O . VAL A 1 477 ? 3.564 23.995 18.753 1.00 79.88 477 VAL A O 1
ATOM 4145 N N . TYR A 1 478 ? 5.637 23.259 18.290 1.00 76.12 478 TYR A N 1
ATOM 4146 C CA . TYR A 1 478 ? 5.893 22.725 19.626 1.00 76.12 478 TYR A CA 1
ATOM 4147 C C . TYR A 1 478 ? 5.921 23.833 20.691 1.00 76.12 478 TYR A C 1
ATOM 4149 O O . TYR A 1 478 ? 5.246 23.718 21.721 1.00 76.12 478 TYR A O 1
ATOM 4157 N N . ASP A 1 479 ? 6.611 24.938 20.416 1.00 82.56 479 ASP A N 1
ATOM 4158 C CA . ASP A 1 479 ? 6.683 26.096 21.309 1.00 82.56 479 ASP A CA 1
ATOM 4159 C C . ASP A 1 479 ? 5.319 26.780 21.469 1.00 82.56 479 ASP A C 1
ATOM 4161 O O . ASP A 1 479 ? 4.932 27.188 22.570 1.00 82.56 479 ASP A O 1
ATOM 4165 N N . GLU A 1 480 ? 4.527 26.867 20.398 1.00 81.94 480 GLU A N 1
ATOM 4166 C CA . GLU A 1 480 ? 3.179 27.429 20.455 1.00 81.94 480 GLU A CA 1
ATOM 4167 C C . GLU A 1 480 ? 2.231 26.563 21.307 1.00 81.94 480 GLU A C 1
ATOM 4169 O O . GLU A 1 480 ? 1.423 27.082 22.092 1.00 81.94 480 GLU A O 1
ATOM 4174 N N . LEU A 1 481 ? 2.351 25.235 21.202 1.00 78.00 481 LEU A N 1
ATOM 4175 C CA . LEU A 1 481 ? 1.620 24.278 22.035 1.00 78.00 481 LEU A CA 1
ATOM 4176 C C . LEU A 1 481 ? 2.030 24.375 23.508 1.00 78.00 481 LEU A C 1
ATOM 4178 O O . LEU A 1 481 ? 1.149 24.374 24.376 1.00 78.00 481 LEU A O 1
ATOM 4182 N N . GLN A 1 482 ? 3.327 24.518 23.800 1.00 78.00 482 GLN A N 1
ATOM 4183 C CA . GLN A 1 482 ? 3.823 24.741 25.161 1.00 78.00 482 GLN A CA 1
ATOM 4184 C C . GLN A 1 482 ? 3.270 26.043 25.748 1.00 78.00 482 GLN A C 1
ATOM 4186 O O . GLN A 1 482 ? 2.633 26.018 26.804 1.00 78.00 482 GLN A O 1
ATOM 4191 N N . ARG A 1 483 ? 3.345 27.158 25.011 1.00 82.75 483 ARG A N 1
ATOM 4192 C CA . ARG A 1 483 ? 2.764 28.445 25.436 1.00 82.75 483 ARG A CA 1
ATOM 4193 C C . ARG A 1 483 ? 1.255 28.352 25.686 1.00 82.75 483 ARG A C 1
ATOM 4195 O O . ARG A 1 483 ? 0.741 28.934 26.645 1.00 82.75 483 ARG A O 1
ATOM 4202 N N . LYS A 1 484 ? 0.507 27.616 24.852 1.00 80.75 484 LYS A N 1
ATOM 4203 C CA . LYS A 1 484 ? -0.938 27.372 25.056 1.00 80.75 484 LYS A CA 1
ATOM 4204 C C . LYS A 1 484 ? -1.202 26.533 26.309 1.00 80.75 484 LYS A C 1
ATOM 4206 O O . LYS A 1 484 ? -2.171 26.807 27.026 1.00 80.75 484 LYS A O 1
ATOM 4211 N N . ARG A 1 485 ? -0.360 25.536 26.595 1.00 79.19 485 ARG A N 1
ATOM 4212 C CA . ARG A 1 485 ? -0.455 24.692 27.795 1.00 79.19 485 ARG A CA 1
ATOM 4213 C C . ARG A 1 485 ? -0.174 25.493 29.065 1.00 79.19 485 ARG A C 1
ATOM 4215 O O . ARG A 1 485 ? -0.983 25.440 29.990 1.00 79.19 485 ARG A O 1
ATOM 4222 N N . GLU A 1 486 ? 0.884 26.296 29.076 1.00 79.69 486 GLU A N 1
ATOM 4223 C CA . GLU A 1 486 ? 1.233 27.181 30.191 1.00 79.69 486 GLU A CA 1
ATOM 4224 C C . GLU A 1 486 ? 0.152 28.233 30.449 1.00 79.69 486 GLU A C 1
ATOM 4226 O O . GLU A 1 486 ? -0.286 28.401 31.586 1.00 79.69 486 GLU A O 1
ATOM 4231 N N . LYS A 1 487 ? -0.382 28.880 29.402 1.00 81.69 487 LYS A N 1
ATOM 4232 C CA . LYS A 1 487 ? -1.509 29.820 29.544 1.00 81.69 487 LYS A CA 1
ATOM 4233 C C . LYS A 1 487 ? -2.754 29.149 30.134 1.00 81.69 487 LYS A C 1
ATOM 4235 O O . LYS A 1 487 ? -3.445 29.764 30.945 1.00 81.69 487 LYS A O 1
ATOM 4240 N N . LYS A 1 488 ? -3.060 27.901 29.752 1.00 78.38 488 LYS A N 1
ATOM 4241 C CA . LYS A 1 488 ? -4.180 27.136 30.335 1.00 78.38 488 LYS A CA 1
ATOM 4242 C C . LYS A 1 488 ? -3.936 26.786 31.803 1.00 78.38 488 LYS A C 1
ATOM 4244 O O . LYS A 1 488 ? -4.864 26.910 32.600 1.00 78.38 488 LYS A O 1
ATOM 4249 N N . LEU A 1 489 ? -2.718 26.378 32.154 1.00 78.81 489 LEU A N 1
ATOM 4250 C CA . LEU A 1 489 ? -2.321 26.098 33.537 1.00 78.81 489 LEU A CA 1
ATOM 4251 C C . LEU A 1 489 ? -2.404 27.358 34.401 1.00 78.81 489 LEU A C 1
ATOM 4253 O O . LEU A 1 489 ? -3.038 27.323 35.449 1.00 78.81 489 LEU A O 1
ATOM 4257 N N . LYS A 1 490 ? -1.879 28.487 33.916 1.00 79.19 490 LYS A N 1
ATOM 4258 C CA . LYS A 1 490 ? -1.941 29.777 34.613 1.00 79.19 490 LYS A CA 1
ATOM 4259 C C . LYS A 1 490 ? -3.384 30.242 34.825 1.00 79.19 490 LYS A C 1
ATOM 4261 O O . LYS A 1 490 ? -3.747 30.598 35.936 1.00 79.19 490 LYS A O 1
ATOM 4266 N N . LYS A 1 491 ? -4.251 30.119 33.809 1.00 80.56 491 LYS A N 1
ATOM 4267 C CA . LYS A 1 491 ? -5.693 30.408 33.947 1.00 80.56 491 LYS A CA 1
ATOM 4268 C C . LYS A 1 491 ? -6.399 29.503 34.963 1.00 80.56 491 LYS A C 1
ATOM 4270 O O . LYS A 1 491 ? -7.295 29.976 35.656 1.00 80.56 491 LYS A O 1
ATOM 4275 N N . ARG A 1 492 ? -6.039 28.215 35.042 1.00 77.69 492 ARG A N 1
ATOM 4276 C CA . ARG A 1 492 ? -6.574 27.301 36.068 1.00 77.69 492 ARG A CA 1
ATOM 4277 C C . ARG A 1 492 ? -6.097 27.695 37.463 1.00 77.69 492 ARG A C 1
ATOM 4279 O O . ARG A 1 492 ? -6.938 27.857 38.336 1.00 77.69 492 ARG A O 1
ATOM 4286 N N . ALA A 1 493 ? -4.800 27.939 37.629 1.00 77.75 493 ALA A N 1
ATOM 4287 C CA . ALA A 1 493 ? -4.217 28.360 38.899 1.00 77.75 493 ALA A CA 1
ATOM 4288 C C . ALA A 1 493 ? -4.797 29.699 39.391 1.00 77.75 493 ALA A C 1
ATOM 4290 O O . ALA A 1 493 ? -5.129 29.829 40.566 1.00 77.75 493 ALA A O 1
ATOM 4291 N N . ASP A 1 494 ? -4.997 30.676 38.500 1.00 81.75 494 ASP A N 1
ATOM 4292 C CA . ASP A 1 494 ? -5.632 31.955 38.842 1.00 81.75 494 ASP A CA 1
ATOM 4293 C C . ASP A 1 494 ? -7.106 31.779 39.230 1.00 81.75 494 ASP A C 1
ATOM 4295 O O . ASP A 1 494 ? -7.590 32.448 40.144 1.00 81.75 494 ASP A O 1
ATOM 4299 N N . LYS A 1 495 ? -7.832 30.868 38.565 1.00 80.56 495 LYS A N 1
ATOM 4300 C CA . LYS A 1 495 ? -9.220 30.544 38.919 1.00 80.56 495 LYS A CA 1
ATOM 4301 C C . LYS A 1 495 ? -9.298 29.888 40.299 1.00 80.56 495 LYS A C 1
ATOM 4303 O O . LYS A 1 495 ? -10.083 30.339 41.126 1.00 80.56 495 LYS A O 1
ATOM 4308 N N . GLU A 1 496 ? -8.452 28.895 40.561 1.00 81.81 496 GLU A N 1
ATOM 4309 C CA . GLU A 1 496 ? -8.365 28.208 41.855 1.00 81.81 496 GLU A CA 1
ATOM 4310 C C . GLU A 1 496 ? -7.944 29.162 42.978 1.00 81.81 496 GLU A C 1
ATOM 4312 O O . GLU A 1 496 ? -8.533 29.133 44.058 1.00 81.81 496 GLU A O 1
ATOM 4317 N N . ARG A 1 497 ? -6.993 30.076 42.724 1.00 80.06 497 ARG A N 1
ATOM 4318 C CA . ARG A 1 497 ? -6.636 31.141 43.675 1.00 80.06 497 ARG A CA 1
ATOM 4319 C C . ARG A 1 497 ? -7.812 32.064 43.967 1.00 80.06 497 ARG A C 1
ATOM 4321 O O . ARG A 1 497 ? -8.085 32.314 45.134 1.00 80.06 497 ARG A O 1
ATOM 4328 N N . ARG A 1 498 ? -8.521 32.560 42.946 1.00 80.06 498 ARG A N 1
ATOM 4329 C CA . ARG A 1 498 ? -9.696 33.434 43.140 1.00 80.06 498 ARG A CA 1
ATOM 4330 C C . ARG A 1 498 ? -10.797 32.741 43.933 1.00 80.06 498 ARG A C 1
ATOM 4332 O O . ARG A 1 498 ? -11.414 33.362 44.790 1.00 80.06 498 ARG A O 1
ATOM 4339 N N . GLU A 1 499 ? -11.028 31.464 43.661 1.00 82.62 499 GLU A N 1
ATOM 4340 C CA . GLU A 1 499 ? -12.024 30.659 44.362 1.00 82.62 499 GLU A CA 1
ATOM 4341 C C . GLU A 1 499 ? -11.607 30.404 45.816 1.00 82.62 499 GLU A C 1
ATOM 4343 O O . GLU A 1 499 ? -12.408 30.607 46.726 1.00 82.62 499 GLU A O 1
ATOM 4348 N N . SER A 1 500 ? -10.328 30.102 46.052 1.00 78.88 500 SER A N 1
ATOM 4349 C CA . SER A 1 500 ? -9.760 29.948 47.398 1.00 78.88 500 SER A CA 1
ATOM 4350 C C . SER A 1 500 ? -9.839 31.244 48.209 1.00 78.88 500 SER A C 1
ATOM 4352 O O . SER A 1 500 ? -10.268 31.221 49.360 1.00 78.88 500 SER A O 1
ATOM 4354 N N . VAL A 1 501 ? -9.494 32.389 47.607 1.00 84.44 501 VAL A N 1
ATOM 4355 C CA . VAL A 1 501 ? -9.619 33.715 48.237 1.00 84.44 501 VAL A CA 1
ATOM 4356 C C . VAL A 1 501 ? -11.082 34.033 48.548 1.00 84.44 501 VAL A C 1
ATOM 4358 O O . VAL A 1 501 ? -11.373 34.507 49.642 1.00 84.44 501 VAL A O 1
ATOM 4361 N N . ARG A 1 502 ? -12.019 33.720 47.643 1.00 84.38 502 ARG A N 1
ATOM 4362 C CA . ARG A 1 502 ? -13.456 33.927 47.883 1.00 84.38 502 ARG A CA 1
ATOM 4363 C C . ARG A 1 502 ? -13.957 33.102 49.068 1.00 84.38 502 ARG A C 1
ATOM 4365 O O . ARG A 1 502 ? -14.667 33.634 49.913 1.00 84.38 502 ARG A O 1
ATOM 4372 N N . VAL A 1 503 ? -13.577 31.826 49.138 1.00 84.31 503 VAL A N 1
ATOM 4373 C CA . VAL A 1 503 ? -13.956 30.927 50.240 1.00 84.31 503 VAL A CA 1
ATOM 4374 C C . VAL A 1 503 ? -13.364 31.403 51.567 1.00 84.31 503 VAL A C 1
ATOM 4376 O O . VAL A 1 503 ? -14.064 31.414 52.576 1.00 84.31 503 VAL A O 1
ATOM 4379 N N . LEU A 1 504 ? -12.098 31.828 51.575 1.00 81.50 504 LEU A N 1
ATOM 4380 C CA . LEU A 1 504 ? -11.459 32.373 52.775 1.00 81.50 504 LEU A CA 1
ATOM 4381 C C . LEU A 1 504 ? -12.110 33.687 53.229 1.00 81.50 504 LEU A C 1
ATOM 4383 O O . LEU A 1 504 ? -12.355 33.844 54.420 1.00 81.50 504 LEU A O 1
ATOM 4387 N N . SER A 1 505 ? -12.455 34.586 52.302 1.00 81.56 505 SER A N 1
ATOM 4388 C CA . SER A 1 505 ? -13.165 35.836 52.614 1.00 81.56 505 SER A CA 1
ATOM 4389 C C . SER A 1 505 ? -14.547 35.568 53.211 1.00 81.56 505 SER A C 1
ATOM 4391 O O . SER A 1 505 ? -14.901 36.163 54.221 1.00 81.56 505 SER A O 1
ATOM 4393 N N . GLN A 1 506 ? -15.305 34.620 52.645 1.00 84.19 506 GLN A N 1
ATOM 4394 C CA . GLN A 1 506 ? -16.613 34.225 53.181 1.00 84.19 506 GLN A CA 1
ATOM 4395 C C . GLN A 1 506 ? -16.503 33.653 54.596 1.00 84.19 506 GLN A C 1
ATOM 4397 O O . GLN A 1 506 ? -17.283 34.040 55.462 1.00 84.19 506 GLN A O 1
ATOM 4402 N N . LYS A 1 507 ? -15.509 32.789 54.845 1.00 85.25 507 LYS A N 1
ATOM 4403 C CA . LYS A 1 507 ? -15.235 32.267 56.190 1.00 85.25 507 LYS A CA 1
ATOM 4404 C C . LYS A 1 507 ? -14.868 33.378 57.167 1.00 85.25 507 LYS A C 1
ATOM 4406 O O . LYS A 1 507 ? -15.397 33.396 58.268 1.00 85.25 507 LYS A O 1
ATOM 4411 N N . TYR A 1 508 ? -14.003 34.305 56.762 1.00 81.88 508 TYR A N 1
ATOM 4412 C CA . TYR A 1 508 ? -13.593 35.426 57.606 1.00 81.88 508 TYR A CA 1
ATOM 4413 C C . TYR A 1 508 ? -14.774 36.347 57.959 1.00 81.88 508 TYR A C 1
ATOM 4415 O O . TYR A 1 508 ? -14.946 36.721 59.115 1.00 81.88 508 TYR A O 1
ATOM 4423 N N . GLU A 1 509 ? -15.639 36.666 56.993 1.00 82.94 509 GLU A N 1
ATOM 4424 C CA . GLU A 1 509 ? -16.856 37.452 57.236 1.00 82.94 509 GLU A CA 1
ATOM 4425 C C . GLU A 1 509 ? -17.877 36.721 58.120 1.00 82.94 509 GLU A C 1
ATOM 4427 O O . GLU A 1 509 ? -18.565 37.343 58.924 1.00 82.94 509 GLU A O 1
ATOM 4432 N N . GLU A 1 510 ? -18.030 35.407 57.952 1.00 83.56 510 GLU A N 1
ATOM 4433 C CA . GLU A 1 510 ? -18.896 34.580 58.797 1.00 83.56 510 GLU A CA 1
ATOM 4434 C C . GLU A 1 510 ? -18.371 34.507 60.234 1.00 83.56 510 GLU A C 1
ATOM 4436 O O . GLU A 1 510 ? -19.134 34.691 61.180 1.00 83.56 510 GLU A O 1
ATOM 4441 N N . GLU A 1 511 ? -17.060 34.339 60.403 1.00 84.19 511 GLU A N 1
ATOM 4442 C CA . GLU A 1 511 ? -16.409 34.326 61.710 1.00 84.19 511 GLU A CA 1
ATOM 4443 C C . GLU A 1 511 ? -16.512 35.690 62.409 1.00 84.19 511 GLU A C 1
ATOM 4445 O O . GLU A 1 511 ? -16.814 35.745 63.600 1.00 84.19 511 GLU A O 1
ATOM 4450 N N . ASN A 1 512 ? -16.348 36.798 61.676 1.00 80.94 512 ASN A N 1
ATOM 4451 C CA . ASN A 1 512 ? -16.564 38.141 62.218 1.00 80.94 512 ASN A CA 1
ATOM 4452 C C . ASN A 1 512 ? -18.029 38.379 62.604 1.00 80.94 512 ASN A C 1
ATOM 4454 O O . ASN A 1 512 ? -18.283 38.882 63.694 1.00 80.94 512 ASN A O 1
ATOM 4458 N N . ARG A 1 513 ? -18.998 37.957 61.779 1.00 82.56 513 ARG A N 1
ATOM 4459 C CA . ARG A 1 513 ? -20.428 38.031 62.133 1.00 82.56 513 ARG A CA 1
ATOM 4460 C C . ARG A 1 513 ? -20.761 37.209 63.376 1.00 82.56 513 ARG A C 1
ATOM 4462 O O . ARG A 1 513 ? -21.571 37.646 64.188 1.00 82.56 513 ARG A O 1
ATOM 4469 N N . ASN A 1 514 ? -20.149 36.037 63.536 1.00 82.44 514 ASN A N 1
ATOM 4470 C CA . ASN A 1 514 ? -20.329 35.217 64.732 1.00 82.44 514 ASN A CA 1
ATOM 4471 C C . ASN A 1 514 ? -19.720 35.889 65.965 1.00 82.44 514 ASN A C 1
ATOM 44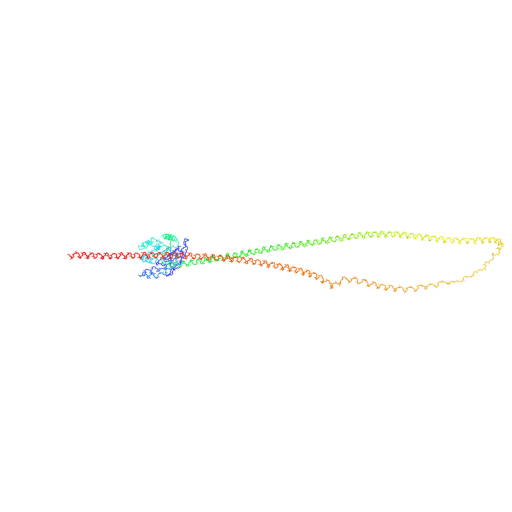73 O O . ASN A 1 514 ? -20.396 35.975 66.983 1.00 82.44 514 ASN A O 1
ATOM 4477 N N . LYS A 1 515 ? -18.511 36.456 65.861 1.00 81.75 515 LYS A N 1
ATOM 4478 C CA . LYS A 1 515 ? -17.892 37.231 66.951 1.00 81.75 515 LYS A CA 1
ATOM 4479 C C . LYS A 1 515 ? -18.717 38.461 67.330 1.00 81.75 515 LYS A C 1
ATOM 4481 O O . LYS A 1 515 ? -18.865 38.753 68.510 1.00 81.75 515 LYS A O 1
ATOM 4486 N N . GLU A 1 516 ? -19.284 39.174 66.357 1.00 81.44 516 GLU A N 1
ATOM 4487 C CA . GLU A 1 516 ? -20.183 40.305 66.617 1.00 81.44 516 GLU A CA 1
ATOM 4488 C C . GLU A 1 516 ? -21.469 39.872 67.329 1.00 81.44 516 GLU A C 1
ATOM 4490 O O . GLU A 1 516 ? -21.902 40.557 68.254 1.00 81.44 516 GLU A O 1
ATOM 4495 N N . ARG A 1 517 ? -22.057 38.731 66.941 1.00 80.44 517 ARG A N 1
ATOM 4496 C CA . ARG A 1 517 ? -23.216 38.144 67.633 1.00 80.44 517 ARG A CA 1
ATOM 4497 C C . ARG A 1 517 ? -22.871 37.743 69.060 1.00 80.44 517 ARG A C 1
ATOM 4499 O O . ARG A 1 517 ? -23.541 38.202 69.967 1.00 80.44 517 ARG A O 1
ATOM 4506 N N . GLU A 1 518 ? -21.782 37.006 69.268 1.00 82.94 518 GLU A N 1
ATOM 4507 C CA . GLU A 1 518 ? -21.328 36.616 70.610 1.00 82.94 518 GLU A CA 1
ATOM 4508 C C . GLU A 1 518 ? -21.053 37.833 71.504 1.00 82.94 518 GLU A C 1
ATOM 4510 O O . GLU A 1 518 ? -21.414 37.840 72.677 1.00 82.94 518 GLU A O 1
ATOM 4515 N N . MET A 1 519 ? -20.442 38.891 70.961 1.00 80.19 519 MET A N 1
ATOM 4516 C CA . MET A 1 519 ? -20.218 40.142 71.693 1.00 80.19 519 MET A CA 1
ATOM 4517 C C . MET A 1 519 ? -21.525 40.866 72.022 1.00 80.19 519 MET A C 1
ATOM 4519 O O . MET A 1 519 ? -21.616 41.518 73.062 1.00 80.19 519 MET A O 1
ATOM 4523 N N . LYS A 1 520 ? -22.524 40.791 71.138 1.00 78.81 520 LYS A N 1
ATOM 4524 C CA . LYS A 1 520 ? -23.842 41.381 71.366 1.00 78.81 520 LYS A CA 1
ATOM 4525 C C . LYS A 1 520 ? -24.623 40.596 72.419 1.00 78.81 520 LYS A C 1
ATOM 4527 O O . LYS A 1 520 ? -25.124 41.215 73.349 1.00 78.81 520 LYS A O 1
ATOM 4532 N N . ASP A 1 521 ? -24.625 39.271 72.323 1.00 81.62 521 ASP A N 1
ATOM 4533 C CA . ASP A 1 521 ? -25.268 38.369 73.279 1.00 81.62 521 ASP A CA 1
ATOM 4534 C C . ASP A 1 521 ? -24.641 38.526 74.674 1.00 81.62 521 ASP A C 1
ATOM 4536 O O . ASP A 1 521 ? -25.363 38.697 75.651 1.00 81.62 521 ASP A O 1
ATOM 4540 N N . ARG A 1 522 ? -23.303 38.610 74.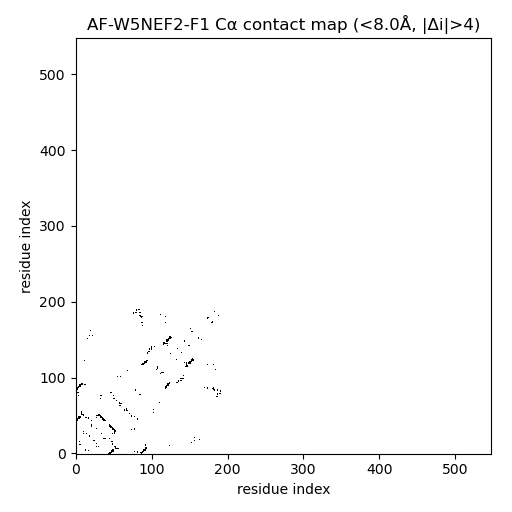771 1.00 81.44 522 ARG A N 1
ATOM 4541 C CA . ARG A 1 522 ? -22.610 38.914 76.040 1.00 81.44 522 ARG A CA 1
ATOM 4542 C C . ARG A 1 522 ? -22.994 40.274 76.613 1.00 81.44 522 ARG A C 1
ATOM 4544 O O . ARG A 1 522 ? -23.196 40.386 77.814 1.00 81.44 522 ARG A O 1
ATOM 4551 N N . LYS A 1 523 ? -23.104 41.313 75.779 1.00 79.38 523 LYS A N 1
ATOM 4552 C CA . LYS A 1 523 ? -23.550 42.640 76.238 1.00 79.38 523 LYS A CA 1
ATOM 4553 C C . LYS A 1 523 ? -25.005 42.629 76.699 1.00 79.38 523 LYS A C 1
ATOM 4555 O O . LYS A 1 523 ? -25.327 43.336 77.647 1.00 79.38 523 LYS A O 1
ATOM 4560 N N . GLU A 1 524 ? -25.87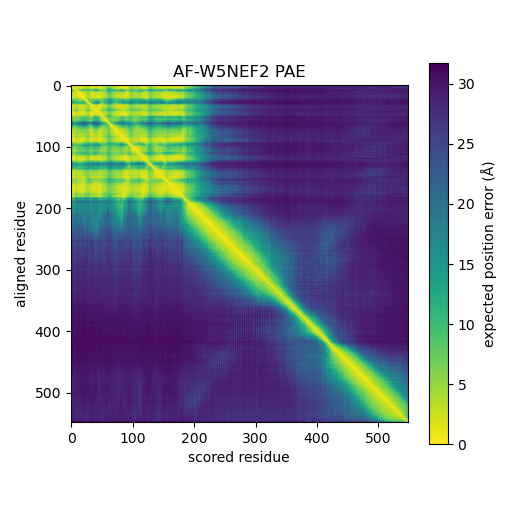7 41.872 76.036 1.00 78.19 524 GLU A N 1
ATOM 4561 C CA . GLU A 1 524 ? -27.275 41.697 76.443 1.00 78.19 524 GLU A CA 1
ATOM 4562 C C . GLU A 1 524 ? -27.385 40.904 77.756 1.00 78.19 524 GLU A C 1
ATOM 4564 O O . GLU A 1 524 ? -28.164 41.290 78.628 1.00 78.19 524 GLU A O 1
ATOM 4569 N N . GLU A 1 525 ? -26.561 39.868 77.954 1.00 79.38 525 GLU A N 1
ATOM 4570 C CA . GLU A 1 525 ? -26.438 39.162 79.237 1.00 79.38 525 GLU A CA 1
ATOM 4571 C C . GLU A 1 525 ? -25.925 40.084 80.349 1.00 79.38 525 GLU A C 1
ATOM 4573 O O . GLU A 1 525 ? -26.570 40.180 81.392 1.00 79.38 525 GLU A O 1
ATOM 4578 N N . GLU A 1 526 ? -24.834 40.823 80.117 1.00 80.88 526 GLU A N 1
ATOM 4579 C CA . GLU A 1 526 ? -24.292 41.793 81.077 1.00 80.88 526 GLU A CA 1
ATOM 4580 C C . GLU A 1 526 ? -25.320 42.882 81.423 1.00 80.88 526 GLU A C 1
ATOM 4582 O O . GLU A 1 526 ? -25.479 43.235 82.591 1.00 80.88 526 GLU A O 1
ATOM 4587 N N . LEU A 1 527 ? -26.057 43.407 80.436 1.00 78.12 527 LEU A N 1
ATOM 4588 C CA . LEU A 1 527 ? -27.148 44.363 80.661 1.00 78.12 527 LEU A CA 1
ATOM 4589 C C . LEU A 1 527 ? -28.276 43.743 81.491 1.00 78.12 527 LEU A C 1
ATOM 4591 O O . LEU A 1 527 ? -28.750 44.379 82.431 1.00 78.12 527 LEU A O 1
ATOM 4595 N N . SER A 1 528 ? -28.672 42.502 81.197 1.00 77.94 528 SER A N 1
ATOM 4596 C CA . SER A 1 528 ? -29.702 41.783 81.954 1.00 77.94 528 SER A CA 1
ATOM 4597 C C . SER A 1 528 ? -29.283 41.525 83.403 1.00 77.94 528 SER A C 1
ATOM 4599 O O . SER A 1 528 ? -30.090 41.678 84.324 1.00 77.94 528 SER A O 1
ATOM 4601 N N . GLU A 1 529 ? -28.027 41.146 83.641 1.00 80.44 529 GLU A N 1
ATOM 4602 C CA . GLU A 1 529 ? -27.485 40.985 84.992 1.00 80.44 529 GLU A CA 1
ATOM 4603 C C . GLU A 1 529 ? -27.453 42.315 85.741 1.00 80.44 529 GLU A C 1
ATOM 4605 O O . GLU A 1 529 ? -27.920 42.390 86.878 1.00 80.44 529 GLU A O 1
ATOM 4610 N N . ARG A 1 530 ? -27.011 43.387 85.082 1.00 78.06 530 ARG A N 1
ATOM 4611 C CA . ARG A 1 530 ? -26.949 44.728 85.670 1.00 78.06 530 ARG A CA 1
ATOM 4612 C C . ARG A 1 530 ? -28.336 45.294 85.978 1.00 78.06 530 ARG A C 1
ATOM 4614 O O . ARG A 1 530 ? -28.517 45.931 87.013 1.00 78.06 530 ARG A O 1
ATOM 4621 N N . GLU A 1 531 ? -29.339 45.019 85.143 1.00 77.81 531 GLU A N 1
ATOM 4622 C CA . GLU A 1 531 ? -30.747 45.328 85.428 1.00 77.81 531 GLU A CA 1
ATOM 4623 C C . GLU A 1 531 ? -31.279 44.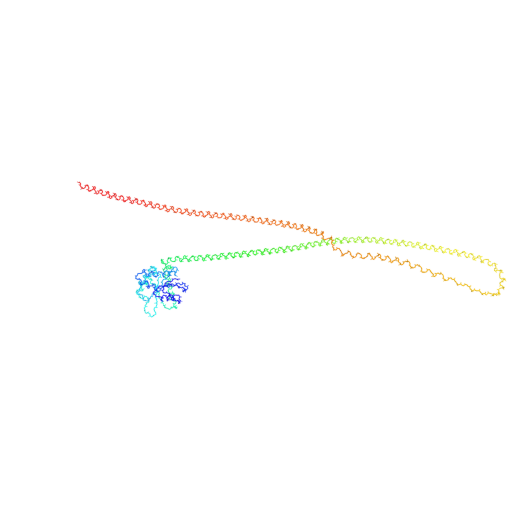536 86.629 1.00 77.81 531 GLU A C 1
ATOM 4625 O O . GLU A 1 531 ? -31.972 45.100 87.479 1.00 77.81 531 GLU A O 1
ATOM 4630 N N . LYS A 1 532 ? -30.936 43.245 86.748 1.00 79.19 532 LYS A N 1
ATOM 4631 C CA . LYS A 1 532 ? -31.288 42.429 87.923 1.00 79.19 532 LYS A CA 1
ATOM 4632 C C . LYS A 1 532 ? -30.622 42.956 89.194 1.00 79.19 532 LYS A C 1
ATOM 4634 O O . LYS A 1 532 ? -31.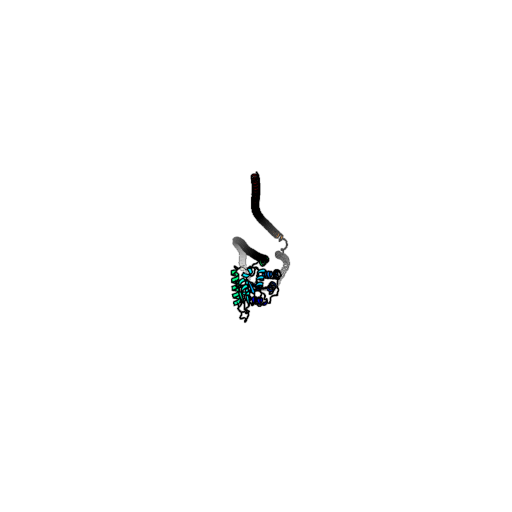270 42.982 90.240 1.00 79.19 532 LYS A O 1
ATOM 4639 N N . GLU A 1 533 ? -29.365 43.390 89.127 1.00 78.94 533 GLU A N 1
ATOM 4640 C CA . GLU A 1 533 ? -28.663 44.014 90.254 1.00 78.94 533 GLU A CA 1
ATOM 4641 C C . GLU A 1 533 ? -29.269 45.366 90.639 1.00 78.94 533 GLU A C 1
ATOM 4643 O O . GLU A 1 533 ? -29.545 45.592 91.815 1.00 78.94 533 GLU A O 1
ATOM 4648 N N . LEU A 1 534 ? -29.565 46.234 89.667 1.00 75.56 534 LEU A N 1
ATOM 4649 C CA . LEU A 1 534 ? -30.272 47.500 89.892 1.00 75.56 534 LEU A CA 1
ATOM 4650 C C . LEU A 1 534 ? -31.650 47.280 90.514 1.00 75.56 534 LEU A C 1
ATOM 4652 O O . LEU A 1 534 ? -32.052 48.026 91.405 1.00 75.56 534 LEU A O 1
ATOM 4656 N N . LYS A 1 535 ? -32.372 46.242 90.081 1.00 75.38 535 LYS A N 1
ATOM 4657 C CA . LYS A 1 535 ? -33.657 45.863 90.669 1.00 75.38 535 LYS A CA 1
ATOM 4658 C C . LYS A 1 535 ? -33.494 45.399 92.117 1.00 75.38 535 LYS A C 1
ATOM 4660 O O . LYS A 1 535 ? -34.236 45.868 92.972 1.00 75.38 535 LYS A O 1
ATOM 4665 N N . LYS A 1 536 ? -32.485 44.573 92.417 1.00 77.50 536 LYS A N 1
ATOM 4666 C CA . LYS A 1 536 ? -32.144 44.176 93.796 1.00 77.50 536 LYS A CA 1
ATOM 4667 C C . LYS A 1 536 ? -31.728 45.365 94.666 1.00 77.50 536 LYS A C 1
ATOM 4669 O O . LYS A 1 536 ? -32.095 45.402 95.836 1.00 77.50 536 LYS A O 1
ATOM 4674 N N . MET A 1 537 ? -30.983 46.329 94.122 1.00 75.25 537 MET A N 1
ATOM 4675 C CA . MET A 1 537 ? -30.618 47.552 94.844 1.00 75.25 537 MET A CA 1
ATOM 4676 C C . MET A 1 537 ? -31.835 48.431 95.116 1.00 75.25 537 MET A C 1
ATOM 4678 O O . MET A 1 537 ? -32.025 48.832 96.254 1.00 75.25 537 MET A O 1
ATOM 4682 N N . ARG A 1 538 ? -32.714 48.651 94.130 1.00 71.38 538 ARG A N 1
ATOM 4683 C CA . ARG A 1 538 ? -33.980 49.373 94.348 1.00 71.38 538 ARG A CA 1
ATOM 4684 C C . ARG A 1 538 ? -34.878 48.668 95.358 1.00 71.38 538 ARG A C 1
ATOM 4686 O O . ARG A 1 538 ? -35.516 49.335 96.158 1.00 71.38 538 ARG A O 1
ATOM 4693 N N . GLU A 1 539 ? -34.928 47.337 95.343 1.00 69.88 539 GLU A N 1
ATOM 4694 C CA . GLU A 1 539 ? -35.650 46.546 96.348 1.00 69.88 539 GLU A CA 1
ATOM 4695 C C . GLU A 1 539 ? -35.011 46.645 97.745 1.00 69.88 539 GLU A C 1
ATOM 4697 O O . GLU A 1 539 ? -35.739 46.586 98.732 1.00 69.88 539 GLU A O 1
ATOM 4702 N N . ARG A 1 540 ? -33.685 46.827 97.853 1.00 70.38 540 ARG A N 1
ATOM 4703 C CA . ARG A 1 540 ? -33.005 47.151 99.121 1.00 70.38 540 ARG A CA 1
ATOM 4704 C C . ARG A 1 540 ? -33.291 48.578 99.582 1.00 70.38 540 ARG A C 1
ATOM 4706 O O . ARG A 1 540 ? -33.715 48.738 100.714 1.00 70.38 540 ARG A O 1
ATOM 4713 N N . GLU A 1 541 ? -33.168 49.578 98.713 1.00 67.56 541 GLU A N 1
ATOM 4714 C CA . GLU A 1 541 ? -33.497 50.978 99.032 1.00 67.56 541 GLU A CA 1
ATOM 4715 C C . GLU A 1 541 ? -34.975 51.147 99.426 1.00 67.56 541 GLU A C 1
ATOM 4717 O O . GLU A 1 541 ? -35.304 51.934 100.309 1.00 67.56 541 GLU A O 1
ATOM 4722 N N . LEU A 1 542 ? -35.885 50.395 98.794 1.00 62.62 542 LEU A N 1
ATOM 4723 C CA . LEU A 1 542 ? -37.296 50.334 99.186 1.00 62.62 542 LEU A CA 1
ATOM 4724 C C . LEU A 1 542 ? -37.511 49.602 100.513 1.00 62.62 542 LEU A C 1
ATOM 4726 O O . LEU A 1 542 ? -38.474 49.914 101.192 1.00 62.62 542 LEU A O 1
ATOM 4730 N N . ARG A 1 543 ? -36.663 48.646 100.903 1.00 60.72 543 ARG A N 1
ATOM 4731 C CA . ARG A 1 543 ? -36.739 48.033 102.242 1.00 60.72 543 ARG A CA 1
ATOM 4732 C C . ARG A 1 543 ? -36.200 48.976 103.313 1.00 60.72 543 ARG A C 1
ATOM 4734 O O . ARG A 1 543 ? -36.853 49.143 104.330 1.00 60.72 543 ARG A O 1
ATOM 4741 N N . GLU A 1 544 ? -35.090 49.655 103.040 1.00 62.09 544 GLU A N 1
ATOM 4742 C CA . GLU A 1 544 ? -34.484 50.627 103.957 1.00 62.09 544 GLU A CA 1
ATOM 4743 C C . GLU A 1 544 ? -35.388 51.855 104.180 1.00 62.09 544 GLU A C 1
ATOM 4745 O O . GLU A 1 544 ? -35.486 52.341 105.297 1.00 62.09 544 GLU A O 1
ATOM 4750 N N . LYS A 1 545 ? -36.150 52.304 103.169 1.00 58.91 545 LYS A N 1
ATOM 4751 C CA . LYS A 1 545 ? -37.138 53.397 103.312 1.00 58.91 545 LYS A CA 1
ATOM 4752 C C . LYS A 1 545 ? -38.439 53.036 104.043 1.00 58.91 545 LYS A C 1
ATOM 4754 O O . LYS A 1 545 ? -39.256 53.926 104.252 1.00 58.91 545 LYS A O 1
ATOM 4759 N N . TYR A 1 546 ? -38.671 51.763 104.353 1.00 56.62 546 TYR A N 1
ATOM 4760 C CA . TYR A 1 546 ? -39.834 51.307 105.128 1.00 56.62 546 TYR A CA 1
ATOM 4761 C C . TYR A 1 546 ? -39.443 50.830 106.541 1.00 56.62 546 TYR A C 1
ATOM 4763 O O . TYR A 1 546 ? -40.315 50.381 107.284 1.00 56.62 546 TYR A O 1
ATOM 4771 N N . GLU A 1 547 ? -38.158 50.920 106.907 1.00 54.06 547 GLU A N 1
ATOM 4772 C CA . GLU A 1 547 ? -37.627 50.594 108.242 1.00 54.06 547 GLU A CA 1
ATOM 4773 C C . GLU A 1 547 ? -37.196 51.839 109.060 1.00 54.06 547 GLU A C 1
ATOM 4775 O O . GLU A 1 547 ? -36.783 51.686 110.210 1.00 54.06 547 GLU A O 1
ATOM 4780 N N . GLU A 1 548 ? -37.371 53.055 108.524 1.00 44.19 548 GLU A N 1
ATOM 4781 C CA . GLU A 1 548 ? -37.430 54.336 109.266 1.00 44.19 548 GLU A CA 1
ATOM 4782 C C . GLU A 1 548 ? -38.872 54.854 109.311 1.00 44.19 548 GLU A C 1
ATOM 4784 O O . GLU A 1 548 ? -39.270 55.398 110.370 1.00 44.19 548 GLU A O 1
#

InterPro domains:
  IPR006703 AIG1-type guanine nucleotide-binding (G) domain [PF04548] (2-193)
  IPR027417 P-loop containing nucleoside triphosphate hydrolase [G3DSA:3.40.50.300] (1-215)
  IPR045058 GTPase GIMA/IAN/Toc [PTHR10903] (1-323)

Organism: Lepisosteus oculatus (NCBI:txid7918)

Secondary structure (DSSP, 8-state):
-EEEEEES-HHHHHHHHHHHHT--PPPPPTTS-EEEEEEETTEEEEEEEPPTTHHHHHHS-SSHHHHHHHHHHHHHHHHHHTTT--SEEEEEE-SS-S-HHHHHHHHHHHH-GGGGGGEEEEEEPPTT--SPTT-SHHHHHHHHHTTT-EEEE-S-SS--HHHHHHHHHHHHHHHHTTTPPP--HHHHHHHHHHHHHHHHHHHHHHHHHHHHHHHHHHHHHHHHHHHHHHHHHHHHHHHHHHHHHHHHHHHHHHHHHHHHHHHHHHHHHHHHHHHHHHHHHHHHHHHHHHHHHHHHHHHHHHHHHHHHHHHHHHHHHHHHHHHHHHHHHHHHHHHHHHHHHHHHHHHHHHHHHTTTGGG------------------SSSSTTTTSSSSSSSSSTTTTTTTSSSSSSSSTTSSSSS--SSSSSHHHHHHHHHHHHHHHHHHHHHHHHHHHHHHHHHHHHHHHHHHHHHHHHHHHHHHHHHHHHHHHHHHHHHHHHHHHHHHHHHHHHHHHHHHHHHHHHHHHHHHHHHHHHHHHHHHHHHHHHHTT--

Radius of gyration: 88.1 Å; Cα contacts (8 Å, |Δi|>4): 318; chains: 1; bounding box: 153×99×283 Å

Sequence (548 aa):
LRIALLGDGKTEMSTVRNIILDRVEPESNRNECKKFQGKVSERWVTIVETPGQWMEKLASSWFLSRGIQKIQPQIEDCGSLLFPGPHVFLLVVPSEITEEKKILKAVKKVLGQNIMSYTMVLQKREKDSYRLPFYNTKLQTLLKKCGNRSHVFNRDRTDRTQVTELLGKIDEIVAKNGGYYYCNEIYRADTRSLITKRENELKKQREREKKRFDEDQRERAREMRQRYEEEQRNREKILTEKYEKQRKESERALKIMFDEEQKKRETALREKHEESLRKKIEELKQTYKEENKKTEELRKRHKKEVKIKRRELEQKYEEKQRDTVRAIREEYEEEQRMREKKLKEEYEEEQRNRERVMRQKYEEEQKDREIKLRENFEEEQKEKVMQLRHKSEEKLKEFERSMKERYEEDQKERERLLRDGFEEDMRHKLEELKEKHREEEMMKMEELKKRFEEEQRVQIEELKLKYEDRERTIREVYDELQRKREKKLKKRADKERRESVRVLSQKYEEENRNKEREMKDRKEEELSEREKELKKMRERELREKYEE